Protein AF-0000000083389019 (afdb_homodimer)

Organism: Coprinellus micaceus (NCBI:txid71717)

Secondary structure (DSSP, 8-state):
-PPPPP--SSGGGGT-SSGGG--SHHHHHHHHHHHHHHSPPTTS--SHHHHHHHHHHHTTSSBTTBEEEEEEEEEEEETTEEEEEEEEEEEE-SS-EEEEEEE--TTTSS--HHHHHHHHHHHHHHHHHHHHHHTS-PPPPSEEEEEEEEEETTEEEEEEEEEEHHHHHHHHHT---SSPPPPEEE----SSGGGHHHHTT-SHHHHHHHHHHHHHHGGG--/-PPPPP--SSGGGGT-SSGGG--SHHHHHHHHHHHHHHSPPTTS--SHHHHHHHHHHHTTSSBTTBEEEES-EEEEEETTEEEEEE-SEEEE-SS-EEEEEEE--TTTSS--HHHHHHHHHHHHHHHHHHHHHHTS-PPPPSEEEEEEEEEETTEEEEEEEEEEHHHHHHHHHT---SSPPPPEEE----SSGGGHHHHTT-SHHHHHHHHHHHHHHGGG--

Solvent-accessible surface area (backbone atoms only — not comparable to full-atom values): 23357 Å² total; per-residue (Å²): 130,82,73,52,78,55,63,47,56,51,61,60,54,68,75,42,76,46,33,87,69,40,89,43,37,66,30,14,35,37,40,43,28,45,51,42,18,68,53,68,52,87,88,39,53,62,32,34,62,51,24,50,56,44,46,34,48,28,54,59,69,37,23,72,70,22,35,71,41,57,47,40,46,32,63,30,58,47,54,78,37,84,44,70,32,74,34,49,32,31,34,28,44,94,65,36,69,37,35,42,30,39,69,42,52,43,91,79,39,94,52,66,54,58,66,56,48,52,50,36,45,47,19,42,53,52,49,30,31,48,36,28,40,75,70,68,69,35,80,61,67,63,59,49,68,40,33,33,34,38,26,38,47,64,28,61,39,40,34,41,37,58,39,37,51,63,49,50,50,16,42,25,66,62,44,83,51,91,66,85,75,70,70,45,76,46,67,75,89,50,97,54,64,94,42,39,73,85,44,27,45,57,48,55,71,41,28,49,54,48,42,8,50,52,50,58,50,48,76,57,55,115,130,81,73,49,79,54,64,48,56,51,61,60,55,68,73,44,75,47,33,87,68,40,90,44,37,66,31,14,35,36,40,43,30,46,51,41,19,67,54,67,52,86,90,38,55,60,32,34,61,51,24,49,55,43,46,34,48,27,54,59,70,38,23,74,71,24,38,70,41,59,46,40,43,35,62,28,58,45,53,78,36,84,45,71,31,72,34,48,32,33,34,29,43,96,66,35,71,35,35,43,31,39,70,44,52,42,90,78,38,93,54,67,52,58,66,56,48,52,51,36,45,46,18,43,52,54,50,31,30,49,37,29,40,75,71,66,69,35,79,60,68,63,59,50,68,39,32,34,34,37,26,37,46,65,29,61,36,41,35,41,38,61,41,38,50,63,49,51,51,18,42,24,67,62,45,81,51,92,67,85,75,71,71,45,76,46,68,75,88,50,96,55,64,92,41,40,73,84,45,27,44,57,48,57,70,38,30,48,52,50,42,8,50,53,48,57,50,47,78,56,56,115

Structure (mmCIF, N/CA/C/O backbone):
data_AF-0000000083389019-model_v1
#
loop_
_entity.id
_entity.type
_entity.pdbx_description
1 polymer 'Uncharacterized protein'
#
loop_
_atom_site.group_PDB
_atom_site.id
_atom_site.type_symbol
_atom_site.label_atom_id
_atom_site.label_alt_id
_atom_site.label_comp_id
_atom_site.label_asym_id
_atom_site.label_entity_id
_atom_site.label_seq_id
_atom_site.pdbx_PDB_ins_code
_atom_site.Cartn_x
_atom_site.Cartn_y
_atom_site.Cartn_z
_atom_site.occupancy
_atom_site.B_iso_or_equiv
_atom_site.auth_seq_id
_atom_site.auth_comp_id
_atom_site.auth_asym_id
_atom_site.auth_atom_id
_atom_site.pdbx_PDB_model_num
ATOM 1 N N . MET A 1 1 ? -19.984 -26.891 6.105 1 72.31 1 MET A N 1
ATOM 2 C CA . MET A 1 1 ? -19.203 -26.906 7.348 1 72.31 1 MET A CA 1
ATOM 3 C C . MET A 1 1 ? -19.188 -25.531 7.992 1 72.31 1 MET A C 1
ATOM 5 O O . MET A 1 1 ? -19.25 -24.516 7.297 1 72.31 1 MET A O 1
ATOM 9 N N . PRO A 1 2 ? -19.125 -25.484 9.25 1 88.88 2 PRO A N 1
ATOM 10 C CA . PRO A 1 2 ? -19.078 -24.188 9.93 1 88.88 2 PRO A CA 1
ATOM 11 C C . PRO A 1 2 ? -17.766 -23.438 9.664 1 88.88 2 PRO A C 1
ATOM 13 O O . PRO A 1 2 ? -16.734 -24.062 9.406 1 88.88 2 PRO A O 1
ATOM 16 N N . LEU A 1 3 ? -17.859 -22.156 9.531 1 91.5 3 LEU A N 1
ATOM 17 C CA . LEU A 1 3 ? -16.656 -21.328 9.359 1 91.5 3 LEU A CA 1
ATOM 18 C C . LEU A 1 3 ? -15.719 -21.484 10.555 1 91.5 3 LEU A C 1
ATOM 20 O O . LE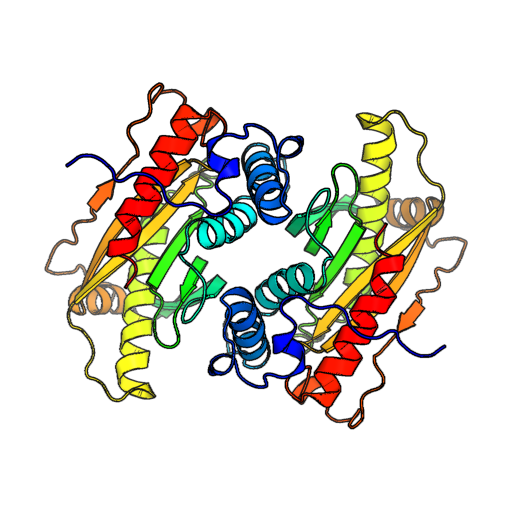U A 1 3 ? -16.172 -21.625 11.695 1 91.5 3 LEU A O 1
ATOM 24 N N . PRO A 1 4 ? -14.516 -21.594 10.281 1 95.56 4 PRO A N 1
ATOM 25 C CA . PRO A 1 4 ? -13.562 -21.594 11.398 1 95.56 4 PRO A CA 1
ATOM 26 C C . PRO A 1 4 ? -13.57 -20.297 12.195 1 95.56 4 PRO A C 1
ATOM 28 O O . PRO A 1 4 ? -14.016 -19.266 11.695 1 95.56 4 PRO A O 1
ATOM 31 N N . ASP A 1 5 ? -13.07 -20.344 13.438 1 95.62 5 ASP A N 1
ATOM 32 C CA . ASP A 1 5 ? -12.859 -19.125 14.211 1 95.62 5 ASP A CA 1
ATOM 33 C C . ASP A 1 5 ? -11.781 -18.25 13.57 1 95.62 5 ASP A C 1
ATOM 35 O O . ASP A 1 5 ? -10.75 -18.766 13.125 1 95.62 5 ASP A O 1
ATOM 39 N N . PRO A 1 6 ? -12.047 -17.047 13.5 1 95.38 6 PRO A N 1
ATOM 40 C CA . PRO A 1 6 ? -11.047 -16.172 12.891 1 95.38 6 PRO A CA 1
ATOM 41 C C . PRO A 1 6 ? -9.766 -16.078 13.719 1 95.38 6 PRO A C 1
ATOM 43 O O . PRO A 1 6 ? -9.828 -16.016 14.945 1 95.38 6 PRO A O 1
ATOM 46 N N . VAL A 1 7 ? -8.664 -16.125 13.086 1 95.31 7 VAL A N 1
ATOM 47 C CA . VAL A 1 7 ? -7.367 -15.852 13.695 1 95.31 7 VAL A CA 1
ATOM 48 C C . VAL A 1 7 ? -6.781 -14.562 13.125 1 95.31 7 VAL A C 1
ATOM 50 O O . VAL A 1 7 ? -6.355 -14.523 11.969 1 95.31 7 VAL A O 1
ATOM 53 N N . VAL A 1 8 ? -6.852 -13.5 13.906 1 95.94 8 VAL A N 1
ATOM 54 C CA . VAL A 1 8 ? -6.375 -12.195 13.477 1 95.94 8 VAL A CA 1
ATOM 55 C C . VAL A 1 8 ? -5.449 -11.602 14.531 1 95.94 8 VAL A C 1
ATOM 57 O O . VAL A 1 8 ? -5.699 -11.75 15.734 1 95.94 8 VAL A O 1
ATOM 60 N N . ARG A 1 9 ? -4.406 -11.086 14.125 1 94.75 9 ARG A N 1
ATOM 61 C CA . ARG A 1 9 ? -3.477 -10.406 15.023 1 94.75 9 ARG A CA 1
ATOM 62 C C . ARG A 1 9 ? -3.355 -8.93 14.68 1 94.75 9 ARG A C 1
ATOM 64 O O . ARG A 1 9 ? -2.996 -8.578 13.555 1 94.75 9 ARG A O 1
ATOM 71 N N . PRO A 1 10 ? -3.641 -8.062 15.641 1 96.19 10 PRO A N 1
ATOM 72 C CA . PRO A 1 10 ? -3.947 -8.383 17.031 1 96.19 10 PRO A CA 1
ATOM 73 C C . PRO A 1 10 ? -5.402 -8.797 17.234 1 96.19 10 PRO A C 1
ATOM 75 O O . PRO A 1 10 ? -6.289 -8.32 16.531 1 96.19 10 PRO A O 1
ATOM 78 N N . GLU A 1 11 ? -5.684 -9.484 18.25 1 96.06 11 GLU A N 1
ATOM 79 C CA . GLU A 1 11 ? -7 -10.055 18.516 1 96.06 11 GLU A CA 1
ATOM 80 C C . GLU A 1 11 ? -8.016 -8.969 18.875 1 96.06 11 GLU A C 1
ATOM 82 O O . GLU A 1 11 ? -9.227 -9.18 18.75 1 96.06 11 GLU A O 1
ATOM 87 N N . GLU A 1 12 ? -7.512 -7.863 19.312 1 96.44 12 GLU A N 1
ATOM 88 C CA . GLU A 1 12 ? -8.383 -6.773 19.734 1 96.44 12 GLU A CA 1
ATOM 89 C C . GLU A 1 12 ? -9.273 -6.297 18.594 1 96.44 12 GLU A C 1
ATOM 91 O O . GLU A 1 12 ? -10.32 -5.691 18.828 1 96.44 12 GLU A O 1
ATOM 96 N N . VAL A 1 13 ? -8.859 -6.523 17.391 1 96.19 13 VAL A N 1
ATOM 97 C CA . VAL A 1 13 ? -9.594 -6.086 16.219 1 96.19 13 VAL A CA 1
ATOM 98 C C . VAL A 1 13 ? -10.961 -6.754 16.188 1 96.19 13 VAL A C 1
ATOM 100 O O . VAL A 1 13 ? -11.922 -6.195 15.641 1 96.19 13 VAL A O 1
ATOM 103 N N . LEU A 1 14 ? -11.094 -7.926 16.75 1 96.38 14 LEU A N 1
ATOM 104 C CA . LEU A 1 14 ? -12.352 -8.672 16.766 1 96.38 14 LEU A CA 1
ATOM 105 C C . LEU A 1 14 ? -13.359 -8.016 17.703 1 96.38 14 LEU A C 1
ATOM 107 O O . LEU A 1 14 ? -14.562 -8.211 17.562 1 96.38 14 LEU A O 1
ATOM 111 N N . LEU A 1 15 ? -12.773 -7.168 18.578 1 95.19 15 LEU A N 1
ATOM 112 C CA . LEU A 1 15 ? -13.625 -6.656 19.641 1 95.19 15 LEU A CA 1
ATOM 113 C C . LEU A 1 15 ? -13.773 -5.141 19.547 1 95.19 15 LEU A C 1
ATOM 115 O O . LEU A 1 15 ? -14.672 -4.559 20.156 1 95.19 15 LEU A O 1
ATOM 119 N N . ALA A 1 16 ? -12.906 -4.504 18.812 1 95.12 16 ALA A N 1
ATOM 120 C CA . ALA A 1 16 ? -12.898 -3.043 18.734 1 95.12 16 ALA A CA 1
ATOM 121 C C . ALA A 1 16 ? -13.734 -2.549 17.562 1 95.12 16 ALA A C 1
ATOM 123 O O . ALA A 1 16 ? -13.555 -3 16.438 1 95.12 16 ALA A O 1
ATOM 124 N N . ALA A 1 17 ? -14.562 -1.604 17.812 1 91.38 17 ALA A N 1
ATOM 125 C CA . ALA A 1 17 ? -15.398 -1.025 16.766 1 91.38 17 ALA A CA 1
ATOM 126 C C . ALA A 1 17 ? -14.719 0.178 16.125 1 91.38 17 ALA A C 1
ATOM 128 O O . ALA A 1 17 ? -14.945 0.476 14.945 1 91.38 17 ALA A O 1
ATOM 129 N N . GLU A 1 18 ? -13.906 0.814 16.953 1 94.31 18 GLU A N 1
ATOM 130 C CA . GLU A 1 18 ? -13.273 2.049 16.5 1 94.31 18 GLU A CA 1
ATOM 131 C C . GLU A 1 18 ? -11.758 1.99 16.688 1 94.31 18 GLU A C 1
ATOM 133 O O . GLU A 1 18 ? -11.266 1.318 17.594 1 94.31 18 GLU A O 1
ATOM 138 N N . ALA A 1 19 ? -11.109 2.74 15.898 1 95.06 19 ALA A N 1
ATOM 139 C CA . ALA A 1 19 ? -9.648 2.762 15.93 1 95.06 19 ALA A CA 1
ATOM 140 C C . ALA A 1 19 ? -9.133 3.252 17.281 1 95.06 19 ALA A C 1
ATOM 142 O O . ALA A 1 19 ? -8.102 2.787 17.766 1 95.06 19 ALA A O 1
ATOM 143 N N . ILE A 1 20 ? -9.852 4.176 17.875 1 93.69 20 ILE A N 1
ATOM 144 C CA . ILE A 1 20 ? -9.406 4.793 19.125 1 93.69 20 ILE A CA 1
ATOM 145 C C . ILE A 1 20 ? -9.375 3.748 20.234 1 93.69 20 ILE A C 1
ATOM 147 O O . ILE A 1 20 ? -8.703 3.932 21.25 1 93.69 20 ILE A O 1
ATOM 151 N N . GLN A 1 21 ? -10.07 2.625 20.125 1 94.44 21 GLN A N 1
ATOM 152 C CA . GLN A 1 21 ? -10.156 1.575 21.125 1 94.44 21 GLN A CA 1
ATOM 153 C C . GLN A 1 21 ? -8.977 0.615 21.031 1 94.44 21 GLN A C 1
ATOM 155 O O . GLN A 1 21 ? -8.773 -0.218 21.906 1 94.44 21 GLN A O 1
ATOM 160 N N . ALA A 1 22 ? -8.227 0.728 19.953 1 95.06 22 ALA A N 1
ATOM 161 C CA . ALA A 1 22 ? -7.094 -0.17 19.75 1 95.06 22 ALA A CA 1
ATOM 162 C C . ALA A 1 22 ? -5.961 0.161 20.719 1 95.06 22 ALA A C 1
ATOM 164 O O . ALA A 1 22 ? -5.676 1.334 20.984 1 95.06 22 ALA A O 1
ATOM 165 N N . THR A 1 23 ? -5.305 -0.869 21.188 1 95.12 23 THR A N 1
ATOM 166 C CA . THR A 1 23 ? -4.203 -0.688 22.125 1 95.12 23 THR A CA 1
ATOM 167 C C . THR A 1 23 ? -2.861 -0.916 21.438 1 95.12 23 THR A C 1
ATOM 169 O O . THR A 1 23 ? -1.812 -0.551 21.969 1 95.12 23 THR A O 1
ATOM 172 N N . THR A 1 24 ? -2.896 -1.535 20.297 1 96.25 24 THR A N 1
ATOM 173 C CA . THR A 1 24 ? -1.681 -1.8 19.531 1 96.25 24 THR A CA 1
ATOM 174 C C . THR A 1 24 ? -1.638 -0.948 18.266 1 96.25 24 THR A C 1
ATOM 176 O O . THR A 1 24 ? -2.682 -0.555 17.734 1 96.25 24 THR A O 1
ATOM 179 N N . ASP A 1 25 ? -0.508 -0.71 17.75 1 95.44 25 ASP A N 1
ATOM 180 C CA . ASP A 1 25 ? -0.328 0.049 16.516 1 95.44 25 ASP A CA 1
ATOM 181 C C . ASP A 1 25 ? -1.012 -0.644 15.344 1 95.44 25 ASP A C 1
ATOM 183 O O . ASP A 1 25 ? -1.727 -0.004 14.57 1 95.44 25 ASP A O 1
ATOM 187 N N . ASP A 1 26 ? -0.852 -1.948 15.281 1 95.44 26 ASP A N 1
ATOM 188 C CA . ASP A 1 26 ? -1.407 -2.705 14.164 1 95.44 26 ASP A CA 1
ATOM 189 C C . ASP A 1 26 ? -2.934 -2.711 14.203 1 95.44 26 ASP A C 1
ATOM 191 O O . ASP A 1 26 ? -3.592 -2.621 13.164 1 95.44 26 ASP A O 1
ATOM 195 N N . GLY A 1 27 ? -3.418 -2.832 15.445 1 97.38 27 GLY A N 1
ATOM 196 C CA . GLY A 1 27 ? -4.863 -2.758 15.594 1 97.38 27 GLY A CA 1
ATOM 197 C C . GLY A 1 27 ? -5.434 -1.413 15.18 1 97.38 27 GLY A C 1
ATOM 198 O O . GLY A 1 27 ? -6.449 -1.352 14.484 1 97.38 27 GLY A O 1
ATOM 199 N N . TYR A 1 28 ? -4.766 -0.396 15.562 1 97.62 28 TYR A N 1
ATOM 200 C CA . TYR A 1 28 ? -5.191 0.949 15.195 1 97.62 28 TYR A CA 1
ATOM 201 C C . TYR A 1 28 ? -5.176 1.135 13.688 1 97.62 28 TYR A C 1
ATOM 203 O O . TYR A 1 28 ? -6.156 1.6 13.102 1 97.62 28 TYR A O 1
ATOM 211 N N . VAL A 1 29 ? -4.102 0.786 13.039 1 97.31 29 VAL A N 1
ATOM 212 C CA . VAL A 1 29 ? -3.926 0.984 11.609 1 97.31 29 VAL A CA 1
ATOM 213 C C . VAL A 1 29 ? -5.012 0.23 10.844 1 97.31 29 VAL A C 1
ATOM 215 O O . VAL A 1 29 ? -5.633 0.778 9.93 1 97.31 29 VAL A O 1
ATOM 218 N N . LEU A 1 30 ? -5.262 -0.96 11.227 1 97.75 30 LEU A N 1
ATOM 219 C CA . LEU A 1 30 ? -6.273 -1.757 10.539 1 97.75 30 LEU A CA 1
ATOM 220 C C . LEU A 1 30 ? -7.656 -1.126 10.688 1 97.75 30 LEU A C 1
ATOM 222 O O . LEU A 1 30 ? -8.367 -0.941 9.695 1 97.75 30 LEU A O 1
ATOM 226 N N . LEU A 1 31 ? -7.988 -0.751 11.914 1 97.88 31 LEU A N 1
ATOM 227 C CA . LEU A 1 31 ? -9.312 -0.194 12.164 1 97.88 31 LEU A CA 1
ATOM 228 C C . LEU A 1 31 ? -9.453 1.179 11.516 1 97.88 31 LEU A C 1
ATOM 230 O O . LEU A 1 31 ? -10.523 1.516 11 1 97.88 31 LEU A O 1
ATOM 234 N N . ARG A 1 32 ? -8.445 1.918 11.539 1 97.31 32 ARG A N 1
ATOM 235 C CA . ARG A 1 32 ? -8.484 3.24 10.93 1 97.31 32 ARG A CA 1
ATOM 236 C C . ARG A 1 32 ? -8.617 3.137 9.414 1 97.31 32 ARG A C 1
ATOM 238 O O . ARG A 1 32 ? -9.398 3.863 8.797 1 97.31 32 ARG A O 1
ATOM 245 N N . THR A 1 33 ? -7.832 2.254 8.836 1 96.81 33 THR A N 1
ATOM 246 C CA . THR A 1 33 ? -7.93 2.086 7.391 1 96.81 33 THR A CA 1
ATOM 247 C C . THR A 1 33 ? -9.281 1.493 7.004 1 96.81 33 THR A C 1
ATOM 249 O O . THR A 1 33 ? -9.82 1.802 5.938 1 96.81 33 THR A O 1
ATOM 252 N N . LEU A 1 34 ? -9.852 0.654 7.844 1 97.5 34 LEU A N 1
ATOM 253 C CA . LEU A 1 34 ? -11.219 0.169 7.641 1 97.5 34 LEU A CA 1
ATOM 254 C C . LEU A 1 34 ? -12.203 1.331 7.562 1 97.5 34 LEU A C 1
ATOM 256 O O . LEU A 1 34 ? -13.008 1.408 6.633 1 97.5 34 LEU A O 1
ATOM 260 N N . ASN A 1 35 ? -12.062 2.227 8.484 1 95.81 35 ASN A N 1
ATOM 261 C CA . ASN A 1 35 ? -12.938 3.393 8.516 1 95.81 35 ASN A CA 1
ATOM 262 C C . ASN A 1 35 ? -12.766 4.258 7.273 1 95.81 35 ASN A C 1
ATOM 264 O O . ASN A 1 35 ? -13.75 4.723 6.695 1 95.81 35 ASN A O 1
ATOM 268 N N . LEU A 1 36 ? -11.57 4.426 6.91 1 94.62 36 LEU A N 1
ATOM 269 C CA . LEU A 1 36 ? -11.281 5.246 5.738 1 94.62 36 LEU A CA 1
ATOM 270 C C . LEU A 1 36 ? -11.828 4.594 4.473 1 94.62 36 LEU A C 1
ATOM 272 O O . LEU A 1 36 ? -12.305 5.285 3.568 1 94.62 36 LEU A O 1
ATOM 276 N N . ALA A 1 37 ? -11.734 3.293 4.387 1 95.62 37 ALA A N 1
ATOM 277 C CA . ALA A 1 37 ? -12.242 2.561 3.23 1 95.62 37 ALA A CA 1
ATOM 278 C C . ALA A 1 37 ? -13.758 2.67 3.133 1 95.62 37 ALA A C 1
ATOM 280 O O . ALA A 1 37 ? -14.32 2.607 2.039 1 95.62 37 ALA A O 1
ATOM 281 N N . MET A 1 38 ? -14.422 2.885 4.293 1 94.56 38 MET A N 1
ATOM 282 C CA . MET A 1 38 ? -15.875 2.973 4.34 1 94.56 38 MET A CA 1
ATOM 283 C C . MET A 1 38 ? -16.344 4.402 4.074 1 94.56 38 MET A C 1
ATOM 285 O O . MET A 1 38 ? -17.531 4.637 3.836 1 94.56 38 MET A O 1
ATOM 289 N N . SER A 1 39 ? -15.406 5.309 4.172 1 87.31 39 SER A N 1
ATOM 290 C CA . SER A 1 39 ? -15.742 6.723 4.039 1 87.31 39 SER A CA 1
ATOM 291 C C . SER A 1 39 ? -15.078 7.34 2.812 1 87.31 39 SER A C 1
ATOM 293 O O . SER A 1 39 ? -14.234 8.227 2.941 1 87.31 39 SER A O 1
ATOM 295 N N . ILE A 1 40 ? -15.547 6.941 1.746 1 76.81 40 ILE A N 1
ATOM 296 C CA . ILE A 1 40 ? -14.914 7.434 0.527 1 76.81 40 ILE A CA 1
ATOM 297 C C . ILE A 1 40 ? -15.344 8.883 0.273 1 76.81 40 ILE A C 1
ATOM 299 O O . ILE A 1 40 ? -16.531 9.18 0.221 1 76.81 40 ILE A O 1
ATOM 303 N N . LEU A 1 41 ? -14.32 9.703 0.323 1 73.12 41 LEU A N 1
ATOM 304 C CA . LEU A 1 41 ? -14.594 11.094 -0.006 1 73.12 41 LEU A CA 1
ATOM 305 C C . LEU A 1 41 ? -14.578 11.312 -1.516 1 73.12 41 LEU A C 1
ATOM 307 O O . LEU A 1 41 ? -13.812 10.664 -2.232 1 73.12 41 LEU A O 1
ATOM 311 N N . PRO A 1 42 ? -15.484 12.109 -1.969 1 68.25 42 PRO A N 1
ATOM 312 C CA . PRO A 1 42 ? -15.523 12.375 -3.408 1 68.25 42 PRO A CA 1
ATOM 313 C C . PRO A 1 42 ? -14.164 12.82 -3.955 1 68.25 42 PRO A C 1
ATOM 315 O O . PRO A 1 42 ? -13.438 13.555 -3.285 1 68.25 42 PRO A O 1
ATOM 318 N N . ASN A 1 43 ? -13.797 12.281 -5.129 1 66.38 43 ASN A N 1
ATOM 319 C CA . ASN A 1 43 ? -12.625 12.672 -5.895 1 66.38 43 ASN A CA 1
ATOM 320 C C . ASN A 1 43 ? -11.336 12.258 -5.188 1 66.38 43 ASN A C 1
ATOM 322 O O . ASN A 1 43 ? -10.289 12.891 -5.375 1 66.38 43 ASN A O 1
ATOM 326 N N . GLU A 1 44 ? -11.492 11.422 -4.188 1 76.06 44 GLU A N 1
ATOM 327 C CA . GLU A 1 44 ? -10.297 10.883 -3.547 1 76.06 44 GLU A CA 1
ATOM 328 C C . GLU A 1 44 ? -10.109 9.406 -3.881 1 76.06 44 GLU A C 1
ATOM 330 O O . GLU A 1 44 ? -11.07 8.711 -4.203 1 76.06 44 GLU A O 1
ATOM 335 N N . GLU A 1 45 ? -8.844 9.102 -3.906 1 82.44 45 GLU A N 1
ATOM 336 C CA . GLU A 1 45 ? -8.57 7.676 -4.043 1 82.44 45 GLU A CA 1
ATOM 337 C C . GLU A 1 45 ? -9.07 6.898 -2.83 1 82.44 45 GLU A C 1
ATOM 339 O O . GLU A 1 45 ? -8.922 7.344 -1.691 1 82.44 45 GLU A O 1
ATOM 344 N N . SER A 1 46 ? -9.656 5.844 -3.129 1 89.06 46 SER A N 1
ATOM 345 C CA . SER A 1 46 ? -10.203 4.965 -2.098 1 89.06 46 SER A CA 1
ATOM 346 C C . SER A 1 46 ? -9.094 4.402 -1.212 1 89.06 46 SER A C 1
ATOM 348 O O . SER A 1 46 ? -7.969 4.211 -1.668 1 89.06 46 SER A O 1
ATOM 350 N N . ALA A 1 47 ? -9.414 4.18 0.026 1 94.69 47 ALA A N 1
ATOM 351 C CA . ALA A 1 47 ? -8.461 3.584 0.956 1 94.69 47 ALA A CA 1
ATOM 352 C C . ALA A 1 47 ? -8.594 2.062 0.971 1 94.69 47 ALA A C 1
ATOM 354 O O . ALA A 1 47 ? -8.031 1.396 1.847 1 94.69 47 ALA A O 1
ATOM 355 N N . VAL A 1 48 ? -9.258 1.521 0.013 1 96.5 48 VAL A N 1
ATOM 356 C CA . VAL A 1 48 ? -9.562 0.094 -0.009 1 96.5 48 VAL A CA 1
ATOM 357 C C . VAL A 1 48 ? -8.266 -0.705 -0.136 1 96.5 48 VAL A C 1
ATOM 359 O O . VAL A 1 48 ? -8.078 -1.714 0.548 1 96.5 48 VAL A O 1
ATOM 362 N N . ASN A 1 49 ? -7.336 -0.272 -0.979 1 96.88 49 ASN A N 1
ATOM 363 C CA . ASN A 1 49 ? -6.066 -0.979 -1.136 1 96.88 49 ASN A CA 1
ATOM 364 C C . ASN A 1 49 ? -5.246 -0.946 0.149 1 96.88 49 ASN A C 1
ATOM 366 O O . ASN A 1 49 ? -4.66 -1.957 0.543 1 96.88 49 ASN A O 1
ATOM 370 N N . ASP A 1 50 ? -5.227 0.225 0.801 1 97.38 50 ASP A N 1
ATOM 371 C CA . ASP A 1 50 ? -4.52 0.342 2.072 1 97.38 50 ASP A CA 1
ATOM 372 C C . ASP A 1 50 ? -5.125 -0.583 3.125 1 97.38 50 ASP A C 1
ATOM 374 O O . ASP A 1 50 ? -4.398 -1.232 3.881 1 97.38 50 ASP A O 1
ATOM 378 N N . PHE A 1 51 ? -6.461 -0.583 3.131 1 97.94 51 PHE A N 1
ATOM 379 C CA . PHE A 1 51 ? -7.188 -1.469 4.035 1 97.94 51 PHE A CA 1
ATOM 380 C C . PHE A 1 51 ? -6.852 -2.928 3.748 1 97.94 51 PHE A C 1
ATOM 382 O O . PHE A 1 51 ? -6.555 -3.695 4.668 1 97.94 51 PHE A O 1
ATOM 389 N N . ALA A 1 52 ? -6.84 -3.328 2.508 1 98.56 52 ALA A N 1
ATOM 390 C CA . ALA A 1 52 ? -6.547 -4.707 2.123 1 98.56 52 ALA A CA 1
ATOM 391 C C . ALA A 1 52 ? -5.152 -5.121 2.59 1 98.56 52 ALA A C 1
ATOM 393 O O . ALA A 1 52 ? -4.969 -6.227 3.102 1 98.56 52 ALA A O 1
ATOM 394 N N . VAL A 1 53 ? -4.203 -4.281 2.434 1 98.25 53 VAL A N 1
ATOM 395 C CA . VAL A 1 53 ? -2.826 -4.562 2.828 1 98.25 53 VAL A CA 1
ATOM 396 C C . VAL A 1 53 ? -2.76 -4.805 4.336 1 98.25 53 VAL A C 1
ATOM 398 O O . VAL A 1 53 ? -2.172 -5.789 4.785 1 98.25 53 VAL A O 1
ATOM 401 N N . ALA A 1 54 ? -3.381 -3.926 5.148 1 97.88 54 ALA A N 1
ATOM 402 C CA . ALA A 1 54 ? -3.404 -4.074 6.598 1 97.88 54 ALA A CA 1
ATOM 403 C C . ALA A 1 54 ? -4.141 -5.348 7.008 1 97.88 54 ALA A C 1
ATOM 405 O O . ALA A 1 54 ? -3.709 -6.059 7.918 1 97.88 54 ALA A O 1
ATOM 406 N N . LEU A 1 55 ? -5.238 -5.617 6.32 1 98.44 55 LEU A N 1
ATOM 407 C CA . LEU A 1 55 ? -6.07 -6.777 6.621 1 98.44 55 LEU A CA 1
ATOM 408 C C . LEU A 1 55 ? -5.305 -8.078 6.379 1 98.44 55 LEU A C 1
ATOM 410 O O . LEU A 1 55 ? -5.324 -8.977 7.219 1 98.44 55 LEU A O 1
ATOM 414 N N . PHE A 1 56 ? -4.602 -8.203 5.254 1 98.31 56 PHE A N 1
ATOM 415 C CA . PHE A 1 56 ? -3.885 -9.422 4.895 1 98.31 56 PHE A CA 1
ATOM 416 C C . PHE A 1 56 ? -2.756 -9.695 5.883 1 98.31 56 PHE A C 1
ATOM 418 O O . PHE A 1 56 ? -2.469 -10.852 6.199 1 98.31 56 PHE A O 1
ATOM 425 N N . ARG A 1 57 ? -2.174 -8.641 6.309 1 97.19 57 ARG A N 1
ATOM 426 C CA . ARG A 1 57 ? -1.157 -8.812 7.344 1 97.19 57 ARG A CA 1
ATOM 427 C C . ARG A 1 57 ? -1.773 -9.344 8.633 1 97.19 57 ARG A C 1
ATOM 429 O O . ARG A 1 57 ? -1.276 -10.312 9.211 1 97.19 57 ARG A O 1
ATOM 436 N N . ALA A 1 58 ? -2.836 -8.75 9.055 1 97.25 58 ALA A N 1
ATOM 437 C CA . ALA A 1 58 ? -3.494 -9.117 10.305 1 97.25 58 ALA A CA 1
ATOM 438 C C . ALA A 1 58 ? -3.996 -10.555 10.258 1 97.25 58 ALA A C 1
ATOM 440 O O . ALA A 1 58 ? -3.992 -11.258 11.273 1 97.25 58 ALA A O 1
ATOM 441 N N . CYS A 1 59 ? -4.406 -10.969 9.07 1 97.62 59 CYS A N 1
ATOM 442 C CA . CYS A 1 59 ? -5 -12.297 8.898 1 97.62 59 CYS A CA 1
ATOM 443 C C . CYS A 1 59 ? -3.932 -13.344 8.617 1 97.62 59 CYS A C 1
ATOM 445 O O . CYS A 1 59 ? -4.242 -14.523 8.438 1 97.62 59 CYS A O 1
ATOM 447 N N . GLY A 1 60 ? -2.676 -12.938 8.414 1 96.38 60 GLY A N 1
ATOM 448 C CA . GLY A 1 60 ? -1.592 -13.883 8.211 1 96.38 60 GLY A CA 1
ATOM 449 C C . GLY A 1 60 ? -1.449 -14.32 6.762 1 96.38 60 GLY A C 1
ATOM 450 O O . GLY A 1 60 ? -0.973 -15.422 6.488 1 96.38 60 GLY A O 1
ATOM 451 N N . TYR A 1 61 ? -1.938 -13.531 5.816 1 97.5 61 TYR A N 1
ATOM 452 C CA . TYR A 1 61 ? -1.771 -13.828 4.398 1 97.5 61 TYR A CA 1
ATOM 453 C C . TYR A 1 61 ? -0.373 -13.445 3.924 1 97.5 61 TYR A C 1
ATOM 455 O O . TYR A 1 61 ? 0.081 -13.914 2.873 1 97.5 61 TYR A O 1
ATOM 463 N N . THR A 1 62 ? 0.303 -12.508 4.648 1 95.88 62 THR A N 1
ATOM 464 C CA . THR A 1 62 ? 1.677 -12.109 4.359 1 95.88 62 THR A CA 1
ATOM 465 C C . THR A 1 62 ? 2.592 -12.438 5.535 1 95.88 62 THR A C 1
ATOM 467 O O . THR A 1 62 ? 2.121 -12.68 6.648 1 95.88 62 THR A O 1
ATOM 470 N N . GLY A 1 63 ? 3.861 -12.414 5.285 1 93.19 63 GLY A N 1
ATOM 471 C CA . GLY A 1 63 ? 4.895 -12.859 6.207 1 93.19 63 GLY A CA 1
ATOM 472 C C . GLY A 1 63 ? 6.004 -13.633 5.527 1 93.19 63 GLY A C 1
ATOM 473 O O . GLY A 1 63 ? 6.254 -13.453 4.332 1 93.19 63 GLY A O 1
ATOM 474 N N . ARG A 1 64 ? 6.641 -14.414 6.262 1 93.31 64 ARG A N 1
ATOM 475 C CA . ARG A 1 64 ? 7.746 -15.172 5.691 1 93.31 64 ARG A CA 1
ATOM 476 C C . ARG A 1 64 ? 7.301 -15.93 4.445 1 93.31 64 ARG A C 1
ATOM 478 O O . ARG A 1 64 ? 6.332 -16.688 4.488 1 93.31 64 ARG A O 1
ATOM 485 N N . GLY A 1 65 ? 7.918 -15.609 3.41 1 94.81 65 GLY A N 1
ATOM 486 C CA . GLY A 1 65 ? 7.672 -16.312 2.158 1 94.81 65 GLY A CA 1
ATOM 487 C C . GLY A 1 65 ? 6.637 -15.617 1.287 1 94.81 65 GLY A C 1
ATOM 488 O O . GLY A 1 65 ? 6.457 -15.984 0.123 1 94.81 65 GLY A O 1
ATOM 489 N N . ARG A 1 66 ? 5.906 -14.648 1.846 1 97.12 66 ARG A N 1
ATOM 490 C CA . ARG A 1 66 ? 4.84 -14.008 1.082 1 97.12 66 ARG A CA 1
ATOM 491 C C . ARG A 1 66 ? 4.84 -12.5 1.298 1 97.12 66 ARG A C 1
ATOM 493 O O . ARG A 1 66 ? 5.039 -12.031 2.42 1 97.12 66 ARG A O 1
ATOM 500 N N . VAL A 1 67 ? 4.582 -11.773 0.27 1 97.25 67 VAL A N 1
ATOM 501 C CA . VAL A 1 67 ? 4.48 -10.328 0.385 1 97.25 67 VAL A CA 1
ATOM 502 C C . VAL A 1 67 ? 3.285 -9.828 -0.423 1 97.25 67 VAL A C 1
ATOM 504 O O . VAL A 1 67 ? 2.789 -10.531 -1.307 1 97.25 67 VAL A O 1
ATOM 507 N N . VAL A 1 68 ? 2.877 -8.68 -0.096 1 96.94 68 VAL A N 1
ATOM 508 C CA . VAL A 1 68 ? 1.817 -8 -0.835 1 96.94 68 VAL A CA 1
ATOM 509 C C . VAL A 1 68 ? 2.43 -7.07 -1.878 1 96.94 68 VAL A C 1
ATOM 511 O O . VAL A 1 68 ? 3.445 -6.418 -1.619 1 96.94 68 VAL A O 1
ATOM 514 N N . ARG A 1 69 ? 1.854 -7.027 -3.021 1 96.56 69 ARG A N 1
ATOM 515 C CA . ARG A 1 69 ? 2.139 -6.023 -4.039 1 96.56 69 ARG A CA 1
ATOM 516 C C . ARG A 1 69 ? 0.881 -5.246 -4.41 1 96.56 69 ARG A C 1
ATOM 518 O O . ARG A 1 69 ? -0.199 -5.824 -4.539 1 96.56 69 ARG A O 1
ATOM 525 N N . THR A 1 70 ? 1.077 -3.973 -4.48 1 96.06 70 THR A N 1
ATOM 526 C CA . THR A 1 70 ? -0.031 -3.145 -4.941 1 96.06 70 THR A CA 1
ATOM 527 C C . THR A 1 70 ? 0.199 -2.684 -6.379 1 96.06 70 THR A C 1
ATOM 529 O O . THR A 1 70 ? 1.332 -2.395 -6.77 1 96.06 70 THR A O 1
ATOM 532 N N . ARG A 1 71 ? -0.884 -2.756 -7.184 1 92.94 71 ARG A N 1
ATOM 533 C CA . ARG A 1 71 ? -0.938 -2.254 -8.555 1 92.94 71 ARG A CA 1
ATOM 534 C C . ARG A 1 71 ? 0.075 -2.973 -9.438 1 92.94 71 ARG A C 1
ATOM 536 O O . ARG A 1 71 ? 0.806 -2.332 -10.195 1 92.94 71 ARG A O 1
ATOM 543 N N . LYS A 1 72 ? 0.132 -4.203 -9.203 1 92.69 72 LYS A N 1
ATOM 544 C CA . LYS A 1 72 ? 1.028 -4.992 -10.047 1 92.69 72 LYS A CA 1
ATOM 545 C C . LYS A 1 72 ? 0.464 -5.152 -11.453 1 92.69 72 LYS A C 1
ATOM 547 O O . LYS A 1 72 ? -0.72 -5.449 -11.625 1 92.69 72 LYS A O 1
ATOM 552 N N . ASP A 1 73 ? 1.296 -4.91 -12.406 1 91.56 73 ASP A N 1
ATOM 553 C CA . ASP A 1 73 ? 0.958 -5.129 -13.805 1 91.56 73 ASP A CA 1
ATOM 554 C C . ASP A 1 73 ? 1.393 -6.516 -14.266 1 91.56 73 ASP A C 1
ATOM 556 O O . ASP A 1 73 ? 2.576 -6.855 -14.211 1 91.56 73 ASP A O 1
ATOM 560 N N . ILE A 1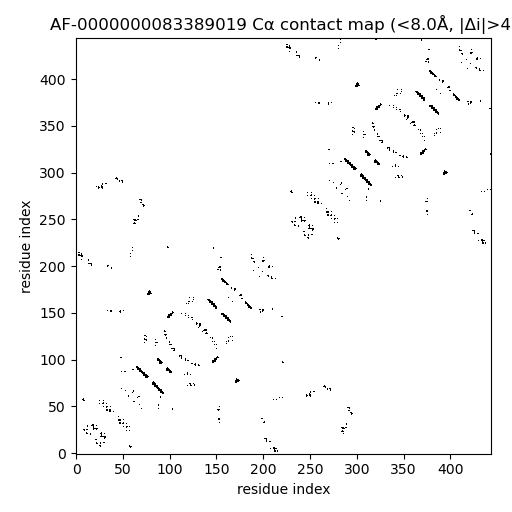 74 ? 0.474 -7.273 -14.68 1 92.56 74 ILE A N 1
ATOM 561 C CA . ILE A 1 74 ? 0.762 -8.633 -15.133 1 92.56 74 ILE A CA 1
ATOM 562 C C . ILE A 1 74 ? 0.559 -8.727 -16.641 1 92.56 74 ILE A C 1
ATOM 564 O O . ILE A 1 74 ? -0.549 -8.508 -17.141 1 92.56 74 ILE A O 1
ATOM 568 N N . PRO A 1 75 ? 1.538 -8.992 -17.328 1 90.62 75 PRO A N 1
ATOM 569 C CA . PRO A 1 75 ? 1.383 -9.125 -18.781 1 90.62 75 PRO A CA 1
ATOM 570 C C . PRO A 1 75 ? 0.383 -10.219 -19.172 1 90.62 75 PRO A C 1
ATOM 572 O O . PRO A 1 75 ? 0.313 -11.258 -18.516 1 90.62 75 PRO A O 1
ATOM 575 N N . LEU A 1 76 ? -0.368 -9.891 -20.141 1 90.75 76 LEU A N 1
ATOM 576 C CA . LEU A 1 76 ? -1.368 -10.82 -20.672 1 90.75 76 LEU A CA 1
ATOM 577 C C . LEU A 1 76 ? -1.496 -10.68 -22.188 1 90.75 76 LEU A C 1
ATOM 579 O O . LEU A 1 76 ? -1.634 -9.57 -22.703 1 90.75 76 LEU A O 1
ATOM 583 N N . LEU A 1 77 ? -1.368 -11.742 -22.891 1 90.12 77 LEU A N 1
ATOM 584 C CA . LEU A 1 77 ? -1.584 -11.742 -24.328 1 90.12 77 LEU A CA 1
ATOM 585 C C . LEU A 1 77 ? -3.051 -12 -24.656 1 90.12 77 LEU A C 1
ATOM 587 O O . LEU A 1 77 ? -3.615 -13.016 -24.234 1 90.12 77 LEU A O 1
ATOM 591 N N . ILE A 1 78 ? -3.625 -11.047 -25.312 1 90.88 78 ILE A N 1
ATOM 592 C CA . ILE A 1 78 ? -5.016 -11.188 -25.734 1 90.88 78 ILE A CA 1
ATOM 593 C C . ILE A 1 78 ? -5.125 -11 -27.234 1 90.88 78 ILE A C 1
ATOM 595 O O . ILE A 1 78 ? -4.758 -9.945 -27.766 1 90.88 78 ILE A O 1
ATOM 599 N N . CYS A 1 79 ? -5.605 -12.008 -27.984 1 92 79 CYS A N 1
ATOM 600 C CA . CYS A 1 79 ? -5.797 -11.953 -29.422 1 92 79 CYS A CA 1
ATOM 601 C C . CYS A 1 79 ? -4.512 -11.539 -30.125 1 92 79 CYS A C 1
ATOM 603 O O . CYS A 1 79 ? -4.527 -10.664 -31 1 92 79 CYS A O 1
ATOM 605 N N . GLY A 1 80 ? -3.434 -11.969 -29.656 1 89.62 80 GLY A N 1
ATOM 606 C CA . GLY A 1 80 ? -2.146 -11.719 -30.297 1 89.62 80 GLY A CA 1
ATOM 607 C C . GLY A 1 80 ? -1.542 -10.383 -29.906 1 89.62 80 GLY A C 1
ATOM 608 O O . GLY A 1 80 ? -0.451 -10.031 -30.359 1 89.62 80 GLY A O 1
ATOM 609 N N . GLU A 1 81 ? -2.252 -9.625 -29.062 1 92.75 81 GLU A N 1
ATOM 610 C CA . GLU A 1 81 ? -1.774 -8.312 -28.641 1 92.75 81 GLU A CA 1
ATOM 611 C C . GLU A 1 81 ? -1.333 -8.32 -27.188 1 92.75 81 GLU A C 1
ATOM 613 O O . GLU A 1 81 ? -2.006 -8.906 -26.328 1 92.75 81 GLU A O 1
ATOM 618 N N . ASN A 1 82 ? -0.274 -7.707 -26.984 1 89.5 82 ASN A N 1
ATOM 619 C CA . ASN A 1 82 ? 0.208 -7.578 -25.609 1 89.5 82 ASN A CA 1
ATOM 620 C C . ASN A 1 82 ? -0.617 -6.566 -24.828 1 89.5 82 ASN A C 1
ATOM 622 O O . ASN A 1 82 ? -0.733 -5.406 -25.219 1 89.5 82 ASN A O 1
ATOM 626 N N . ARG A 1 83 ? -1.184 -7.047 -23.828 1 89.81 83 ARG A N 1
ATOM 627 C CA . ARG A 1 83 ? -1.946 -6.238 -22.891 1 89.81 83 ARG A CA 1
ATOM 628 C C . ARG A 1 83 ? -1.456 -6.453 -21.469 1 89.81 83 ARG A C 1
ATOM 630 O O . ARG A 1 83 ? -0.469 -7.156 -21.234 1 89.81 83 ARG A O 1
ATOM 637 N N . HIS A 1 84 ? -2.047 -5.68 -20.562 1 89.44 84 HIS A N 1
ATOM 638 C CA . HIS A 1 84 ? -1.69 -5.801 -19.156 1 89.44 84 HIS A CA 1
ATOM 639 C C . HIS A 1 84 ? -2.934 -5.902 -18.281 1 89.44 84 HIS A C 1
ATOM 641 O O . HIS A 1 84 ? -3.922 -5.203 -18.516 1 89.44 84 HIS A O 1
ATOM 647 N N . ALA A 1 85 ? -2.906 -6.883 -17.453 1 90.19 85 ALA A N 1
ATOM 648 C CA . ALA A 1 85 ? -3.889 -6.926 -16.375 1 90.19 85 ALA A CA 1
ATOM 649 C C . ALA A 1 85 ? -3.34 -6.273 -15.102 1 90.19 85 ALA A C 1
ATOM 651 O O . ALA A 1 85 ? -2.27 -6.645 -14.617 1 90.19 85 ALA A O 1
ATOM 652 N N . LYS A 1 86 ? -4.039 -5.305 -14.594 1 90.12 86 LYS A N 1
ATOM 653 C CA . LYS A 1 86 ? -3.582 -4.578 -13.414 1 90.12 86 LYS A CA 1
ATOM 654 C C . LYS A 1 86 ? -4.379 -4.977 -12.172 1 90.12 86 LYS A C 1
ATOM 656 O O . LYS A 1 86 ? -5.602 -4.809 -12.133 1 90.12 86 LYS A O 1
ATOM 661 N N . THR A 1 87 ? -3.668 -5.559 -11.266 1 93.81 87 THR A N 1
ATOM 662 C CA . THR A 1 87 ? -4.316 -5.926 -10.008 1 93.81 87 THR A CA 1
ATOM 663 C C . THR A 1 87 ? -4.184 -4.805 -8.984 1 93.81 87 THR A C 1
ATOM 665 O O . THR A 1 87 ? -3.15 -4.133 -8.922 1 93.81 87 THR A O 1
ATOM 668 N N . ASP A 1 88 ? -5.18 -4.57 -8.219 1 95.5 88 ASP A N 1
ATOM 669 C CA . ASP A 1 88 ? -5.086 -3.574 -7.152 1 95.5 88 ASP A CA 1
ATOM 670 C C . ASP A 1 88 ? -4.125 -4.035 -6.055 1 95.5 88 ASP A C 1
ATOM 672 O O . ASP A 1 88 ? -3.236 -3.283 -5.648 1 95.5 88 ASP A O 1
ATOM 676 N N . VAL A 1 89 ? -4.332 -5.266 -5.57 1 97.69 89 VAL A N 1
ATOM 677 C CA . VAL A 1 89 ? -3.494 -5.902 -4.559 1 97.69 89 VAL A CA 1
ATOM 678 C C . VAL A 1 89 ? -3.287 -7.375 -4.91 1 97.69 89 VAL A C 1
ATOM 680 O O . VAL A 1 89 ? -4.203 -8.039 -5.406 1 97.69 89 VAL A O 1
ATOM 683 N N . CYS A 1 90 ? -2.119 -7.852 -4.711 1 97.88 90 CYS A N 1
ATOM 684 C CA . CYS A 1 90 ? -1.905 -9.289 -4.848 1 97.88 90 CYS A CA 1
ATOM 685 C C . CYS A 1 90 ? -0.895 -9.789 -3.822 1 97.88 90 CYS A C 1
ATOM 687 O O . CYS A 1 90 ? -0.173 -8.992 -3.217 1 97.88 90 CYS A O 1
ATOM 689 N N . ILE A 1 91 ? -0.981 -11.016 -3.551 1 98.12 91 ILE A N 1
ATOM 690 C CA . ILE A 1 91 ? -0.011 -11.695 -2.699 1 98.12 91 ILE A CA 1
ATOM 691 C C . ILE A 1 91 ? 0.897 -12.578 -3.551 1 98.12 91 ILE A C 1
ATOM 693 O O . ILE A 1 91 ? 0.42 -13.32 -4.41 1 98.12 91 ILE A O 1
ATOM 697 N N . LEU A 1 92 ? 2.176 -12.43 -3.33 1 96.38 92 LEU A N 1
ATOM 698 C CA . LEU A 1 92 ? 3.178 -13.195 -4.059 1 96.38 92 LEU A CA 1
ATOM 699 C C . LEU A 1 92 ? 4.062 -13.984 -3.1 1 96.38 92 LEU A C 1
ATOM 701 O O . LEU A 1 92 ? 4.34 -13.531 -1.988 1 96.38 92 LEU A O 1
ATOM 705 N N . ASP A 1 93 ? 4.461 -15.086 -3.525 1 94.75 93 ASP A N 1
ATOM 706 C CA . ASP A 1 93 ? 5.676 -15.664 -2.957 1 94.75 93 ASP A CA 1
ATOM 707 C C . ASP A 1 93 ? 6.855 -15.508 -3.916 1 94.75 93 ASP A C 1
ATOM 709 O O . ASP A 1 93 ? 6.863 -14.609 -4.758 1 94.75 93 ASP A O 1
ATOM 713 N N . ASP A 1 94 ? 7.891 -16.203 -3.791 1 87.94 94 ASP A N 1
ATOM 714 C CA . ASP A 1 94 ? 9.102 -15.992 -4.578 1 87.94 94 ASP A CA 1
ATOM 715 C C . ASP A 1 94 ? 8.875 -16.375 -6.043 1 87.94 94 ASP A C 1
ATOM 717 O O . ASP A 1 94 ? 9.609 -15.922 -6.926 1 87.94 94 ASP A O 1
ATOM 721 N N . SER A 1 95 ? 7.832 -17.047 -6.297 1 87.88 95 SER A N 1
ATOM 722 C CA . SER A 1 95 ? 7.742 -17.625 -7.641 1 87.88 95 SER A CA 1
ATOM 723 C C . SER A 1 95 ? 6.367 -17.375 -8.258 1 87.88 95 SER A C 1
ATOM 725 O O . SER A 1 95 ? 6.219 -17.391 -9.477 1 87.88 95 SER A O 1
ATOM 727 N N . GLU A 1 96 ? 5.375 -17.141 -7.348 1 94.88 96 GLU A N 1
ATOM 728 C CA . GLU A 1 96 ? 4.02 -17.203 -7.891 1 94.88 96 GLU A CA 1
ATOM 729 C C . GLU A 1 96 ? 3.154 -16.078 -7.32 1 94.88 96 GLU A C 1
ATOM 731 O O . GLU A 1 96 ? 3.357 -15.648 -6.184 1 94.88 96 GLU A O 1
ATOM 736 N N . ILE A 1 97 ? 2.266 -15.641 -8.164 1 97.12 97 ILE A N 1
ATOM 737 C CA . ILE A 1 97 ? 1.112 -14.891 -7.68 1 97.12 97 ILE A CA 1
ATOM 738 C C . ILE A 1 97 ? 0.113 -15.844 -7.031 1 97.12 97 ILE A C 1
ATOM 740 O O . ILE A 1 97 ? -0.381 -16.766 -7.68 1 97.12 97 ILE A O 1
ATOM 744 N N . LEU A 1 98 ? -0.25 -15.609 -5.797 1 98.12 98 LEU A N 1
ATOM 745 C CA . LEU A 1 98 ? -1.014 -16.578 -5.02 1 98.12 98 LEU A CA 1
ATOM 746 C C . LEU A 1 98 ? -2.471 -16.141 -4.887 1 98.12 98 LEU A C 1
ATOM 748 O O . LEU A 1 98 ? -3.361 -16.984 -4.742 1 98.12 98 LEU A O 1
ATOM 752 N N . LEU A 1 99 ? -2.699 -14.859 -4.859 1 98.56 99 LEU A N 1
ATOM 753 C CA . LEU A 1 99 ? -4.008 -14.273 -4.605 1 98.56 99 LEU A CA 1
ATOM 754 C C . LEU A 1 99 ? -4.141 -12.922 -5.301 1 98.56 99 LEU A C 1
ATOM 756 O O . LEU A 1 99 ? -3.199 -12.125 -5.305 1 98.56 99 LEU A O 1
ATOM 760 N N . LEU A 1 100 ? -5.27 -12.672 -5.895 1 98.31 100 LEU A N 1
ATOM 761 C CA . LEU A 1 100 ? -5.57 -11.398 -6.543 1 98.31 100 LEU A CA 1
ATOM 762 C C . LEU A 1 100 ? -6.73 -10.695 -5.852 1 98.31 100 LEU A C 1
ATOM 764 O O . LEU A 1 100 ? -7.715 -11.336 -5.473 1 98.31 100 LEU A O 1
ATOM 768 N N . VAL A 1 101 ? -6.605 -9.391 -5.66 1 97.94 101 VAL A N 1
ATOM 769 C CA . VAL A 1 101 ? -7.668 -8.57 -5.098 1 97.94 101 VAL A CA 1
ATOM 770 C C . VAL A 1 101 ? -7.996 -7.422 -6.051 1 97.94 101 VAL A C 1
ATOM 772 O O . VAL A 1 101 ? -7.094 -6.727 -6.523 1 97.94 101 VAL A O 1
ATOM 775 N N . GLN A 1 102 ? -9.242 -7.293 -6.32 1 96.5 102 GLN A N 1
ATOM 776 C CA . GLN A 1 102 ? -9.727 -6.191 -7.145 1 96.5 102 GLN A CA 1
ATOM 777 C C . GLN A 1 102 ? -10.75 -5.348 -6.391 1 96.5 102 GLN A C 1
ATOM 779 O O . GLN A 1 102 ? -11.695 -5.883 -5.812 1 96.5 102 GLN A O 1
ATOM 784 N N . GLU A 1 103 ? -10.508 -4.07 -6.34 1 95 103 GLU A N 1
ATOM 785 C CA . GLU A 1 103 ? -11.508 -3.172 -5.781 1 95 103 GLU A CA 1
ATOM 786 C C . GLU A 1 103 ? -12.719 -3.057 -6.699 1 95 103 GLU A C 1
ATOM 788 O O . GLU A 1 103 ? -12.578 -2.879 -7.91 1 95 103 GLU A O 1
ATOM 793 N N . ASP A 1 104 ? -13.875 -3.256 -6.141 1 91.56 104 ASP A N 1
ATOM 794 C CA . ASP A 1 104 ? -15.141 -3.055 -6.844 1 91.56 104 ASP A CA 1
ATOM 795 C C . ASP A 1 104 ? -15.57 -1.59 -6.789 1 91.56 104 ASP A C 1
ATOM 797 O O . ASP A 1 104 ? -16.109 -1.133 -5.773 1 91.56 104 ASP A O 1
ATOM 801 N N . LYS A 1 105 ? -15.391 -0.892 -7.855 1 80.94 105 LYS A N 1
ATOM 802 C CA . LYS A 1 105 ? -15.695 0.536 -7.91 1 80.94 105 LYS A CA 1
ATOM 803 C C . LYS A 1 105 ? -17.016 0.79 -8.617 1 80.94 105 LYS A C 1
ATOM 805 O O . LYS A 1 105 ? -17.219 1.848 -9.219 1 80.94 105 LYS A O 1
ATOM 810 N N . CYS A 1 106 ? -17.734 -0.224 -8.719 1 68.88 106 CYS A N 1
ATOM 811 C CA . CYS A 1 106 ? -18.984 -0.154 -9.484 1 68.88 106 CYS A CA 1
ATOM 812 C C . CYS A 1 106 ? -19.781 1.089 -9.109 1 68.88 106 CYS A C 1
ATOM 814 O O . CYS A 1 106 ? -20.547 1.616 -9.922 1 68.88 106 CYS A O 1
ATOM 816 N N . HIS A 1 107 ? -19.672 1.528 -7.945 1 62.12 107 HIS A N 1
ATOM 817 C CA . HIS A 1 107 ? -20.422 2.729 -7.578 1 62.12 107 HIS A CA 1
ATOM 818 C C . HIS A 1 107 ? -19.875 3.955 -8.312 1 62.12 107 HIS A C 1
ATOM 820 O O . HIS A 1 107 ? -20.562 4.977 -8.398 1 62.12 107 HIS A O 1
ATOM 826 N N . LEU A 1 108 ? -18.734 3.756 -8.75 1 60 108 LEU A N 1
ATOM 827 C CA . LEU A 1 108 ? -18.109 4.871 -9.445 1 60 108 LEU A CA 1
ATOM 828 C C . LEU A 1 108 ? -18.359 4.777 -10.953 1 60 108 LEU A C 1
ATOM 830 O O . LEU A 1 108 ? -18.531 5.797 -11.617 1 60 108 LEU A O 1
ATOM 834 N N . ASP A 1 109 ? -18.281 3.533 -11.422 1 61.66 109 ASP A N 1
ATOM 835 C CA . ASP A 1 109 ? -18.5 3.35 -12.859 1 61.66 109 ASP A CA 1
ATOM 836 C C . ASP A 1 109 ? -19.219 2.033 -13.141 1 61.66 109 ASP A C 1
ATOM 838 O O . ASP A 1 109 ? -19.484 1.253 -12.227 1 61.66 109 ASP A O 1
ATOM 842 N N . ASP A 1 110 ? -19.859 1.898 -14.141 1 62.22 110 ASP A N 1
ATOM 843 C CA . ASP A 1 110 ? -20.609 0.718 -14.578 1 62.22 110 ASP A CA 1
ATOM 844 C C . ASP A 1 110 ? -19.656 -0.449 -14.852 1 62.22 110 ASP A C 1
ATOM 846 O O . ASP A 1 110 ? -19.984 -1.351 -15.625 1 62.22 110 ASP A O 1
ATOM 850 N N . SER A 1 111 ? -18.609 -0.399 -14.07 1 67.31 111 SER A N 1
ATOM 851 C CA . SER A 1 111 ? -17.625 -1.428 -14.391 1 67.31 111 SER A CA 1
ATOM 852 C C . SER A 1 111 ? -17.844 -2.68 -13.547 1 67.31 111 SER A C 1
ATOM 854 O O . SER A 1 111 ? -18.031 -2.59 -12.328 1 67.31 111 SER A O 1
ATOM 856 N N . ASP A 1 112 ? -18.156 -3.805 -14.234 1 77.5 112 ASP A N 1
ATOM 857 C CA . ASP A 1 112 ? -18.219 -5.117 -13.602 1 77.5 112 ASP A CA 1
ATOM 858 C C . ASP A 1 112 ? -16.812 -5.621 -13.273 1 77.5 112 ASP A C 1
ATOM 860 O O . ASP A 1 112 ? -15.992 -5.812 -14.172 1 77.5 112 ASP A O 1
ATOM 864 N N . PRO A 1 113 ? -16.562 -5.77 -11.914 1 84.62 113 PRO A N 1
ATOM 865 C CA . PRO A 1 113 ? -15.203 -6.172 -11.547 1 84.62 113 PRO A CA 1
ATOM 866 C C . PRO A 1 113 ? -14.867 -7.598 -11.977 1 84.62 113 PRO A C 1
ATOM 868 O O . PRO A 1 113 ? -13.695 -7.969 -12.039 1 84.62 113 PRO A O 1
ATOM 871 N N . GLU A 1 114 ? -15.828 -8.414 -12.32 1 87 114 GLU A N 1
ATOM 872 C CA . GLU A 1 114 ? -15.609 -9.844 -12.492 1 87 114 GLU A CA 1
ATOM 873 C C . GLU A 1 114 ? -14.836 -10.133 -13.781 1 87 114 GLU A C 1
ATOM 875 O O . GLU A 1 114 ? -13.867 -10.898 -13.766 1 87 114 GLU A O 1
ATOM 880 N N . PRO A 1 115 ? -15.234 -9.492 -14.875 1 85.5 115 PRO A N 1
ATOM 881 C CA . PRO A 1 115 ? -14.422 -9.734 -16.078 1 85.5 115 PRO A CA 1
ATOM 882 C C . PRO A 1 115 ? -12.953 -9.352 -15.875 1 85.5 115 PRO A C 1
ATOM 884 O O . PRO A 1 115 ? -12.062 -10.062 -16.344 1 85.5 115 PRO A O 1
ATOM 887 N N . GLN A 1 116 ? -12.766 -8.266 -15.234 1 90.25 116 GLN A N 1
ATOM 888 C CA . GLN A 1 116 ? -11.398 -7.84 -14.945 1 90.25 116 GLN A CA 1
ATOM 889 C C . GLN A 1 116 ? -10.68 -8.852 -14.055 1 90.25 116 GLN A C 1
ATOM 891 O 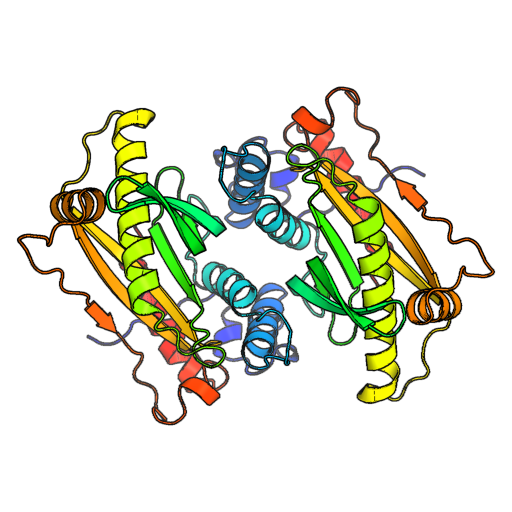O . GLN A 1 116 ? -9.516 -9.164 -14.281 1 90.25 116 GLN A O 1
ATOM 896 N N . LEU A 1 117 ? -11.391 -9.328 -13.125 1 94.12 117 LEU A N 1
ATOM 897 C CA . LEU A 1 117 ? -10.828 -10.297 -12.188 1 94.12 117 LEU A CA 1
ATOM 898 C C . LEU A 1 117 ? -10.453 -11.586 -12.906 1 94.12 117 LEU A C 1
ATOM 900 O O . LEU A 1 117 ? -9.398 -12.164 -12.648 1 94.12 117 LEU A O 1
ATOM 904 N N . ILE A 1 118 ? -11.289 -12.023 -13.805 1 92.75 118 ILE A N 1
ATOM 905 C CA . ILE A 1 118 ? -11.031 -13.242 -14.57 1 92.75 118 ILE A CA 1
ATOM 906 C C . ILE A 1 118 ? -9.805 -13.039 -15.461 1 92.75 118 ILE A C 1
ATOM 908 O O . ILE A 1 118 ? -8.938 -13.906 -15.539 1 92.75 118 ILE A O 1
ATOM 912 N N . ALA A 1 119 ? -9.734 -11.883 -16.062 1 92.88 119 ALA A N 1
ATOM 913 C CA . ALA A 1 119 ? -8.57 -11.562 -16.875 1 92.88 119 ALA A CA 1
ATOM 914 C C . ALA A 1 119 ? -7.293 -11.586 -16.031 1 92.88 119 ALA A C 1
ATOM 916 O O . ALA A 1 119 ? -6.266 -12.102 -16.484 1 92.88 119 ALA A O 1
ATOM 917 N N . GLU A 1 120 ? -7.391 -11.062 -14.859 1 96.69 120 GLU A N 1
ATOM 918 C CA . GLU A 1 120 ? -6.246 -11.062 -13.953 1 96.69 120 GLU A CA 1
ATOM 919 C C . GLU A 1 120 ? -5.84 -12.477 -13.57 1 96.69 120 GLU A C 1
ATOM 921 O O . GLU A 1 120 ? -4.648 -12.789 -13.484 1 96.69 120 GLU A O 1
ATOM 926 N N . ALA A 1 121 ? -6.824 -13.289 -13.32 1 97.31 121 ALA A N 1
ATOM 927 C CA . ALA A 1 121 ? -6.551 -14.68 -12.969 1 97.31 121 ALA A CA 1
ATOM 928 C C . ALA A 1 121 ? -5.828 -15.406 -14.102 1 97.31 121 ALA A C 1
ATOM 930 O O . ALA A 1 121 ? -4.863 -16.141 -13.859 1 97.31 121 ALA A O 1
ATOM 931 N N . ILE A 1 122 ? -6.266 -15.195 -15.289 1 96.19 122 ILE A N 1
ATOM 932 C CA . ILE A 1 122 ? -5.645 -15.805 -16.453 1 96.19 122 ILE A CA 1
ATOM 933 C C . ILE A 1 122 ? -4.207 -15.297 -16.594 1 96.19 122 ILE A C 1
ATOM 935 O O . ILE A 1 122 ? -3.285 -16.094 -16.812 1 96.19 122 ILE A O 1
ATOM 939 N N . ALA A 1 123 ? -4.039 -14.016 -16.469 1 96.56 123 ALA A N 1
ATOM 940 C CA . ALA A 1 123 ? -2.711 -13.414 -16.562 1 96.56 123 ALA A CA 1
ATOM 941 C C . ALA A 1 123 ? -1.778 -13.984 -15.492 1 96.56 123 ALA A C 1
ATOM 943 O O . ALA A 1 123 ? -0.619 -14.297 -15.781 1 96.56 123 ALA A O 1
ATOM 944 N N . ALA A 1 124 ? -2.275 -14.117 -14.289 1 97.38 124 ALA A N 1
ATOM 945 C CA . ALA A 1 124 ? -1.48 -14.641 -13.18 1 97.38 124 ALA A CA 1
ATOM 946 C C . ALA A 1 124 ? -1.044 -16.078 -13.453 1 97.38 124 ALA A C 1
ATOM 948 O O . ALA A 1 124 ? 0.12 -16.438 -13.25 1 97.38 124 ALA A O 1
ATOM 949 N N . PHE A 1 125 ? -1.985 -16.891 -13.906 1 97.38 125 PHE A N 1
ATOM 950 C CA . PHE A 1 125 ? -1.685 -18.266 -14.242 1 97.38 125 PHE A CA 1
ATOM 951 C C . PHE A 1 125 ? -0.603 -18.344 -15.312 1 97.38 125 PHE A C 1
ATOM 953 O O . PHE A 1 125 ? 0.355 -19.109 -15.172 1 97.38 125 PHE A O 1
ATOM 960 N N . ALA A 1 126 ? -0.77 -17.562 -16.344 1 96.19 126 ALA A N 1
ATOM 961 C CA . ALA A 1 126 ? 0.202 -17.531 -17.422 1 96.19 126 ALA A CA 1
ATOM 962 C C . ALA A 1 126 ? 1.573 -17.078 -16.922 1 96.19 126 ALA A C 1
ATOM 964 O O . ALA A 1 126 ? 2.594 -17.688 -17.281 1 96.19 126 ALA A O 1
ATOM 965 N N . SER A 1 127 ? 1.576 -16.078 -16.172 1 94.75 127 SER A N 1
ATOM 966 C CA . SER A 1 127 ? 2.818 -15.555 -15.602 1 94.75 127 SER A CA 1
ATOM 967 C C . SER A 1 127 ? 3.496 -16.594 -14.711 1 94.75 127 SER A C 1
ATOM 969 O O . SER A 1 127 ? 4.711 -16.781 -14.781 1 94.75 127 SER A O 1
ATOM 971 N N . ASN A 1 128 ? 2.719 -17.266 -13.852 1 96.5 128 ASN A N 1
ATOM 972 C CA . ASN A 1 128 ? 3.252 -18.312 -12.984 1 96.5 128 ASN A CA 1
ATOM 973 C C . ASN A 1 128 ? 3.889 -19.438 -13.797 1 96.5 128 ASN A C 1
ATOM 975 O O . ASN A 1 128 ? 4.969 -19.922 -13.453 1 96.5 128 ASN A O 1
ATOM 979 N N . ASN A 1 129 ? 3.268 -19.828 -14.828 1 96.06 129 ASN A N 1
ATOM 980 C CA . ASN A 1 129 ? 3.793 -20.891 -15.672 1 96.06 129 ASN A CA 1
ATOM 981 C C . ASN A 1 129 ? 5.078 -20.469 -16.375 1 96.06 129 ASN A C 1
ATOM 983 O O . ASN A 1 129 ? 5.996 -21.281 -16.547 1 96.06 129 ASN A O 1
ATOM 987 N N . ARG A 1 130 ? 5.086 -19.297 -16.812 1 94.06 130 ARG A N 1
ATOM 988 C CA . ARG A 1 130 ? 6.312 -18.781 -17.406 1 94.06 130 ARG A CA 1
ATOM 989 C C . ARG A 1 130 ? 7.473 -18.844 -16.422 1 94.06 130 ARG A C 1
ATOM 991 O O . ARG A 1 130 ? 8.586 -19.234 -16.781 1 94.06 130 ARG A O 1
ATOM 998 N N . MET A 1 131 ? 7.18 -18.453 -15.234 1 93.38 131 MET A N 1
ATOM 999 C CA . MET A 1 131 ? 8.188 -18.516 -14.18 1 93.38 131 MET A CA 1
ATOM 1000 C C . MET A 1 131 ? 8.641 -19.938 -13.938 1 93.38 131 MET A C 1
ATOM 1002 O O . MET A 1 131 ? 9.844 -20.203 -13.844 1 93.38 131 MET A O 1
ATOM 1006 N N . ARG A 1 132 ? 7.73 -20.844 -13.859 1 94.81 132 ARG A N 1
ATOM 1007 C CA . ARG A 1 132 ? 8.047 -22.25 -13.664 1 94.81 132 ARG A CA 1
ATOM 1008 C C . ARG A 1 132 ? 8.984 -22.75 -14.758 1 94.81 132 ARG A C 1
ATOM 1010 O O . ARG A 1 132 ? 10.008 -23.375 -14.469 1 94.81 132 ARG A O 1
ATOM 1017 N N . GLU A 1 133 ? 8.664 -22.375 -15.914 1 95.06 133 GLU A N 1
ATOM 1018 C CA . GLU A 1 133 ? 9.391 -22.906 -17.062 1 95.06 133 GLU A CA 1
ATOM 1019 C C . GLU A 1 133 ? 10.75 -22.234 -17.219 1 95.06 133 GLU A C 1
ATOM 1021 O O . GLU A 1 133 ? 11.781 -22.906 -17.312 1 95.06 133 GLU A O 1
ATOM 1026 N N . ARG A 1 134 ? 10.758 -21 -17.141 1 92.69 134 ARG A N 1
ATOM 1027 C CA . ARG A 1 134 ? 11.938 -20.234 -17.547 1 92.69 134 ARG A CA 1
ATOM 1028 C C . ARG A 1 134 ? 12.898 -20.062 -16.375 1 92.69 134 ARG A C 1
ATOM 1030 O O . ARG A 1 134 ? 14.117 -20 -16.578 1 92.69 134 ARG A O 1
ATOM 1037 N N . THR A 1 135 ? 12.359 -20.016 -15.242 1 89.75 135 THR A N 1
ATOM 1038 C CA . THR A 1 135 ? 13.211 -19.703 -14.102 1 89.75 135 THR A CA 1
ATOM 1039 C C . THR A 1 135 ? 13.461 -20.938 -13.25 1 89.75 135 THR A C 1
ATOM 1041 O O . THR A 1 135 ? 14.594 -21.188 -12.828 1 89.75 135 THR A O 1
ATOM 1044 N N . LEU A 1 136 ? 12.461 -21.688 -13.062 1 93.5 136 LEU A N 1
ATOM 1045 C CA . LEU A 1 136 ? 12.594 -22.797 -12.133 1 93.5 136 LEU A CA 1
ATOM 1046 C C . LEU A 1 136 ? 12.914 -24.094 -12.875 1 93.5 136 LEU A C 1
ATOM 1048 O O . LEU A 1 136 ? 13.242 -25.109 -12.25 1 93.5 136 LEU A O 1
ATOM 1052 N N . GLY A 1 137 ? 12.719 -24.109 -14.195 1 95.19 137 GLY A N 1
ATOM 1053 C CA . GLY A 1 137 ? 12.961 -25.312 -14.984 1 95.19 137 GLY A CA 1
ATOM 1054 C C . GLY A 1 137 ? 11.945 -26.406 -14.734 1 95.19 137 GLY A C 1
ATOM 1055 O O . GLY A 1 137 ? 12.281 -27.594 -14.789 1 95.19 137 GLY A O 1
ATOM 1056 N N . GLN A 1 138 ? 10.836 -26.016 -14.336 1 96.12 138 GLN A N 1
ATOM 1057 C CA . GLN A 1 138 ? 9.758 -26.953 -14.055 1 96.12 138 GLN A CA 1
ATOM 1058 C C . GLN A 1 138 ? 8.719 -26.953 -15.164 1 96.12 138 GLN A C 1
ATOM 1060 O O . GLN A 1 138 ? 8.531 -25.938 -15.844 1 96.12 138 GLN A O 1
ATOM 1065 N N . PRO A 1 139 ? 8.109 -28.047 -15.383 1 96 139 PRO A N 1
ATOM 1066 C CA . PRO A 1 139 ? 7.043 -28.062 -16.391 1 96 139 PRO A CA 1
ATOM 1067 C C . PRO A 1 139 ? 5.859 -27.172 -16.016 1 96 139 PRO A C 1
ATOM 1069 O O . PRO A 1 139 ? 5.52 -27.062 -14.828 1 96 139 PRO A O 1
ATOM 1072 N N . PRO A 1 140 ? 5.273 -26.578 -16.969 1 95.38 140 PRO A N 1
ATOM 1073 C CA . PRO A 1 140 ? 4.086 -25.766 -16.672 1 95.38 140 PRO A CA 1
ATOM 1074 C C . PRO A 1 140 ? 2.928 -26.609 -16.125 1 95.38 140 PRO A C 1
ATOM 1076 O O . PRO A 1 140 ? 2.824 -27.797 -16.422 1 95.38 140 PRO A O 1
ATOM 1079 N N . LEU A 1 141 ? 2.115 -25.969 -15.352 1 96.5 141 LEU A N 1
ATOM 1080 C CA . LEU A 1 141 ? 0.889 -26.594 -14.883 1 96.5 141 LEU A CA 1
ATOM 1081 C C . LEU A 1 141 ? -0.187 -26.562 -15.961 1 96.5 141 LEU A C 1
ATOM 1083 O O . LEU A 1 141 ? -0.312 -25.578 -16.688 1 96.5 141 LEU A O 1
ATOM 1087 N N . GLN A 1 142 ? -0.939 -27.609 -15.984 1 96.25 142 GLN A N 1
ATOM 1088 C CA . GLN A 1 142 ? -2.027 -27.672 -16.953 1 96.25 142 GLN A CA 1
ATOM 1089 C C . GLN A 1 142 ? -3.244 -26.891 -16.469 1 96.25 142 GLN A C 1
ATOM 1091 O O . GLN A 1 142 ? -4.035 -26.391 -17.266 1 96.25 142 GLN A O 1
ATOM 1096 N N . SER A 1 143 ? -3.406 -26.906 -15.164 1 96.19 143 SER A N 1
ATOM 1097 C CA . SER A 1 143 ? -4.52 -26.172 -14.555 1 96.19 143 SER A CA 1
ATOM 1098 C C . SER A 1 143 ? -4.195 -25.781 -13.117 1 96.19 143 SER A C 1
ATOM 1100 O O . SER A 1 143 ? -3.348 -26.391 -12.469 1 96.19 143 SER A O 1
ATOM 1102 N N . LYS A 1 144 ? -4.766 -24.734 -12.688 1 96.62 144 LYS A N 1
ATOM 1103 C CA . LYS A 1 144 ? -4.668 -24.281 -11.305 1 96.62 144 LYS A CA 1
ATOM 1104 C C . LYS A 1 144 ? -5.863 -23.406 -10.922 1 96.62 144 LYS A C 1
ATOM 1106 O O . LYS A 1 144 ? -6.359 -22.625 -11.742 1 96.62 144 LYS A O 1
ATOM 1111 N N . VAL A 1 145 ? -6.305 -23.594 -9.719 1 97.44 145 VAL A N 1
ATOM 1112 C CA . VAL A 1 145 ? -7.32 -22.688 -9.18 1 97.44 145 VAL A CA 1
ATOM 1113 C C . VAL A 1 145 ? -6.656 -21.422 -8.648 1 97.44 145 VAL A C 1
ATOM 1115 O O . VAL A 1 145 ? -5.77 -21.484 -7.789 1 97.44 145 VAL A O 1
ATOM 1118 N N . ILE A 1 146 ? -7.035 -20.266 -9.156 1 97.88 146 ILE A N 1
ATOM 1119 C CA . ILE A 1 146 ? -6.516 -18.969 -8.719 1 97.88 146 ILE A CA 1
ATOM 1120 C C . ILE A 1 146 ? -7.504 -18.312 -7.758 1 97.88 146 ILE A C 1
ATOM 1122 O O . ILE A 1 146 ? -8.609 -17.938 -8.164 1 97.88 146 ILE A O 1
ATOM 1126 N N . PRO A 1 147 ? -7.141 -18.219 -6.484 1 98.56 147 PRO A N 1
ATOM 1127 C CA . PRO A 1 147 ? -8.008 -17.5 -5.551 1 98.56 147 PRO A CA 1
ATOM 1128 C C . PRO A 1 147 ? -8.039 -16 -5.812 1 98.56 147 PRO A C 1
ATOM 1130 O O . PRO A 1 147 ? -6.996 -15.391 -6.09 1 98.56 147 PRO A O 1
ATOM 1133 N N . CYS A 1 148 ? -9.234 -15.406 -5.773 1 98.44 148 CYS A N 1
ATOM 1134 C CA . CYS A 1 148 ? -9.438 -13.984 -5.996 1 98.44 148 CYS A CA 1
ATOM 1135 C C . CYS A 1 148 ? -10.445 -13.406 -5.004 1 98.44 148 CYS A C 1
ATOM 1137 O O . CYS A 1 148 ? -11.273 -14.141 -4.461 1 98.44 148 CYS A O 1
ATOM 1139 N N . ILE A 1 149 ? -10.312 -12.133 -4.75 1 98.25 149 ILE A N 1
ATOM 1140 C CA . ILE A 1 149 ? -11.242 -11.406 -3.895 1 98.25 149 ILE A CA 1
ATOM 1141 C C . ILE A 1 149 ? -11.617 -10.078 -4.547 1 98.25 149 ILE A C 1
ATOM 1143 O O . ILE A 1 149 ? -10.75 -9.383 -5.09 1 98.25 149 ILE A O 1
ATOM 1147 N N . THR A 1 150 ? -12.859 -9.789 -4.66 1 97.25 150 THR A N 1
ATOM 1148 C CA . THR A 1 150 ? -13.266 -8.406 -4.918 1 97.25 150 THR A CA 1
ATOM 1149 C C . THR A 1 150 ? -13.664 -7.711 -3.619 1 97.25 150 THR A C 1
ATOM 1151 O O . THR A 1 150 ? -14.258 -8.328 -2.732 1 97.25 150 THR A O 1
ATOM 1154 N N . LEU A 1 151 ? -13.336 -6.465 -3.506 1 96.81 151 LEU A N 1
ATOM 1155 C CA . LEU A 1 151 ? -13.664 -5.684 -2.318 1 96.81 151 LEU A CA 1
ATOM 1156 C C . LEU A 1 151 ? -14.477 -4.449 -2.689 1 96.81 151 LEU A C 1
ATOM 1158 O O . LEU A 1 151 ? -14 -3.592 -3.439 1 96.81 151 LEU A O 1
ATOM 1162 N N . LYS A 1 152 ? -15.68 -4.383 -2.305 1 94.94 152 LYS A N 1
ATOM 1163 C CA . LYS A 1 152 ? -16.406 -3.115 -2.25 1 94.94 152 LYS A CA 1
ATOM 1164 C C . LYS A 1 152 ? -16.281 -2.475 -0.87 1 94.94 152 LYS A C 1
ATOM 1166 O O . LYS A 1 152 ? -16.906 -2.932 0.09 1 94.94 152 LYS A O 1
ATOM 1171 N N . ASP A 1 153 ? -15.469 -1.427 -0.804 1 94.88 153 ASP A N 1
ATOM 1172 C CA . ASP A 1 153 ? -15.07 -0.87 0.485 1 94.88 153 ASP A CA 1
ATOM 1173 C C . ASP A 1 153 ? -14.422 -1.936 1.365 1 94.88 153 ASP A C 1
ATOM 1175 O O . ASP A 1 153 ? -13.32 -2.402 1.072 1 94.88 153 ASP A O 1
ATOM 1179 N N . THR A 1 154 ? -15.203 -2.475 2.383 1 97.5 154 THR A N 1
ATOM 1180 C CA . THR A 1 154 ? -14.609 -3.502 3.234 1 97.5 154 THR A CA 1
ATOM 1181 C C . THR A 1 154 ? -15.359 -4.824 3.084 1 97.5 154 THR A C 1
ATOM 1183 O O . THR A 1 154 ? -15.047 -5.801 3.77 1 97.5 154 THR A O 1
ATOM 1186 N N . SER A 1 155 ? -16.328 -4.879 2.131 1 97.19 155 SER A N 1
ATOM 1187 C CA . SER A 1 155 ? -17.125 -6.078 1.898 1 97.19 155 SER A CA 1
ATOM 1188 C C . SER A 1 155 ? -16.5 -6.953 0.812 1 97.19 155 SER A C 1
ATOM 1190 O O . SER A 1 155 ? -16.406 -6.539 -0.344 1 97.19 155 SER A O 1
ATOM 1192 N N . PRO A 1 156 ? -16.188 -8.188 1.191 1 97.94 156 PRO A N 1
ATOM 1193 C CA . PRO A 1 156 ? -15.516 -9.047 0.214 1 97.94 156 PRO A CA 1
ATOM 1194 C C . PRO A 1 156 ? -16.484 -9.977 -0.51 1 97.94 156 PRO A C 1
ATOM 1196 O O . PRO A 1 156 ? -17.547 -10.305 0.027 1 97.94 156 PRO A O 1
ATOM 1199 N N . THR A 1 157 ? -16.172 -10.289 -1.699 1 97.44 157 THR A N 1
ATOM 1200 C CA . THR A 1 157 ? -16.609 -11.484 -2.41 1 97.44 157 THR A CA 1
ATOM 1201 C C . THR A 1 157 ? -15.43 -12.367 -2.779 1 97.44 157 THR A C 1
ATOM 1203 O O . THR A 1 157 ? -14.43 -11.891 -3.326 1 97.44 157 THR A O 1
ATOM 1206 N N . PHE A 1 158 ? -15.539 -13.633 -2.434 1 98.19 158 PHE A N 1
ATOM 1207 C CA . PHE A 1 158 ? -14.438 -14.57 -2.662 1 98.19 158 PHE A CA 1
ATOM 1208 C C . PHE A 1 158 ? -14.68 -15.391 -3.922 1 98.19 158 PHE A C 1
ATOM 1210 O O . PHE A 1 158 ? -15.805 -15.812 -4.188 1 98.19 158 PHE A O 1
ATOM 1217 N N . TYR A 1 159 ? -13.625 -15.586 -4.66 1 97.75 159 TYR A N 1
ATOM 1218 C CA . TYR A 1 159 ? -13.719 -16.344 -5.906 1 97.75 159 TYR A CA 1
ATOM 1219 C C . TYR A 1 159 ? -12.648 -17.422 -5.961 1 97.75 159 TYR A C 1
ATOM 1221 O O . TYR A 1 159 ? -11.523 -17.219 -5.508 1 97.75 159 TYR A O 1
ATOM 1229 N N . LYS A 1 160 ? -12.945 -18.578 -6.508 1 97.62 160 LYS A N 1
ATOM 1230 C CA . LYS A 1 160 ? -12.031 -19.578 -7.023 1 97.62 160 LYS A CA 1
ATOM 1231 C C . LYS A 1 160 ? -12.164 -19.734 -8.539 1 97.62 160 LYS A C 1
ATOM 1233 O O . LYS A 1 160 ? -13.219 -20.125 -9.039 1 97.62 160 LYS A O 1
ATOM 1238 N N . ILE A 1 161 ? -11.18 -19.375 -9.219 1 96.94 161 ILE A N 1
ATOM 1239 C CA . ILE A 1 161 ? -11.242 -19.344 -10.672 1 96.94 161 ILE A CA 1
ATOM 1240 C C . ILE A 1 161 ? -10.32 -20.422 -11.25 1 96.94 161 ILE A C 1
ATOM 1242 O O . ILE A 1 161 ? -9.094 -20.266 -11.242 1 96.94 161 ILE A O 1
ATOM 1246 N N . PRO A 1 162 ? -10.828 -21.5 -11.68 1 96.75 162 PRO A N 1
ATOM 1247 C CA . PRO A 1 162 ? -10 -22.484 -12.367 1 96.75 162 PRO A CA 1
ATOM 1248 C C . PRO A 1 162 ? -9.477 -21.969 -13.711 1 96.75 162 PRO A C 1
ATOM 1250 O O . PRO A 1 162 ? -10.258 -21.5 -14.547 1 96.75 162 PRO A O 1
ATOM 1253 N N . VAL A 1 163 ? -8.258 -21.984 -13.875 1 96.5 163 VAL A N 1
ATOM 1254 C CA . VAL A 1 163 ? -7.641 -21.578 -15.133 1 96.5 163 VAL A CA 1
ATOM 1255 C C . VAL A 1 163 ? -6.852 -22.75 -15.727 1 96.5 163 VAL A C 1
ATOM 1257 O O . VAL A 1 163 ? -6.141 -23.453 -15.008 1 96.5 163 VAL A O 1
ATOM 1260 N N . THR A 1 164 ? -7.004 -22.984 -17.031 1 95.62 164 THR A N 1
ATOM 1261 C CA . THR A 1 164 ? -6.301 -24.031 -17.75 1 95.62 164 THR A CA 1
ATOM 1262 C C . THR A 1 164 ? -5.402 -23.453 -18.828 1 95.62 164 THR A C 1
ATOM 1264 O O . THR A 1 164 ? -5.605 -22.312 -19.266 1 95.62 164 THR A O 1
ATOM 1267 N N . THR A 1 165 ? -4.48 -24.234 -19.234 1 94.44 165 THR A N 1
ATOM 1268 C CA . THR A 1 165 ? -3.635 -23.844 -20.344 1 94.44 165 THR A CA 1
ATOM 1269 C C . THR A 1 165 ? -4.469 -23.625 -21.609 1 94.44 165 THR A C 1
ATOM 1271 O O . THR A 1 165 ? -4.172 -22.734 -22.406 1 94.44 165 THR A O 1
ATOM 1274 N N . ASP A 1 166 ? -5.461 -24.438 -21.719 1 92.88 166 ASP A N 1
ATOM 1275 C CA . ASP A 1 166 ? -6.348 -24.312 -22.859 1 92.88 166 ASP A CA 1
ATOM 1276 C C . ASP A 1 166 ? -7.035 -22.953 -22.875 1 92.88 166 ASP A C 1
ATOM 1278 O O . ASP A 1 166 ? -7.148 -22.312 -23.922 1 92.88 166 ASP A O 1
ATOM 1282 N N . LEU A 1 167 ? -7.523 -22.531 -21.75 1 94.06 167 LEU A N 1
ATOM 1283 C CA . LEU A 1 167 ? -8.164 -21.234 -21.625 1 94.06 167 LEU A CA 1
ATOM 1284 C C . LEU A 1 167 ? -7.195 -20.109 -21.984 1 94.06 167 LEU A C 1
ATOM 1286 O O . LEU A 1 167 ? -7.551 -19.172 -22.703 1 94.06 167 LEU A O 1
ATOM 1290 N N . VAL A 1 168 ? -6.008 -20.156 -21.516 1 94.94 168 VAL A N 1
ATOM 1291 C CA . VAL A 1 168 ? -4.977 -19.172 -21.797 1 94.94 168 VAL A CA 1
ATOM 1292 C C . VAL A 1 168 ? -4.73 -19.078 -23.297 1 94.94 168 VAL A C 1
ATOM 1294 O O . VAL A 1 168 ? -4.711 -18 -23.875 1 94.94 168 VAL A O 1
ATOM 1297 N N . THR A 1 169 ? -4.605 -20.234 -23.906 1 93.31 169 THR A N 1
ATOM 1298 C CA . THR A 1 169 ? -4.352 -20.297 -25.328 1 93.31 169 THR A CA 1
ATOM 1299 C C . THR A 1 169 ? -5.516 -19.703 -26.125 1 93.31 169 THR A C 1
ATOM 1301 O O . THR A 1 169 ? -5.309 -18.984 -27.094 1 93.31 169 THR A O 1
ATOM 1304 N N . ALA A 1 170 ? -6.684 -20.031 -25.688 1 92.81 170 ALA A N 1
ATOM 1305 C CA . ALA A 1 170 ? -7.875 -19.5 -26.344 1 92.81 170 ALA A CA 1
ATOM 1306 C C . ALA A 1 170 ? -7.898 -17.969 -26.281 1 92.81 170 ALA A C 1
ATOM 1308 O O . ALA A 1 170 ? -8.188 -17.312 -27.281 1 92.81 170 ALA A O 1
ATOM 1309 N N . VAL A 1 171 ? -7.625 -17.422 -25.109 1 91.25 171 VAL A N 1
ATOM 1310 C CA . VAL A 1 171 ? -7.609 -15.977 -24.922 1 91.25 171 VAL A CA 1
ATOM 1311 C C . VAL A 1 171 ? -6.512 -15.359 -25.781 1 91.25 171 VAL A C 1
ATOM 1313 O O . VAL A 1 171 ? -6.727 -14.32 -26.422 1 91.25 171 VAL A O 1
ATOM 1316 N N . GLN A 1 172 ? -5.402 -15.984 -25.875 1 92.06 172 GLN A N 1
ATOM 1317 C CA . GLN A 1 172 ? -4.273 -15.5 -26.656 1 92.06 172 GLN A CA 1
ATOM 1318 C C . GLN A 1 172 ? -4.621 -15.43 -28.141 1 92.06 172 GLN A C 1
ATOM 1320 O O . GLN A 1 172 ? -4.215 -14.5 -28.828 1 92.06 172 GLN A O 1
ATOM 1325 N N . ARG A 1 173 ? -5.367 -16.391 -28.547 1 90.75 173 ARG A N 1
ATOM 1326 C CA . ARG A 1 173 ? -5.656 -16.516 -29.969 1 90.75 173 ARG A CA 1
ATOM 1327 C C . ARG A 1 173 ? -6.984 -15.852 -30.328 1 90.75 173 ARG A C 1
ATOM 1329 O O . ARG A 1 173 ? -7.328 -15.727 -31.5 1 90.75 173 ARG A O 1
ATOM 1336 N N . GLY A 1 174 ? -7.758 -15.492 -29.25 1 88.19 174 GLY A N 1
ATOM 1337 C CA . GLY A 1 174 ? -9.047 -14.852 -29.469 1 88.19 174 GLY A CA 1
ATOM 1338 C C . GLY A 1 174 ? -10.125 -15.812 -29.906 1 88.19 174 GLY A C 1
ATOM 1339 O O . GLY A 1 174 ? -10.969 -15.469 -30.75 1 88.19 174 GLY A O 1
ATOM 1340 N N . VAL A 1 175 ? -9.969 -17.031 -29.516 1 87.88 175 VAL A N 1
ATOM 1341 C CA . VAL A 1 175 ? -10.969 -18.031 -29.875 1 87.88 175 VAL A CA 1
ATOM 1342 C C . VAL A 1 175 ? -11.711 -18.484 -28.625 1 87.88 175 VAL A C 1
ATOM 1344 O O . VAL A 1 175 ? -11.219 -18.312 -27.5 1 87.88 175 VAL A O 1
ATOM 1347 N N . HIS A 1 176 ? -12.883 -18.938 -28.828 1 83.5 176 HIS A N 1
ATOM 1348 C CA . HIS A 1 176 ? -13.648 -19.453 -27.688 1 83.5 176 HIS A CA 1
ATOM 1349 C C . HIS A 1 176 ? -13.047 -20.75 -27.172 1 83.5 176 HIS A C 1
ATOM 1351 O O . HIS A 1 176 ? -12.75 -21.656 -27.953 1 83.5 176 HIS A O 1
ATOM 1357 N N . PRO A 1 177 ? -12.883 -20.812 -25.938 1 81.88 177 PRO A N 1
ATOM 1358 C CA . PRO A 1 177 ? -12.359 -22.062 -25.391 1 81.88 177 PRO A CA 1
ATOM 1359 C C . PRO A 1 177 ? -13.344 -23.219 -25.531 1 81.88 177 PRO A C 1
ATOM 1361 O O . PRO A 1 177 ? -14.555 -23 -25.609 1 81.88 177 PRO A O 1
ATOM 1364 N N . GLN A 1 178 ? -12.797 -24.406 -25.594 1 82 178 GLN A N 1
ATOM 1365 C CA . GLN A 1 178 ? -13.609 -25.594 -25.75 1 82 178 GLN A CA 1
ATOM 1366 C C . GLN A 1 178 ? -14.398 -25.906 -24.484 1 82 178 GLN A C 1
ATOM 1368 O O . GLN A 1 178 ? -15.57 -26.297 -24.547 1 82 178 GLN A O 1
ATOM 1373 N N . GLN A 1 179 ? -13.711 -25.719 -23.375 1 84.94 179 GLN A N 1
ATOM 1374 C CA . GLN A 1 179 ? -14.344 -26.031 -22.094 1 84.94 179 GLN A CA 1
ATOM 1375 C C . GLN A 1 179 ? -14.758 -24.766 -21.359 1 84.94 179 GLN A C 1
ATOM 1377 O O . GLN A 1 179 ? -14.016 -23.766 -21.359 1 84.94 179 GLN A O 1
ATOM 1382 N N . GLU A 1 180 ? -15.898 -24.859 -20.859 1 86.19 180 GLU A N 1
ATOM 1383 C CA . GLU A 1 180 ? -16.406 -23.734 -20.078 1 86.19 180 GLU A CA 1
ATOM 1384 C C . GLU A 1 180 ? -15.656 -23.594 -18.75 1 86.19 180 GLU A C 1
ATOM 1386 O O . GLU A 1 180 ? -15.336 -24.594 -18.109 1 86.19 180 GLU A O 1
ATOM 1391 N N . THR A 1 181 ? -15.328 -22.406 -18.438 1 86.88 181 THR A N 1
ATOM 1392 C CA . THR A 1 181 ? -14.75 -22.125 -17.125 1 86.88 181 THR A CA 1
ATOM 1393 C C . THR A 1 181 ? -15.836 -21.797 -16.109 1 86.88 181 THR A C 1
ATOM 1395 O O . THR A 1 181 ? -16.656 -20.906 -16.328 1 86.88 181 THR A O 1
ATOM 1398 N N . VAL A 1 182 ? -15.898 -22.578 -15.062 1 90.81 182 VAL A N 1
ATOM 1399 C CA . VAL A 1 182 ? -16.859 -22.344 -13.984 1 90.81 182 VAL A CA 1
ATOM 1400 C C . VAL A 1 182 ? -16.156 -21.625 -12.828 1 90.81 182 VAL A C 1
ATOM 1402 O O . VAL A 1 182 ? -15.211 -22.156 -12.242 1 90.81 182 VAL A O 1
ATOM 1405 N N . VAL A 1 183 ? -16.609 -20.422 -12.547 1 94.12 183 VAL A N 1
ATOM 1406 C CA . VAL A 1 183 ? -16.078 -19.625 -11.445 1 94.12 183 VAL A CA 1
ATOM 1407 C C . VAL A 1 183 ? -16.922 -19.859 -10.195 1 94.12 183 VAL A C 1
ATOM 1409 O O . VAL A 1 183 ? -18.156 -19.781 -10.234 1 94.12 183 VAL A O 1
ATOM 1412 N N . TYR A 1 184 ? -16.25 -20.219 -9.078 1 96.06 184 TYR A N 1
ATOM 1413 C CA . TYR A 1 184 ? -16.922 -20.391 -7.801 1 96.06 184 TYR A CA 1
ATOM 1414 C C . TYR A 1 184 ? -16.906 -19.109 -6.988 1 96.06 184 TYR A C 1
ATOM 1416 O O . TYR A 1 184 ? -15.859 -18.453 -6.867 1 96.06 184 TYR A O 1
ATOM 1424 N N . VAL A 1 185 ? -18.078 -18.75 -6.504 1 96.62 185 VAL A N 1
ATOM 1425 C CA . VAL A 1 185 ? -18.219 -17.484 -5.805 1 96.62 185 VAL A CA 1
ATOM 1426 C C . VAL A 1 185 ? -18.781 -17.719 -4.41 1 96.62 185 VAL A C 1
ATOM 1428 O O . VAL A 1 185 ? -19.688 -18.531 -4.23 1 96.62 185 VAL A O 1
ATOM 1431 N N . HIS A 1 186 ? -18.234 -17.047 -3.406 1 96.81 186 HIS A N 1
ATOM 1432 C CA . HIS A 1 186 ? -18.766 -17.047 -2.051 1 96.81 186 HIS A CA 1
ATOM 1433 C C . HIS A 1 186 ? -18.984 -15.633 -1.538 1 96.81 186 HIS A C 1
ATOM 1435 O O . HIS A 1 186 ? -18.047 -14.828 -1.512 1 96.81 186 HIS A O 1
ATOM 1441 N N . VAL A 1 187 ? -20.188 -15.367 -1.177 1 96.56 187 VAL A N 1
ATOM 1442 C CA . VAL A 1 187 ? -20.562 -14.117 -0.516 1 96.56 187 VAL A CA 1
ATOM 1443 C C . VAL A 1 187 ? -20.844 -14.383 0.958 1 96.56 187 VAL A C 1
ATOM 1445 O O . VAL A 1 187 ? -21.719 -15.195 1.289 1 96.56 187 VAL A O 1
ATOM 1448 N N . PRO A 1 188 ? -20.078 -13.719 1.812 1 97.5 188 PRO A N 1
ATOM 1449 C CA . PRO A 1 188 ? -20.312 -13.961 3.236 1 97.5 188 PRO A CA 1
ATOM 1450 C C . PRO A 1 188 ? -21.797 -13.797 3.615 1 97.5 188 PRO A C 1
ATOM 1452 O O . PRO A 1 188 ? -22.438 -12.844 3.178 1 97.5 188 PRO A O 1
ATOM 1455 N N . ALA A 1 189 ? -22.328 -14.75 4.422 1 96.81 189 ALA A N 1
ATOM 1456 C CA . ALA A 1 189 ? -23.703 -14.672 4.934 1 96.81 189 ALA A CA 1
ATOM 1457 C C . ALA A 1 189 ? -23.781 -13.773 6.164 1 96.81 189 ALA A C 1
ATOM 1459 O O . ALA A 1 189 ? -23.5 -14.211 7.281 1 96.81 189 ALA A O 1
ATOM 1460 N N . LEU A 1 190 ? -24.188 -12.586 5.957 1 97.38 190 LEU A N 1
ATOM 1461 C CA . LEU A 1 190 ? -24.219 -11.609 7.043 1 97.38 190 LEU A CA 1
ATOM 1462 C C . LEU A 1 190 ? -25.609 -11.5 7.641 1 97.38 190 LEU A C 1
ATOM 1464 O O . LEU A 1 190 ? -26.609 -11.82 6.977 1 97.38 190 LEU A O 1
ATOM 1468 N N . PRO A 1 191 ? -25.734 -10.992 8.867 1 96.5 191 PRO A N 1
ATOM 1469 C CA . PRO A 1 191 ? -27.031 -10.883 9.539 1 96.5 191 PRO A CA 1
ATOM 1470 C C . PRO A 1 191 ? -27.969 -9.914 8.844 1 96.5 191 PRO A C 1
ATOM 1472 O O . PRO A 1 191 ? -29.188 -10.094 8.883 1 96.5 191 PRO A O 1
ATOM 1475 N N . ARG A 1 192 ? -27.516 -8.867 8.211 1 97.19 192 ARG A N 1
ATOM 1476 C CA . ARG A 1 192 ? -28.266 -7.867 7.473 1 97.19 192 ARG A CA 1
ATOM 1477 C C . ARG A 1 192 ? -27.797 -7.773 6.027 1 97.19 192 ARG A C 1
ATOM 1479 O O . ARG A 1 192 ? -27.156 -6.789 5.645 1 97.19 192 ARG A O 1
ATOM 1486 N N . PRO A 1 193 ? -28.156 -8.758 5.227 1 94.81 193 PRO A N 1
ATOM 1487 C CA . PRO A 1 193 ? -27.594 -8.859 3.877 1 94.81 193 PRO A CA 1
ATOM 1488 C C . PRO A 1 193 ? -27.891 -7.633 3.02 1 94.81 193 PRO A C 1
ATOM 1490 O O . PRO A 1 193 ? -27.094 -7.273 2.148 1 94.81 193 PRO A O 1
ATOM 1493 N N . ALA A 1 194 ? -29.031 -6.965 3.295 1 95.31 194 ALA A N 1
ATOM 1494 C CA . ALA A 1 194 ? -29.422 -5.797 2.51 1 95.31 194 ALA A CA 1
ATOM 1495 C C . ALA A 1 194 ? -28.5 -4.617 2.775 1 95.31 194 ALA A C 1
ATOM 1497 O O . ALA A 1 194 ? -28.438 -3.672 1.985 1 95.31 194 ALA A O 1
ATOM 1498 N N . ARG A 1 195 ? -27.766 -4.707 3.834 1 96.19 195 ARG A N 1
ATOM 1499 C CA . ARG A 1 195 ? -26.906 -3.605 4.23 1 96.19 195 ARG A CA 1
ATOM 1500 C C . ARG A 1 195 ? -25.438 -4.004 4.125 1 96.19 195 ARG A C 1
ATOM 1502 O O . ARG A 1 195 ? -24.562 -3.342 4.695 1 96.19 195 ARG A O 1
ATOM 1509 N N . ARG A 1 196 ? -25.172 -5.008 3.416 1 94.81 196 ARG A N 1
ATOM 1510 C CA . ARG A 1 196 ? -23.828 -5.559 3.33 1 94.81 196 ARG A CA 1
ATOM 1511 C C . ARG A 1 196 ? -22.828 -4.512 2.82 1 94.81 196 ARG A C 1
ATOM 1513 O O . ARG A 1 196 ? -21.719 -4.41 3.328 1 94.81 196 ARG A O 1
ATOM 1520 N N . TRP A 1 197 ? -23.234 -3.736 1.819 1 91.81 197 TRP A N 1
ATOM 1521 C CA . TRP A 1 197 ? -22.328 -2.789 1.189 1 91.81 197 TRP A CA 1
ATOM 1522 C C . TRP A 1 197 ? -22.188 -1.527 2.033 1 91.81 197 TRP A C 1
ATOM 1524 O O . TRP A 1 197 ? -21.078 -0.972 2.15 1 91.81 197 TRP A O 1
ATOM 1534 N N . SER A 1 198 ? -23.234 -1.112 2.668 1 93.56 198 SER A N 1
ATOM 1535 C CA . SER A 1 198 ? -23.188 0.119 3.451 1 93.56 198 SER A CA 1
ATOM 1536 C C . SER A 1 198 ? -22.516 -0.106 4.797 1 93.56 198 SER A C 1
ATOM 1538 O O . SER A 1 198 ? -21.859 0.798 5.332 1 93.56 198 SER A O 1
ATOM 1540 N N . GLU A 1 199 ? -22.594 -1.331 5.309 1 96.06 199 GLU A N 1
ATOM 1541 C CA . GLU A 1 199 ? -22.047 -1.597 6.633 1 96.06 199 GLU A CA 1
ATOM 1542 C C . GLU A 1 199 ? -20.641 -2.184 6.539 1 96.06 199 GLU A C 1
ATOM 1544 O O . GLU A 1 199 ? -19.797 -1.918 7.395 1 96.06 199 GLU A O 1
ATOM 1549 N N . GLY A 1 200 ? -20.422 -3.061 5.543 1 96.81 200 GLY A N 1
ATOM 1550 C CA . GLY A 1 200 ? -19.141 -3.738 5.406 1 96.81 200 GLY A CA 1
ATOM 1551 C C . GLY A 1 200 ? -18.703 -4.449 6.672 1 96.81 200 GLY A C 1
ATOM 1552 O O . GLY A 1 200 ? -19.484 -5.203 7.266 1 96.81 200 GLY A O 1
ATOM 1553 N N . MET A 1 201 ? -17.516 -4.156 7.125 1 97.62 201 MET A N 1
ATOM 1554 C CA . MET A 1 201 ? -16.938 -4.816 8.297 1 97.62 201 MET A CA 1
ATOM 1555 C C . MET A 1 201 ? -17.094 -3.947 9.539 1 97.62 201 MET A C 1
ATOM 1557 O O . MET A 1 201 ? -16.547 -4.262 10.594 1 97.62 201 MET A O 1
ATOM 1561 N N . THR A 1 202 ? -17.781 -2.844 9.516 1 96.56 202 THR A N 1
ATOM 1562 C CA . THR A 1 202 ? -17.875 -1.895 10.617 1 96.56 202 T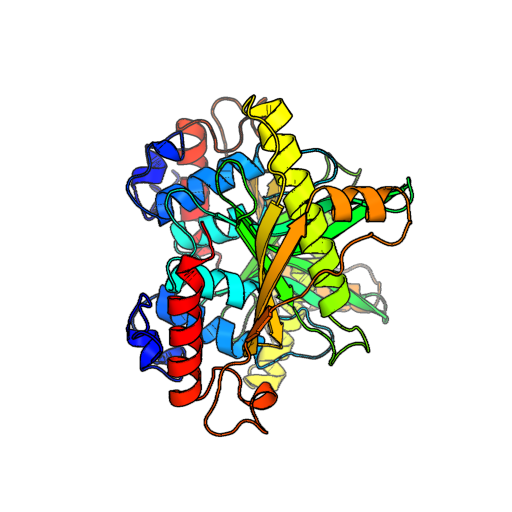HR A CA 1
ATOM 1563 C C . THR A 1 202 ? -18.562 -2.533 11.82 1 96.56 202 THR A C 1
ATOM 1565 O O . THR A 1 202 ? -18.031 -2.479 12.938 1 96.56 202 THR A O 1
ATOM 1568 N N . PRO A 1 203 ? -19.781 -3.205 11.562 1 97.19 203 PRO A N 1
ATOM 1569 C CA . PRO A 1 203 ? -20.391 -3.881 12.711 1 97.19 203 PRO A CA 1
ATOM 1570 C C . PRO A 1 203 ? -19.562 -5.074 13.203 1 97.19 203 PRO A C 1
ATOM 1572 O O . PRO A 1 203 ? -19.016 -5.828 12.391 1 97.19 203 PRO A O 1
ATOM 1575 N N . LEU A 1 204 ? -19.547 -5.316 14.477 1 97.12 204 LEU A N 1
ATOM 1576 C CA . LEU A 1 204 ? -18.719 -6.367 15.07 1 97.12 204 LEU A CA 1
ATOM 1577 C C . LEU A 1 204 ? -19.172 -7.742 14.586 1 97.12 204 LEU A C 1
ATOM 1579 O O . LEU A 1 204 ? -18.344 -8.625 14.359 1 97.12 204 LEU A O 1
ATOM 1583 N N . ASP A 1 205 ? -20.406 -7.988 14.461 1 96.81 205 ASP A N 1
ATOM 1584 C CA . ASP A 1 205 ? -20.906 -9.289 14.016 1 96.81 205 ASP A CA 1
ATOM 1585 C C . ASP A 1 205 ? -20.531 -9.539 12.555 1 96.81 205 ASP A C 1
ATOM 1587 O O . ASP A 1 205 ? -20.094 -10.641 12.203 1 96.81 205 ASP A O 1
ATOM 1591 N N . ASN A 1 206 ? -20.656 -8.492 11.664 1 97.88 206 ASN A N 1
ATOM 1592 C CA . ASN A 1 206 ? -20.156 -8.602 10.305 1 97.88 206 ASN A CA 1
ATOM 1593 C C . ASN A 1 206 ? -18.672 -8.93 10.281 1 97.88 206 ASN A C 1
ATOM 1595 O O . ASN A 1 206 ? -18.234 -9.844 9.57 1 97.88 206 ASN A O 1
ATOM 1599 N N . LYS A 1 207 ? -17.984 -8.125 11.047 1 98.06 207 LYS A N 1
ATOM 1600 C CA . LYS A 1 207 ? -16.531 -8.242 11.086 1 98.06 207 LYS A CA 1
ATOM 1601 C C . LYS A 1 207 ? -16.094 -9.656 11.445 1 98.06 207 LYS A C 1
ATOM 1603 O O . LYS A 1 207 ? -15.227 -10.234 10.789 1 98.06 207 LYS A O 1
ATOM 1608 N N . ARG A 1 208 ? -16.641 -10.203 12.43 1 97.5 208 ARG A N 1
ATOM 1609 C CA . ARG A 1 208 ? -16.297 -11.555 12.875 1 97.5 208 ARG A CA 1
ATOM 1610 C C . ARG A 1 208 ? -16.562 -12.57 11.773 1 97.5 208 ARG A C 1
ATOM 1612 O O . ARG A 1 208 ? -15.711 -13.422 11.492 1 97.5 208 ARG A O 1
ATOM 1619 N N . ILE A 1 209 ? -17.672 -12.508 11.125 1 97.94 209 ILE A N 1
ATOM 1620 C CA . 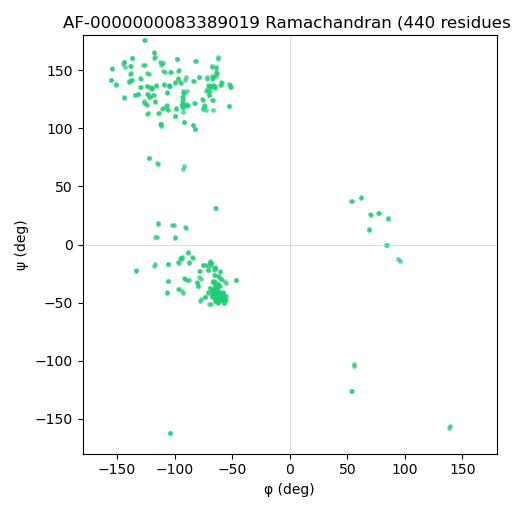ILE A 1 209 ? -18.047 -13.453 10.078 1 97.94 209 ILE A CA 1
ATOM 1621 C C . ILE A 1 209 ? -17.094 -13.312 8.891 1 97.94 209 ILE A C 1
ATOM 1623 O O . ILE A 1 209 ? -16.594 -14.305 8.367 1 97.94 209 ILE A O 1
ATOM 1627 N N . ILE A 1 210 ? -16.859 -12.094 8.492 1 98.38 210 ILE A N 1
ATOM 1628 C CA . ILE A 1 210 ? -16.016 -11.836 7.328 1 98.38 210 ILE A CA 1
ATOM 1629 C C . ILE A 1 210 ? -14.594 -12.305 7.613 1 98.38 210 ILE A C 1
ATOM 1631 O O . ILE A 1 210 ? -13.953 -12.93 6.762 1 98.38 210 ILE A O 1
ATOM 1635 N N . LEU A 1 211 ? -14.117 -12.047 8.805 1 98.44 211 LEU A N 1
ATOM 1636 C CA . LEU A 1 211 ? -12.781 -12.5 9.172 1 98.44 211 LEU A CA 1
ATOM 1637 C C . LEU A 1 211 ? -12.719 -14.023 9.234 1 98.44 211 LEU A C 1
ATOM 1639 O O . LEU A 1 211 ? -11.688 -14.617 8.906 1 98.44 211 LEU A O 1
ATOM 1643 N N . SER A 1 212 ? -13.805 -14.648 9.602 1 98.38 212 SER A N 1
ATOM 1644 C CA . SER A 1 212 ? -13.883 -16.109 9.547 1 98.38 212 SER A CA 1
ATOM 1645 C C . SER A 1 212 ? -13.797 -16.609 8.109 1 98.38 212 SER A C 1
ATOM 1647 O O . SER A 1 212 ? -13.195 -17.656 7.848 1 98.38 212 SER A O 1
ATOM 1649 N N . CYS A 1 213 ? -14.406 -15.891 7.23 1 98.56 213 CYS A N 1
ATOM 1650 C CA . CYS A 1 213 ? -14.32 -16.25 5.816 1 98.56 213 CYS A CA 1
ATOM 1651 C C . CYS A 1 213 ? -12.891 -16.125 5.309 1 98.56 213 CYS A C 1
ATOM 1653 O O . CYS A 1 213 ? -12.414 -16.984 4.559 1 98.56 213 CYS A O 1
ATOM 1655 N N . TYR A 1 214 ? -12.18 -15.07 5.723 1 98.5 214 TYR A N 1
ATOM 1656 C CA . TYR A 1 214 ? -10.773 -14.93 5.363 1 98.5 214 TYR A CA 1
ATOM 1657 C C . TYR A 1 214 ? -9.953 -16.094 5.902 1 98.5 214 TYR A C 1
ATOM 1659 O O . TYR A 1 214 ? -9.07 -16.609 5.215 1 98.5 214 TYR A O 1
ATOM 1667 N N . GLU A 1 215 ? -10.211 -16.438 7.137 1 98.12 215 GLU A N 1
ATOM 1668 C CA . GLU A 1 215 ? -9.516 -17.562 7.738 1 98.12 215 GLU A CA 1
ATOM 1669 C C . GLU A 1 215 ? -9.719 -18.844 6.93 1 98.12 215 GLU A C 1
ATOM 1671 O O . GLU A 1 215 ? -8.758 -19.547 6.621 1 98.12 215 GLU A O 1
ATOM 1676 N N . ALA A 1 216 ? -10.914 -19.141 6.559 1 97.88 216 ALA A N 1
ATOM 1677 C CA . ALA A 1 216 ? -11.25 -20.328 5.777 1 97.88 216 ALA A CA 1
ATOM 1678 C C . ALA A 1 216 ? -10.602 -20.266 4.395 1 97.88 216 ALA A C 1
ATOM 1680 O O . ALA A 1 216 ? -10.188 -21.297 3.857 1 97.88 216 ALA A O 1
ATOM 1681 N N . PHE A 1 217 ? -10.492 -19.125 3.855 1 98 217 PHE A N 1
ATOM 1682 C CA . PHE A 1 217 ? -10.039 -18.938 2.482 1 98 217 PHE A CA 1
ATOM 1683 C C . PHE A 1 217 ? -8.531 -19.141 2.375 1 98 217 PHE A C 1
ATOM 1685 O O . PHE A 1 217 ? -8.008 -19.359 1.283 1 98 217 PHE A O 1
ATOM 1692 N N . LYS A 1 218 ? -7.781 -19.094 3.488 1 95.94 218 LYS A N 1
ATOM 1693 C CA . LYS A 1 218 ? -6.328 -19.234 3.521 1 95.94 218 LYS A CA 1
ATOM 1694 C C . LYS A 1 218 ? -5.898 -20.562 2.881 1 95.94 218 LYS A C 1
ATOM 1696 O O . LYS A 1 218 ? -4.832 -20.641 2.27 1 95.94 218 LYS A O 1
ATOM 1701 N N . GLN A 1 219 ? -6.68 -21.484 2.992 1 94.94 219 GLN A N 1
ATOM 1702 C CA . GLN A 1 219 ? -6.312 -22.828 2.514 1 94.94 219 GLN A CA 1
ATOM 1703 C C . GLN A 1 219 ? -6.145 -22.828 0.997 1 94.94 219 GLN A C 1
ATOM 1705 O O . GLN A 1 219 ? -5.484 -23.719 0.447 1 94.94 219 GLN A O 1
ATOM 1710 N N . PHE A 1 220 ? -6.727 -21.891 0.364 1 95.31 220 PHE A N 1
ATOM 1711 C CA . PHE A 1 220 ? -6.652 -21.875 -1.093 1 95.31 220 PHE A CA 1
ATOM 1712 C C . PHE A 1 220 ? -5.484 -21 -1.56 1 95.31 220 PHE A C 1
ATOM 1714 O O . PHE A 1 220 ? -5.18 -20.969 -2.752 1 95.31 220 PHE A O 1
ATOM 1721 N N . VAL A 1 221 ? -4.875 -20.234 -0.651 1 94.31 221 VAL A N 1
ATOM 1722 C CA . VAL A 1 221 ? -3.783 -19.328 -0.981 1 94.31 221 VAL A CA 1
ATOM 1723 C C . VAL A 1 221 ? -2.445 -20.031 -0.793 1 94.31 221 VAL A C 1
ATOM 1725 O O . VAL A 1 221 ? -1.801 -19.891 0.249 1 94.31 221 VAL A O 1
ATOM 1728 N N . ASN A 1 222 ? -2.043 -21.094 -1.55 1 83.81 222 ASN A N 1
ATOM 1729 C CA . ASN A 1 222 ? -0.85 -21.938 -1.439 1 83.81 222 ASN A CA 1
ATOM 1730 C C . ASN A 1 222 ? -0.213 -22.188 -2.803 1 83.81 222 ASN A C 1
ATOM 1732 O O . ASN A 1 222 ? -0.902 -22.172 -3.826 1 83.81 222 ASN A O 1
ATOM 1736 N N . MET B 1 1 ? 25.469 17.734 13.656 1 72.31 1 MET B N 1
ATOM 1737 C CA . MET B 1 1 ? 25.297 16.766 14.734 1 72.31 1 MET B CA 1
ATOM 1738 C C . MET B 1 1 ? 25.281 15.344 14.18 1 72.31 1 MET B C 1
ATOM 1740 O O . MET B 1 1 ? 24.875 15.117 13.039 1 72.31 1 MET B O 1
ATOM 1744 N N . PRO B 1 2 ? 25.75 14.438 14.93 1 89.06 2 PRO B N 1
ATOM 1745 C CA . PRO B 1 2 ? 25.734 13.055 14.461 1 89.06 2 PRO B CA 1
ATOM 1746 C C . PRO B 1 2 ? 24.328 12.477 14.328 1 89.06 2 PRO B C 1
ATOM 1748 O O . PRO B 1 2 ? 23.422 12.906 15.039 1 89.06 2 PRO B O 1
ATOM 1751 N N . LEU B 1 3 ? 24.125 11.68 13.352 1 91.69 3 LEU B N 1
ATOM 1752 C CA . LEU B 1 3 ? 22.844 11.008 13.172 1 91.69 3 LEU B CA 1
ATOM 1753 C C . LEU B 1 3 ? 22.531 10.117 14.367 1 91.69 3 LEU B C 1
ATOM 1755 O O . LEU B 1 3 ? 23.438 9.5 14.945 1 91.69 3 LEU B O 1
ATOM 1759 N N . PRO B 1 4 ? 21.375 10.156 14.781 1 95.62 4 PRO B N 1
ATOM 1760 C CA . PRO B 1 4 ? 21 9.219 15.836 1 95.62 4 PRO B CA 1
ATOM 1761 C C . PRO B 1 4 ? 21.109 7.762 15.406 1 95.62 4 PRO B C 1
ATOM 1763 O O . PRO B 1 4 ? 21.109 7.469 14.203 1 95.62 4 PRO B O 1
ATOM 1766 N N . ASP B 1 5 ? 21.172 6.844 16.391 1 95.62 5 ASP B N 1
ATOM 1767 C CA . ASP B 1 5 ? 21.094 5.418 16.078 1 95.62 5 ASP B CA 1
ATOM 1768 C C . ASP B 1 5 ? 19.703 5.059 15.539 1 95.62 5 ASP B C 1
ATOM 1770 O O . ASP B 1 5 ? 18.688 5.535 16.062 1 95.62 5 ASP B O 1
ATOM 1774 N N . PRO B 1 6 ? 19.688 4.305 14.555 1 95.44 6 PRO B N 1
ATOM 1775 C CA . PRO B 1 6 ? 18.391 3.936 14 1 95.44 6 PRO B CA 1
ATOM 1776 C C . PRO B 1 6 ? 17.562 3.061 14.945 1 95.44 6 PRO B C 1
ATOM 1778 O O . PRO B 1 6 ? 18.125 2.176 15.609 1 95.44 6 PRO B O 1
ATOM 1781 N N . VAL B 1 7 ? 16.344 3.342 15.07 1 95.38 7 VAL B N 1
ATOM 1782 C CA . VAL B 1 7 ? 15.391 2.498 15.781 1 95.38 7 VAL B CA 1
ATOM 1783 C C . VAL B 1 7 ? 14.391 1.896 14.789 1 95.38 7 VAL B C 1
ATOM 1785 O O . VAL B 1 7 ? 13.531 2.602 14.266 1 95.38 7 VAL B O 1
ATOM 1788 N N . VAL B 1 8 ? 14.578 0.633 14.484 1 96 8 VAL B N 1
ATOM 1789 C CA . VAL B 1 8 ? 13.734 -0.065 13.523 1 96 8 VAL B CA 1
ATOM 1790 C C . VAL B 1 8 ? 13.242 -1.382 14.117 1 96 8 VAL B C 1
ATOM 1792 O O . VAL B 1 8 ? 13.992 -2.066 14.82 1 96 8 VAL B O 1
ATOM 1795 N N . ARG B 1 9 ? 12.047 -1.651 13.945 1 94.75 9 ARG B N 1
ATOM 1796 C CA . ARG B 1 9 ? 11.477 -2.914 14.398 1 94.75 9 ARG B CA 1
ATOM 1797 C C . ARG B 1 9 ? 10.961 -3.732 13.211 1 94.75 9 ARG B C 1
ATOM 1799 O O . ARG B 1 9 ? 10.117 -3.264 12.453 1 94.75 9 ARG B O 1
ATOM 1806 N N . PRO B 1 10 ? 11.445 -4.941 13.062 1 96.25 10 PRO B N 1
ATOM 1807 C CA . PRO B 1 10 ? 12.359 -5.629 13.977 1 96.25 10 PRO B CA 1
ATOM 1808 C C . PRO B 1 10 ? 13.82 -5.223 13.773 1 96.25 10 PRO B C 1
ATOM 1810 O O . PRO B 1 10 ? 14.219 -4.898 12.656 1 96.25 10 PRO B O 1
ATOM 1813 N N . GLU B 1 11 ? 14.617 -5.402 14.727 1 96.12 11 GLU B N 1
ATOM 1814 C CA . GLU B 1 11 ? 16 -4.941 14.727 1 96.12 11 GLU B CA 1
ATOM 1815 C C . GLU B 1 11 ? 16.859 -5.762 13.758 1 96.12 11 GLU B C 1
ATOM 1817 O O . GLU B 1 11 ? 17.922 -5.309 13.328 1 96.12 11 GLU B O 1
ATOM 1822 N N . GLU B 1 12 ? 16.406 -6.918 13.461 1 96.38 12 GLU B N 1
ATOM 1823 C CA . GLU B 1 12 ? 17.156 -7.82 12.594 1 96.38 12 GLU B CA 1
ATOM 1824 C C . GLU B 1 12 ? 17.375 -7.195 11.219 1 96.38 12 GLU B C 1
ATOM 1826 O O . GLU B 1 12 ? 18.297 -7.586 10.5 1 96.38 12 GLU B O 1
ATOM 1831 N N . VAL B 1 13 ? 16.562 -6.281 10.852 1 96.25 13 VAL B N 1
ATOM 1832 C CA . VAL B 1 13 ? 16.641 -5.633 9.547 1 96.25 13 VAL B CA 1
ATOM 1833 C C . VAL B 1 13 ? 17.969 -4.895 9.422 1 96.25 13 VAL B C 1
ATOM 1835 O O . VAL B 1 13 ? 18.5 -4.73 8.32 1 96.25 13 VAL B O 1
ATOM 1838 N N . LEU B 1 14 ? 18.547 -4.461 10.523 1 96.56 14 LEU B N 1
ATOM 1839 C CA . LEU B 1 14 ? 19.812 -3.73 10.531 1 96.56 14 LEU B CA 1
ATOM 1840 C C . LEU B 1 14 ? 20.984 -4.656 10.211 1 96.56 14 LEU B C 1
ATOM 1842 O O . LEU B 1 14 ? 22.031 -4.203 9.758 1 96.56 14 LEU B O 1
ATOM 1846 N N . LEU B 1 15 ? 20.656 -5.949 10.375 1 95.44 15 LEU B N 1
ATOM 1847 C CA . LEU B 1 15 ? 21.781 -6.887 10.289 1 95.44 15 LEU B CA 1
ATOM 1848 C C . LEU B 1 15 ? 21.594 -7.848 9.117 1 95.44 15 LEU B C 1
ATOM 1850 O O . LEU B 1 15 ? 22.547 -8.5 8.695 1 95.44 15 LEU B O 1
ATOM 1854 N N . ALA B 1 16 ? 20.391 -7.98 8.625 1 95.38 16 ALA B N 1
ATOM 1855 C CA . ALA B 1 16 ? 20.078 -8.945 7.574 1 95.38 16 ALA B CA 1
ATOM 1856 C C . ALA B 1 16 ? 20.266 -8.328 6.191 1 95.38 16 ALA B C 1
ATOM 1858 O O . ALA B 1 16 ? 19.719 -7.258 5.91 1 95.38 16 ALA B O 1
ATOM 1859 N N . ALA B 1 17 ? 20.938 -9.008 5.344 1 92.06 17 ALA B N 1
ATOM 1860 C CA . ALA B 1 17 ? 21.141 -8.531 3.98 1 92.06 17 ALA B CA 1
ATOM 1861 C C . ALA B 1 17 ? 20.047 -9.039 3.047 1 92.06 17 ALA B C 1
ATOM 1863 O O . ALA B 1 17 ? 19.703 -8.383 2.062 1 92.06 17 ALA B O 1
ATOM 1864 N N . GLU B 1 18 ? 19.562 -10.211 3.424 1 94.69 18 GLU B N 1
ATOM 1865 C CA . GLU B 1 18 ? 18.578 -10.867 2.568 1 94.69 18 GLU B CA 1
ATOM 1866 C C . GLU B 1 18 ? 17.312 -11.219 3.346 1 94.69 18 GLU B C 1
ATOM 1868 O O . GLU B 1 18 ? 17.375 -11.469 4.551 1 94.69 18 GLU B O 1
ATOM 1873 N N . ALA B 1 19 ? 16.266 -11.312 2.627 1 95.31 19 ALA B N 1
ATOM 1874 C CA . ALA B 1 19 ? 14.977 -11.602 3.234 1 95.31 19 ALA B CA 1
ATOM 1875 C C . ALA B 1 19 ? 14.977 -12.977 3.904 1 95.31 19 ALA B C 1
ATOM 1877 O O . ALA B 1 19 ? 14.336 -13.164 4.941 1 95.31 19 ALA B O 1
ATOM 1878 N N . ILE B 1 20 ? 15.688 -13.898 3.318 1 94.12 20 ILE B N 1
ATOM 1879 C CA . ILE B 1 20 ? 15.688 -15.273 3.812 1 94.12 20 ILE B CA 1
ATOM 1880 C C . ILE B 1 20 ? 16.312 -15.32 5.203 1 94.12 20 ILE B C 1
ATOM 1882 O O . ILE B 1 20 ? 16.094 -16.266 5.961 1 94.12 20 ILE B O 1
ATOM 1886 N N . GLN B 1 21 ? 17.094 -14.336 5.629 1 94.69 21 GLN B N 1
ATOM 1887 C CA . GLN B 1 21 ? 17.781 -14.289 6.914 1 94.69 21 GLN B CA 1
ATOM 1888 C C . GLN B 1 21 ? 16.875 -13.75 8.008 1 94.69 21 GLN B C 1
ATOM 1890 O O . GLN B 1 21 ? 17.203 -13.812 9.195 1 94.69 21 GLN B O 1
ATOM 1895 N N . ALA B 1 22 ? 15.742 -13.219 7.605 1 94.94 22 ALA B N 1
ATOM 1896 C CA . ALA B 1 22 ? 14.82 -12.656 8.586 1 94.94 22 ALA B CA 1
ATOM 1897 C C . ALA B 1 22 ? 14.148 -13.758 9.398 1 94.94 22 ALA B C 1
ATOM 1899 O O . ALA B 1 22 ? 13.797 -14.812 8.859 1 94.94 22 ALA B O 1
ATOM 1900 N N . THR B 1 23 ? 13.93 -13.477 10.656 1 95 23 THR B N 1
ATOM 1901 C CA . THR B 1 23 ? 13.312 -14.445 11.547 1 95 23 THR B CA 1
ATOM 1902 C C . THR B 1 23 ? 11.867 -14.062 11.844 1 95 23 THR B C 1
ATOM 1904 O O . THR B 1 23 ? 11.094 -14.883 12.352 1 95 23 THR B O 1
ATOM 1907 N N . THR B 1 24 ? 11.523 -12.836 11.578 1 96.25 24 THR B N 1
ATOM 1908 C CA . THR B 1 24 ? 10.164 -12.352 11.812 1 96.25 24 THR B CA 1
ATOM 1909 C C . THR B 1 24 ? 9.453 -12.078 10.492 1 96.25 24 THR B C 1
ATOM 1911 O O . THR B 1 24 ? 10.094 -11.789 9.477 1 96.25 24 THR B O 1
ATOM 1914 N N . ASP B 1 25 ? 8.188 -12.109 10.492 1 95.5 25 ASP B N 1
ATOM 1915 C CA . ASP B 1 25 ? 7.379 -11.812 9.312 1 95.5 25 ASP B CA 1
ATOM 1916 C C . ASP B 1 25 ? 7.625 -10.391 8.812 1 95.5 25 ASP B C 1
ATOM 1918 O O . ASP B 1 25 ? 7.824 -10.172 7.621 1 95.5 25 ASP B O 1
ATOM 1922 N N . ASP B 1 26 ? 7.691 -9.461 9.742 1 95.5 26 ASP B N 1
ATOM 1923 C CA . ASP B 1 26 ? 7.863 -8.055 9.383 1 95.5 26 ASP B CA 1
ATOM 1924 C C . ASP B 1 26 ? 9.25 -7.805 8.781 1 95.5 26 ASP B C 1
ATOM 1926 O O . ASP B 1 26 ? 9.391 -7.027 7.84 1 95.5 26 ASP B O 1
ATOM 1930 N N . GLY B 1 27 ? 10.203 -8.5 9.406 1 97.44 27 GLY B N 1
ATOM 1931 C CA . GLY B 1 27 ? 11.539 -8.391 8.844 1 97.44 27 GLY B CA 1
ATOM 1932 C C . GLY B 1 27 ? 11.633 -8.938 7.434 1 97.44 27 GLY B C 1
ATOM 1933 O O . GLY B 1 27 ? 12.242 -8.312 6.562 1 97.44 27 GLY B O 1
ATOM 1934 N N . TYR B 1 28 ? 11.023 -10.047 7.227 1 97.69 28 TYR B N 1
ATOM 1935 C CA . TYR B 1 28 ? 11.016 -10.648 5.902 1 97.69 28 TYR B CA 1
ATOM 1936 C C . TYR B 1 28 ? 10.336 -9.734 4.891 1 97.69 28 TYR B C 1
ATOM 1938 O O . TYR B 1 28 ? 10.891 -9.469 3.816 1 97.69 28 TYR B O 1
ATOM 1946 N N . VAL B 1 29 ? 9.18 -9.234 5.199 1 97.38 29 VAL B N 1
ATOM 1947 C CA . VAL B 1 29 ? 8.391 -8.406 4.293 1 97.38 29 VAL B CA 1
ATOM 1948 C C . VAL B 1 29 ? 9.18 -7.152 3.918 1 97.38 29 VAL B C 1
ATOM 1950 O O . VAL B 1 29 ? 9.25 -6.785 2.744 1 97.38 29 VAL B O 1
ATOM 1953 N N . LEU B 1 30 ? 9.773 -6.535 4.855 1 97.81 30 LEU B N 1
ATOM 1954 C CA . LEU B 1 30 ? 10.531 -5.316 4.586 1 97.81 30 LEU B CA 1
ATOM 1955 C C . LEU B 1 30 ? 11.703 -5.602 3.66 1 97.81 30 LEU B C 1
ATOM 1957 O O . LEU B 1 30 ? 11.891 -4.914 2.652 1 97.81 30 LEU B O 1
ATOM 1961 N N . LEU B 1 31 ? 12.445 -6.664 3.988 1 97.94 31 LEU B N 1
ATOM 1962 C CA . LEU B 1 31 ? 13.625 -6.98 3.197 1 97.94 31 LEU B CA 1
ATOM 1963 C C . LEU B 1 31 ? 13.242 -7.461 1.805 1 97.94 31 LEU B C 1
ATOM 1965 O O . LEU B 1 31 ? 13.914 -7.141 0.822 1 97.94 31 LEU B O 1
ATOM 1969 N N . ARG B 1 32 ? 12.219 -8.188 1.732 1 97.38 32 ARG B N 1
ATOM 1970 C CA . ARG B 1 32 ? 11.766 -8.672 0.434 1 97.38 32 ARG B CA 1
ATOM 1971 C C . ARG B 1 32 ? 11.266 -7.527 -0.44 1 97.38 32 ARG B C 1
ATOM 1973 O O . ARG B 1 32 ? 11.586 -7.465 -1.631 1 97.38 32 ARG B O 1
ATOM 1980 N N . THR B 1 33 ? 10.484 -6.648 0.154 1 96.88 33 THR B N 1
ATOM 1981 C CA . THR B 1 33 ? 10 -5.512 -0.622 1 96.88 33 THR B CA 1
ATOM 1982 C C . THR B 1 33 ? 11.156 -4.586 -0.997 1 96.88 33 THR B C 1
ATOM 1984 O O . THR B 1 33 ? 11.141 -3.967 -2.062 1 96.88 33 THR B O 1
ATOM 1987 N N . LEU B 1 34 ? 12.164 -4.484 -0.161 1 97.62 34 LEU B N 1
ATOM 1988 C CA . LEU B 1 34 ? 13.383 -3.758 -0.509 1 97.62 34 LEU B CA 1
ATOM 1989 C C . LEU B 1 34 ? 14.016 -4.336 -1.771 1 97.62 34 LEU B C 1
ATOM 1991 O O . LEU B 1 34 ? 14.336 -3.594 -2.705 1 97.62 34 LEU B O 1
ATOM 1995 N N . ASN B 1 35 ? 14.109 -5.621 -1.796 1 96 35 ASN B N 1
ATOM 1996 C CA . ASN B 1 35 ? 14.688 -6.297 -2.953 1 96 35 ASN B CA 1
ATOM 1997 C C . ASN B 1 35 ? 13.859 -6.062 -4.211 1 96 35 ASN B C 1
ATOM 1999 O O . ASN B 1 35 ? 14.414 -5.809 -5.285 1 96 35 ASN B O 1
ATOM 2003 N N . LEU B 1 36 ? 12.617 -6.137 -4.039 1 94.62 36 LEU B N 1
ATOM 2004 C CA . LEU B 1 36 ? 11.727 -5.938 -5.176 1 94.62 36 LEU B CA 1
ATOM 2005 C C . LEU B 1 36 ? 11.812 -4.504 -5.691 1 94.62 36 LEU B C 1
ATOM 2007 O O . LEU B 1 36 ? 11.742 -4.27 -6.898 1 94.62 36 LEU B O 1
ATOM 2011 N N . ALA B 1 37 ? 11.922 -3.561 -4.797 1 95.62 37 ALA B N 1
ATOM 2012 C CA . ALA B 1 37 ? 12.031 -2.154 -5.18 1 95.62 37 ALA B CA 1
ATOM 2013 C C . ALA B 1 37 ? 13.328 -1.889 -5.938 1 95.62 37 ALA B C 1
ATOM 2015 O O . ALA B 1 37 ? 13.391 -0.981 -6.77 1 95.62 37 ALA B O 1
ATOM 2016 N N . MET B 1 38 ? 14.352 -2.723 -5.68 1 94.69 38 MET B N 1
ATOM 2017 C CA . MET B 1 38 ? 15.656 -2.553 -6.312 1 94.69 38 MET B CA 1
ATOM 2018 C C . MET B 1 38 ? 15.711 -3.283 -7.652 1 94.69 38 MET B C 1
ATOM 2020 O O . MET B 1 38 ? 16.625 -3.061 -8.445 1 94.69 38 MET B O 1
ATOM 2024 N N . SER B 1 39 ? 14.758 -4.164 -7.824 1 87.56 39 SER B N 1
ATOM 2025 C CA . SER B 1 39 ? 14.75 -4.996 -9.023 1 87.56 39 SER B CA 1
ATOM 2026 C C . SER B 1 39 ? 13.539 -4.684 -9.898 1 87.56 39 SER B C 1
ATOM 2028 O O . SER B 1 39 ? 12.695 -5.547 -10.133 1 87.56 39 SER B O 1
ATOM 2030 N N . ILE B 1 40 ? 13.594 -3.574 -10.43 1 77.12 40 ILE B N 1
ATOM 2031 C CA . ILE B 1 40 ? 12.438 -3.16 -11.227 1 77.12 40 ILE B CA 1
ATOM 2032 C C . ILE B 1 40 ? 12.445 -3.889 -12.562 1 77.12 40 ILE B C 1
ATOM 2034 O O . ILE B 1 40 ? 13.43 -3.836 -13.305 1 77.12 40 ILE B O 1
ATOM 2038 N N . LEU B 1 41 ? 11.414 -4.648 -12.703 1 73.31 41 LEU B N 1
ATOM 2039 C CA . LEU B 1 41 ? 11.266 -5.328 -13.984 1 73.31 41 LEU B CA 1
ATOM 2040 C C . LEU B 1 41 ? 10.594 -4.414 -15.008 1 73.31 41 LEU B C 1
ATOM 2042 O O . LEU B 1 41 ? 9.727 -3.607 -14.648 1 73.31 41 LEU B O 1
ATOM 2046 N N . PRO B 1 42 ? 11.062 -4.484 -16.203 1 68.38 42 PRO B N 1
ATOM 2047 C CA . PRO B 1 42 ? 10.453 -3.65 -17.234 1 68.38 42 PRO B CA 1
ATOM 2048 C C . PRO B 1 42 ? 8.938 -3.82 -17.312 1 68.38 42 PRO B C 1
ATOM 2050 O O . PRO B 1 42 ? 8.43 -4.934 -17.141 1 68.38 42 PRO B O 1
ATOM 2053 N N . ASN B 1 43 ? 8.219 -2.699 -17.484 1 66.56 43 ASN B N 1
ATOM 2054 C CA . ASN B 1 43 ? 6.785 -2.654 -17.734 1 66.56 43 ASN B CA 1
ATOM 2055 C C . ASN B 1 43 ? 5.992 -3.1 -16.516 1 66.56 43 ASN B C 1
ATOM 2057 O O . ASN B 1 43 ? 4.879 -3.615 -16.641 1 66.56 43 ASN B O 1
ATOM 2061 N N . GLU B 1 44 ? 6.684 -3.184 -15.398 1 75.94 44 GLU B N 1
ATOM 2062 C CA . GLU B 1 44 ? 5.973 -3.484 -14.164 1 75.94 44 GLU B CA 1
ATOM 2063 C C . GLU B 1 44 ? 5.934 -2.27 -13.234 1 75.94 44 GLU B C 1
ATOM 2065 O O . GLU B 1 44 ? 6.785 -1.383 -13.336 1 75.94 44 GLU B O 1
ATOM 2070 N N . GLU B 1 45 ? 4.848 -2.277 -12.508 1 82.06 45 GLU B N 1
ATOM 2071 C CA . GLU B 1 45 ? 4.812 -1.258 -11.469 1 82.06 45 GLU B CA 1
ATOM 2072 C C . GLU B 1 45 ? 5.902 -1.492 -10.43 1 82.06 45 GLU B C 1
ATOM 2074 O O . GLU B 1 45 ? 6.145 -2.631 -10.023 1 82.06 45 GLU B O 1
ATOM 2079 N N . SER B 1 46 ? 6.516 -0.463 -10.117 1 88.81 46 SER B N 1
ATOM 2080 C CA . SER B 1 46 ? 7.594 -0.502 -9.133 1 88.81 46 SER B CA 1
ATOM 2081 C C . SER B 1 46 ? 7.074 -0.919 -7.762 1 88.81 46 SER B C 1
ATOM 2083 O O . SER B 1 46 ? 5.918 -0.654 -7.426 1 88.81 46 SER B O 1
ATOM 2085 N N . ALA B 1 47 ? 7.891 -1.583 -7.012 1 94.62 47 ALA B N 1
ATOM 2086 C CA . ALA B 1 47 ? 7.535 -1.984 -5.652 1 94.62 47 ALA B CA 1
ATOM 2087 C C . ALA B 1 47 ? 7.934 -0.915 -4.641 1 94.62 47 ALA B C 1
ATOM 2089 O O . ALA B 1 47 ? 7.926 -1.16 -3.434 1 94.62 47 ALA B O 1
ATOM 2090 N N . VAL B 1 48 ? 8.242 0.247 -5.113 1 96.44 48 VAL B N 1
ATOM 2091 C CA . VAL B 1 48 ? 8.758 1.312 -4.258 1 96.44 48 VAL B CA 1
ATOM 2092 C C . VAL B 1 48 ? 7.691 1.72 -3.242 1 96.44 48 VAL B C 1
ATOM 2094 O O . VAL B 1 48 ? 7.996 1.914 -2.062 1 96.44 48 VAL B O 1
ATOM 2097 N N . ASN B 1 49 ? 6.434 1.823 -3.654 1 96.81 49 ASN B N 1
ATOM 2098 C CA . ASN B 1 49 ? 5.367 2.191 -2.73 1 96.81 49 ASN B CA 1
ATOM 2099 C C . ASN B 1 49 ? 5.16 1.128 -1.656 1 96.81 49 ASN B C 1
ATOM 2101 O O . ASN B 1 49 ? 4.988 1.451 -0.48 1 96.81 49 ASN B O 1
ATOM 2105 N N . ASP B 1 50 ? 5.195 -0.14 -2.07 1 97.38 50 ASP B N 1
ATOM 2106 C CA . ASP B 1 50 ? 5.07 -1.232 -1.11 1 97.38 50 ASP B CA 1
ATOM 2107 C C . ASP B 1 50 ? 6.219 -1.213 -0.103 1 97.38 50 ASP B C 1
ATOM 2109 O O . ASP B 1 50 ? 6.004 -1.42 1.094 1 97.38 50 ASP B O 1
ATOM 2113 N N . PHE B 1 51 ? 7.418 -0.972 -0.656 1 98 51 PHE B N 1
ATOM 2114 C CA . PHE B 1 51 ? 8.602 -0.849 0.189 1 98 51 PHE B CA 1
ATOM 2115 C C . PHE B 1 51 ? 8.445 0.305 1.173 1 98 51 PHE B C 1
ATOM 2117 O O . PHE B 1 51 ? 8.703 0.148 2.367 1 98 51 PHE B O 1
ATOM 2124 N N . ALA B 1 52 ? 7.988 1.44 0.725 1 98.56 52 ALA B N 1
ATOM 2125 C CA . ALA B 1 52 ? 7.816 2.615 1.575 1 98.56 52 ALA B CA 1
ATOM 2126 C C . ALA B 1 52 ? 6.844 2.328 2.715 1 98.56 52 ALA B C 1
ATOM 2128 O O . ALA B 1 52 ? 7.09 2.713 3.861 1 98.56 52 ALA B O 1
ATOM 2129 N N . VAL B 1 53 ? 5.781 1.678 2.432 1 98.25 53 VAL B N 1
ATOM 2130 C CA . VAL B 1 53 ? 4.766 1.349 3.43 1 98.25 53 VAL B CA 1
ATOM 2131 C C . VAL B 1 53 ? 5.375 0.459 4.512 1 98.25 53 VAL B C 1
ATOM 2133 O O . VAL B 1 53 ? 5.219 0.726 5.703 1 98.25 53 VAL B O 1
ATOM 2136 N N . ALA B 1 54 ? 6.098 -0.594 4.125 1 97.88 54 ALA B N 1
ATOM 2137 C CA . ALA B 1 54 ? 6.746 -1.496 5.07 1 97.88 54 ALA B CA 1
ATOM 2138 C C . ALA B 1 54 ? 7.809 -0.762 5.891 1 97.88 54 ALA B C 1
ATOM 2140 O O . ALA B 1 54 ? 7.93 -0.982 7.098 1 97.88 54 ALA B O 1
ATOM 2141 N N . LEU B 1 55 ? 8.555 0.108 5.219 1 98.5 55 LEU B N 1
ATOM 2142 C CA . LEU B 1 55 ? 9.625 0.858 5.855 1 98.5 55 LEU B CA 1
ATOM 2143 C C . LEU B 1 55 ? 9.078 1.787 6.934 1 98.5 55 LEU B C 1
ATOM 2145 O O . LEU B 1 55 ? 9.609 1.839 8.047 1 98.5 55 LEU B O 1
ATOM 2149 N N . PHE B 1 56 ? 8.008 2.521 6.656 1 98.31 56 PHE B N 1
ATOM 2150 C CA . PHE B 1 56 ? 7.438 3.486 7.586 1 98.31 56 PHE B CA 1
ATOM 2151 C C . PHE B 1 56 ? 6.891 2.783 8.828 1 98.31 56 PHE B C 1
ATOM 2153 O O . PHE B 1 56 ? 6.969 3.316 9.938 1 98.31 56 PHE B O 1
ATOM 2160 N N . ARG B 1 57 ? 6.363 1.646 8.578 1 97.19 57 ARG B N 1
ATOM 2161 C CA . ARG B 1 57 ? 5.918 0.858 9.719 1 97.19 57 ARG B CA 1
ATOM 2162 C C . ARG B 1 57 ? 7.102 0.447 10.594 1 97.19 57 ARG B C 1
ATOM 2164 O O . ARG B 1 57 ? 7.07 0.625 11.812 1 97.19 57 ARG B O 1
ATOM 2171 N N . ALA B 1 58 ? 8.109 -0.057 9.992 1 97.25 58 ALA B N 1
ATOM 2172 C CA . ALA B 1 58 ? 9.281 -0.549 10.703 1 97.25 58 ALA B CA 1
ATOM 2173 C C . ALA B 1 58 ? 9.969 0.578 11.469 1 97.25 58 ALA B C 1
ATOM 2175 O O . ALA B 1 58 ? 10.516 0.359 12.555 1 97.25 58 ALA B O 1
ATOM 2176 N N . CYS B 1 59 ? 9.922 1.761 10.891 1 97.69 59 CYS B N 1
ATOM 2177 C CA . CYS B 1 59 ? 10.625 2.904 11.469 1 97.69 59 CYS B CA 1
ATOM 2178 C C . CYS B 1 59 ? 9.742 3.637 12.469 1 97.69 59 CYS B C 1
ATOM 2180 O O . CYS B 1 59 ? 10.164 4.625 13.07 1 97.69 59 CYS B O 1
ATOM 2182 N N . GLY B 1 60 ? 8.453 3.266 12.594 1 96.38 60 GLY B N 1
ATOM 2183 C CA . GLY B 1 60 ? 7.57 3.867 13.586 1 96.38 60 GLY B CA 1
ATOM 2184 C C . GLY B 1 60 ? 6.926 5.156 13.102 1 96.38 60 GLY B C 1
ATOM 2185 O O . GLY B 1 60 ? 6.594 6.027 13.906 1 96.38 60 GLY B O 1
ATOM 2186 N N . TYR B 1 61 ? 6.84 5.355 11.797 1 97.5 61 TYR B N 1
ATOM 2187 C CA . TYR B 1 61 ? 6.16 6.52 11.234 1 97.5 61 TYR B CA 1
ATOM 2188 C C . TYR B 1 61 ? 4.645 6.34 11.273 1 97.5 61 TYR B C 1
ATOM 2190 O O . TYR B 1 61 ? 3.895 7.312 11.172 1 97.5 61 TYR B O 1
ATOM 2198 N N . THR B 1 62 ? 4.176 5.062 11.328 1 95.81 62 THR B N 1
ATOM 2199 C CA . THR B 1 62 ? 2.758 4.738 11.453 1 95.81 62 THR B CA 1
ATOM 2200 C C . THR B 1 62 ? 2.484 3.988 12.758 1 95.81 62 THR B C 1
ATOM 2202 O O . THR B 1 62 ? 3.41 3.469 13.383 1 95.81 62 THR B O 1
ATOM 2205 N N . GLY B 1 63 ? 1.24 3.912 13.102 1 93.19 63 GLY B N 1
ATOM 2206 C CA . GLY B 1 63 ? 0.778 3.402 14.383 1 93.19 63 GLY B CA 1
ATOM 2207 C C . GLY B 1 63 ? -0.354 4.219 14.977 1 93.19 63 GLY B C 1
ATOM 2208 O O . GLY B 1 63 ? -1.095 4.883 14.25 1 93.19 63 GLY B O 1
ATOM 2209 N N . ARG B 1 64 ? -0.49 4.113 16.219 1 93.69 64 ARG B N 1
ATOM 2210 C CA . ARG B 1 64 ? -1.577 4.844 16.859 1 93.69 64 ARG B CA 1
ATOM 2211 C C . ARG B 1 64 ? -1.545 6.32 16.484 1 93.69 64 ARG B C 1
ATOM 2213 O O . ARG B 1 64 ? -0.522 6.988 16.641 1 93.69 64 ARG B O 1
ATOM 2220 N N . GLY B 1 65 ? -2.582 6.703 15.883 1 94.88 65 GLY B N 1
ATOM 2221 C CA . GLY B 1 65 ? -2.746 8.109 15.531 1 94.88 65 GLY B CA 1
ATOM 2222 C C . GLY B 1 65 ? -2.309 8.414 14.109 1 94.88 65 GLY B C 1
ATOM 2223 O O . GLY B 1 65 ? -2.568 9.508 13.602 1 94.88 65 GLY B O 1
ATOM 2224 N N . ARG B 1 66 ? -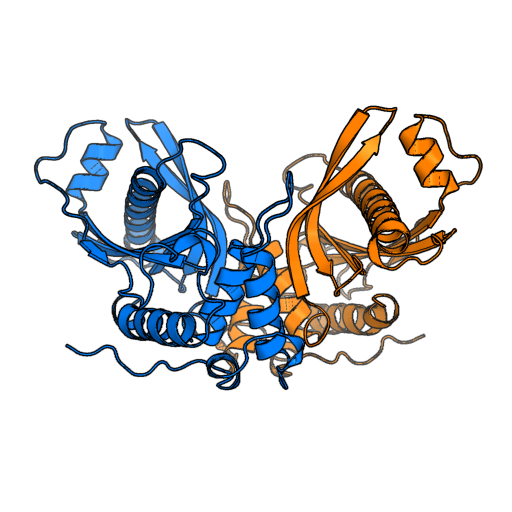1.592 7.488 13.477 1 97.12 66 ARG B N 1
ATOM 2225 C CA . ARG B 1 66 ? -1.075 7.762 12.141 1 97.12 66 ARG B CA 1
ATOM 2226 C C . ARG B 1 66 ? -1.263 6.562 11.219 1 97.12 66 ARG B C 1
ATOM 2228 O O . ARG B 1 66 ? -1.064 5.418 11.641 1 97.12 66 ARG B O 1
ATOM 2235 N N . VAL B 1 67 ? -1.585 6.82 10.008 1 97.25 67 VAL B N 1
ATOM 2236 C CA . VAL B 1 67 ? -1.709 5.746 9.023 1 97.25 67 VAL B CA 1
ATOM 2237 C C . VAL B 1 67 ? -1.066 6.176 7.707 1 97.25 67 VAL B C 1
ATOM 2239 O O . VAL B 1 67 ? -0.866 7.367 7.465 1 97.25 67 VAL B O 1
ATOM 2242 N N . VAL B 1 68 ? -0.774 5.215 6.93 1 96.94 68 VAL B N 1
ATOM 2243 C CA . VAL B 1 68 ? -0.261 5.445 5.582 1 96.94 68 VAL B CA 1
ATOM 2244 C C . VAL B 1 68 ? -1.411 5.41 4.578 1 96.94 68 VAL B C 1
ATOM 2246 O O . VAL B 1 68 ? -2.324 4.59 4.703 1 96.94 68 VAL B O 1
ATOM 2249 N N . ARG B 1 69 ? -1.377 6.293 3.65 1 96.56 69 ARG B N 1
ATOM 2250 C CA . ARG B 1 69 ? -2.238 6.25 2.473 1 96.56 69 ARG B CA 1
ATOM 2251 C C . ARG B 1 69 ? -1.413 6.195 1.191 1 96.56 69 ARG B C 1
ATOM 2253 O O . ARG B 1 69 ? -0.398 6.883 1.07 1 96.56 69 ARG B O 1
ATOM 2260 N N . THR B 1 70 ? -1.855 5.324 0.343 1 96 70 THR B N 1
ATOM 2261 C CA . THR B 1 70 ? -1.213 5.273 -0.966 1 96 70 THR B CA 1
ATOM 2262 C C . THR B 1 70 ? -2.098 5.918 -2.029 1 96 70 THR B C 1
ATOM 2264 O O . THR B 1 70 ? -3.322 5.781 -1.989 1 96 70 THR B O 1
ATOM 2267 N N . ARG B 1 71 ? -1.457 6.734 -2.898 1 93 71 ARG B N 1
ATOM 2268 C CA . ARG B 1 71 ? -2.068 7.355 -4.07 1 93 71 ARG B CA 1
ATOM 2269 C C . ARG B 1 71 ? -3.205 8.289 -3.666 1 93 71 ARG B C 1
ATOM 2271 O O . ARG B 1 71 ? -4.285 8.25 -4.258 1 93 71 ARG B O 1
ATOM 2278 N N . LYS B 1 72 ? -2.938 8.953 -2.631 1 92.62 72 LYS B N 1
ATOM 2279 C CA . LYS B 1 72 ? -3.938 9.93 -2.207 1 92.62 72 LYS B CA 1
ATOM 2280 C C . LYS B 1 72 ? -3.99 11.117 -3.168 1 92.62 72 LYS B C 1
ATOM 2282 O O . LYS B 1 72 ? -2.951 11.641 -3.57 1 92.62 72 LYS B O 1
ATOM 2287 N N . ASP B 1 73 ? -5.168 11.453 -3.543 1 91.5 73 ASP B N 1
ATOM 2288 C CA . ASP B 1 73 ? -5.418 12.633 -4.371 1 91.5 73 ASP B CA 1
ATOM 2289 C C . ASP B 1 73 ? -5.746 13.852 -3.514 1 91.5 73 ASP B C 1
ATOM 2291 O O . ASP B 1 73 ? -6.723 13.844 -2.762 1 91.5 73 ASP B O 1
ATOM 2295 N N . ILE B 1 74 ? -4.949 14.82 -3.609 1 92.5 74 ILE B N 1
ATOM 2296 C CA . ILE B 1 74 ? -5.148 16.031 -2.822 1 92.5 74 ILE B CA 1
ATOM 2297 C C . ILE B 1 74 ? -5.57 17.188 -3.736 1 92.5 74 ILE B C 1
ATOM 2299 O O . ILE B 1 74 ? -4.82 17.578 -4.633 1 92.5 74 ILE B O 1
ATOM 2303 N N . PRO B 1 75 ? -6.68 17.688 -3.559 1 90.56 75 PRO B N 1
ATOM 2304 C CA . PRO B 1 75 ? -7.113 18.812 -4.387 1 90.56 75 PRO B CA 1
ATOM 2305 C C . PRO B 1 75 ? -6.184 20.016 -4.266 1 90.56 75 PRO B C 1
ATOM 2307 O O . PRO B 1 75 ? -5.672 20.297 -3.182 1 90.56 75 PRO B O 1
ATOM 2310 N N . LEU B 1 76 ? -5.973 20.594 -5.367 1 90.62 76 LEU B N 1
ATOM 2311 C CA . LEU B 1 76 ? -5.129 21.781 -5.441 1 90.62 76 LEU B CA 1
ATOM 2312 C C . LEU B 1 76 ? -5.664 22.766 -6.477 1 90.62 76 LEU B C 1
ATOM 2314 O O . LEU B 1 76 ? -5.965 22.375 -7.609 1 90.62 76 LEU B O 1
ATOM 2318 N N . LEU B 1 77 ? -5.863 23.969 -6.109 1 90.19 77 LEU B N 1
ATOM 2319 C CA . LEU B 1 77 ? -6.262 25.016 -7.043 1 90.19 77 LEU B CA 1
ATOM 2320 C C . LEU B 1 77 ? -5.039 25.703 -7.656 1 90.19 77 LEU B C 1
ATOM 2322 O O . LEU B 1 77 ? -4.18 26.203 -6.934 1 90.19 77 LEU B O 1
ATOM 2326 N N . ILE B 1 78 ? -4.961 25.594 -8.938 1 91 78 ILE B N 1
ATOM 2327 C CA . ILE B 1 78 ? -3.859 26.234 -9.648 1 91 78 ILE B CA 1
ATOM 2328 C C . ILE B 1 78 ? -4.414 27.156 -10.727 1 91 78 ILE B C 1
ATOM 2330 O O . ILE B 1 78 ? -5.145 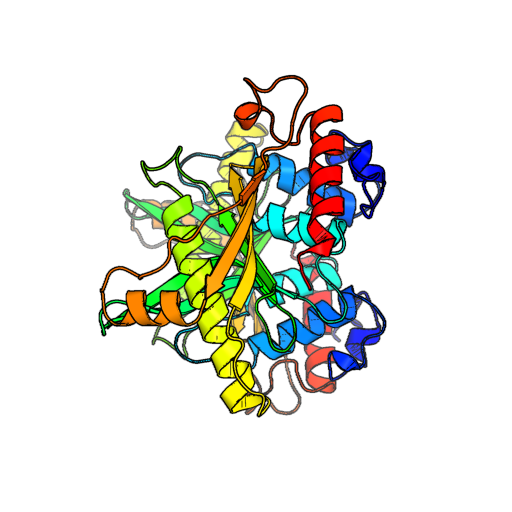26.719 -11.617 1 91 78 ILE B O 1
ATOM 2334 N N . CYS B 1 79 ? -4.105 28.453 -10.68 1 92.12 79 CYS B N 1
ATOM 2335 C CA . CYS B 1 79 ? -4.535 29.453 -11.664 1 92.12 79 CYS B CA 1
ATOM 2336 C C . CYS B 1 79 ? -6.047 29.422 -11.844 1 92.12 79 CYS B C 1
ATOM 2338 O O . CYS B 1 79 ? -6.543 29.406 -12.969 1 92.12 79 CYS B O 1
ATOM 2340 N N . GLY B 1 80 ? -6.727 29.219 -10.82 1 89.88 80 GLY B N 1
ATOM 2341 C CA . GLY B 1 80 ? -8.18 29.25 -10.844 1 89.88 80 GLY B CA 1
ATOM 2342 C C . GLY B 1 80 ? -8.805 27.938 -11.289 1 89.88 80 GLY B C 1
ATOM 2343 O O . GLY B 1 80 ? -10.031 27.828 -11.352 1 89.88 80 GLY B O 1
ATOM 2344 N N . GLU B 1 81 ? -7.965 26.969 -11.594 1 92.81 81 GLU B N 1
ATOM 2345 C CA . GLU B 1 81 ? -8.461 25.672 -12.062 1 92.81 81 GLU B CA 1
ATOM 2346 C C . GLU B 1 81 ? -8.25 24.594 -11.016 1 92.81 81 GLU B C 1
ATOM 2348 O O . GLU B 1 81 ? -7.199 24.531 -10.375 1 92.81 81 GLU B O 1
ATOM 2353 N N . ASN B 1 82 ? -9.227 23.828 -10.891 1 89.56 82 ASN B N 1
ATOM 2354 C CA . ASN B 1 82 ? -9.117 22.703 -9.977 1 89.56 82 ASN B CA 1
ATOM 2355 C C . ASN B 1 82 ? -8.227 21.594 -10.547 1 89.56 82 ASN B C 1
ATOM 2357 O O . ASN B 1 82 ? -8.484 21.094 -11.641 1 89.56 82 ASN B O 1
ATOM 2361 N N . ARG B 1 83 ? -7.238 21.359 -9.852 1 89.62 83 ARG B N 1
ATOM 2362 C CA . ARG B 1 83 ? -6.309 20.281 -10.172 1 89.62 83 ARG B CA 1
ATOM 2363 C C . ARG B 1 83 ? -6.137 19.344 -8.984 1 89.62 83 ARG B C 1
ATOM 2365 O O . ARG B 1 83 ? -6.816 19.484 -7.969 1 89.62 83 ARG B O 1
ATOM 2372 N N . HIS B 1 84 ? -5.352 18.281 -9.25 1 88.88 84 HIS B N 1
ATOM 2373 C CA . HIS B 1 84 ? -5.086 17.312 -8.195 1 88.88 84 HIS B CA 1
ATOM 2374 C C . HIS B 1 84 ? -3.598 17 -8.102 1 88.88 84 HIS B C 1
ATOM 2376 O O . HIS B 1 84 ? -2.922 16.859 -9.125 1 88.88 84 HIS B O 1
ATOM 2382 N N . ALA B 1 85 ? -3.131 17.094 -6.918 1 90.12 85 ALA B N 1
ATOM 2383 C CA . ALA B 1 85 ? -1.804 16.547 -6.641 1 90.12 85 ALA B CA 1
ATOM 2384 C C . ALA B 1 85 ? -1.896 15.109 -6.121 1 90.12 85 ALA B C 1
ATOM 2386 O O . ALA B 1 85 ? -2.584 14.844 -5.133 1 90.12 85 ALA B O 1
ATOM 2387 N N . LYS B 1 86 ? -1.238 14.203 -6.781 1 90.06 86 LYS B N 1
ATOM 2388 C CA . LYS B 1 86 ? -1.301 12.797 -6.406 1 90.06 86 LYS B CA 1
ATOM 2389 C C . LYS B 1 86 ? -0.005 12.344 -5.734 1 90.06 86 LYS B C 1
ATOM 2391 O O . LYS B 1 86 ? 1.071 12.438 -6.328 1 90.06 86 LYS B O 1
ATOM 2396 N N . THR B 1 87 ? -0.165 11.969 -4.508 1 93.56 87 THR B N 1
ATOM 2397 C CA . THR B 1 87 ? 0.997 11.461 -3.789 1 93.56 87 THR B CA 1
ATOM 2398 C C . THR B 1 87 ? 1.121 9.945 -3.963 1 93.56 87 THR B C 1
ATOM 2400 O O . THR B 1 87 ? 0.114 9.25 -4.078 1 93.56 87 THR B O 1
ATOM 2403 N N . ASP B 1 88 ? 2.307 9.445 -4.043 1 95.25 88 ASP B N 1
ATOM 2404 C CA . ASP B 1 88 ? 2.486 8 -4.066 1 95.25 88 ASP B CA 1
ATOM 2405 C C . ASP B 1 88 ? 2.164 7.379 -2.709 1 95.25 88 ASP B C 1
ATOM 2407 O O . ASP B 1 88 ? 1.401 6.414 -2.625 1 95.25 88 ASP B O 1
ATOM 2411 N N . VAL B 1 89 ? 2.773 7.941 -1.646 1 97.56 89 VAL B N 1
ATOM 2412 C CA . VAL B 1 89 ? 2.555 7.535 -0.263 1 97.56 89 VAL B CA 1
ATOM 2413 C C . VAL B 1 89 ? 2.488 8.766 0.636 1 97.56 89 VAL B C 1
ATOM 2415 O O . VAL B 1 89 ? 3.213 9.742 0.419 1 97.56 89 VAL B O 1
ATOM 2418 N N . CYS B 1 90 ? 1.621 8.75 1.576 1 97.88 90 CYS B N 1
ATOM 2419 C CA . CYS B 1 90 ? 1.633 9.812 2.58 1 97.88 90 CYS B CA 1
ATOM 2420 C C . CYS B 1 90 ? 1.249 9.266 3.951 1 97.88 90 CYS B C 1
ATOM 2422 O O . CYS B 1 90 ? 0.716 8.156 4.059 1 97.88 90 CYS B O 1
ATOM 2424 N N . ILE B 1 91 ? 1.654 9.953 4.918 1 98.12 91 ILE B N 1
ATOM 2425 C CA . ILE B 1 91 ? 1.267 9.656 6.293 1 98.12 91 ILE B CA 1
ATOM 2426 C C . ILE B 1 91 ? 0.265 10.703 6.781 1 98.12 91 ILE B C 1
ATOM 2428 O O . ILE B 1 91 ? 0.47 11.898 6.594 1 98.12 91 ILE B O 1
ATOM 2432 N N . LEU B 1 92 ? -0.808 10.211 7.344 1 96.38 92 LEU B N 1
ATOM 2433 C CA . LEU B 1 92 ? -1.856 11.086 7.867 1 96.38 92 LEU B CA 1
ATOM 2434 C C . LEU B 1 92 ? -2.113 10.797 9.344 1 96.38 92 LEU B C 1
ATOM 2436 O O . LEU B 1 92 ? -1.979 9.656 9.789 1 96.38 92 LEU B O 1
ATOM 2440 N N . ASP B 1 93 ? -2.457 11.773 10.016 1 94.75 93 ASP B N 1
ATOM 2441 C CA . ASP B 1 93 ? -3.207 11.555 11.25 1 94.75 93 ASP B CA 1
ATOM 2442 C C . ASP B 1 93 ? -4.684 11.891 11.062 1 94.75 93 ASP B C 1
ATOM 2444 O O . ASP B 1 93 ? -5.199 11.844 9.945 1 94.75 93 ASP B O 1
ATOM 2448 N N . ASP B 1 94 ? -5.434 12.102 12.055 1 87.94 94 ASP B N 1
ATOM 2449 C CA . ASP B 1 94 ? -6.875 12.281 11.945 1 87.94 94 ASP B CA 1
ATOM 2450 C C . ASP B 1 94 ? -7.219 13.594 11.242 1 87.94 94 ASP B C 1
ATOM 2452 O O . ASP B 1 94 ? -8.312 13.742 10.703 1 87.94 94 ASP B O 1
ATOM 2456 N N . SER B 1 95 ? -6.273 14.453 11.141 1 88.06 95 SER B N 1
ATOM 2457 C CA . SER B 1 95 ? -6.66 15.789 10.703 1 88.06 95 SER B CA 1
ATOM 2458 C C . SER B 1 95 ? -5.723 16.297 9.609 1 88.06 95 SER B C 1
ATOM 2460 O O . SER B 1 95 ? -6.086 17.203 8.852 1 88.06 95 SER B O 1
ATOM 2462 N N . GLU B 1 96 ? -4.5 15.688 9.57 1 94.81 96 GLU B N 1
ATOM 2463 C CA . GLU B 1 96 ? -3.504 16.344 8.734 1 94.81 96 GLU B CA 1
ATOM 2464 C C . GLU B 1 96 ? -2.699 15.336 7.926 1 94.81 96 GLU B C 1
ATOM 2466 O O . GLU B 1 96 ? -2.488 14.203 8.367 1 94.81 96 GLU B O 1
ATOM 2471 N N . ILE B 1 97 ? -2.324 15.789 6.766 1 97.06 97 ILE B N 1
ATOM 2472 C CA . ILE B 1 97 ? -1.229 15.141 6.055 1 97.06 97 ILE B CA 1
ATOM 2473 C C . ILE B 1 97 ? 0.103 15.531 6.691 1 97.06 97 ILE B C 1
ATOM 2475 O O . ILE B 1 97 ? 0.44 16.719 6.758 1 97.06 97 ILE B O 1
ATOM 2479 N N . LEU B 1 98 ? 0.888 14.578 7.086 1 98.12 98 LEU B N 1
ATOM 2480 C CA . LEU B 1 98 ? 2.066 14.852 7.906 1 98.12 98 LEU B CA 1
ATOM 2481 C C . LEU B 1 98 ? 3.342 14.719 7.078 1 98.12 98 LEU B C 1
ATOM 2483 O O . LEU B 1 98 ? 4.348 15.367 7.375 1 98.12 98 LEU B O 1
ATOM 2487 N N . LEU B 1 99 ? 3.322 13.844 6.109 1 98.56 99 LEU B N 1
ATOM 2488 C CA . LEU B 1 99 ? 4.492 13.5 5.309 1 98.56 99 LEU B CA 1
ATOM 2489 C C . LEU B 1 99 ? 4.078 13.062 3.906 1 98.56 99 LEU B C 1
ATOM 2491 O O . LEU B 1 99 ? 3.096 12.336 3.744 1 98.56 99 LEU B O 1
ATOM 2495 N N . LEU B 1 100 ? 4.797 13.516 2.92 1 98.25 100 LEU B N 1
ATOM 2496 C CA . LEU B 1 100 ? 4.562 13.133 1.531 1 98.25 100 LEU B CA 1
ATOM 2497 C C . LEU B 1 100 ? 5.758 12.375 0.968 1 98.25 100 LEU B C 1
ATOM 2499 O O . LEU B 1 100 ? 6.906 12.734 1.228 1 98.25 100 LEU B O 1
ATOM 2503 N N . VAL B 1 101 ? 5.484 11.305 0.243 1 97.81 101 VAL B N 1
ATOM 2504 C CA . VAL B 1 101 ? 6.512 10.531 -0.445 1 97.81 101 VAL B CA 1
ATOM 2505 C C . VAL B 1 101 ? 6.199 10.461 -1.938 1 97.81 101 VAL B C 1
ATOM 2507 O O . VAL B 1 101 ? 5.07 10.156 -2.328 1 97.81 101 VAL B O 1
ATOM 2510 N N . GLN B 1 102 ? 7.188 10.789 -2.697 1 96.25 102 GLN B N 1
ATOM 2511 C CA . GLN B 1 102 ? 7.074 10.68 -4.148 1 96.25 102 GLN B CA 1
ATOM 2512 C C . GLN B 1 102 ? 8.156 9.766 -4.719 1 96.25 102 GLN B C 1
ATOM 2514 O O . GLN B 1 102 ? 9.336 9.914 -4.398 1 96.25 102 GLN B O 1
ATOM 2519 N N . GLU B 1 103 ? 7.727 8.805 -5.473 1 94.75 103 GLU B N 1
ATOM 2520 C CA . GLU B 1 103 ? 8.695 7.969 -6.18 1 94.75 103 GLU B CA 1
ATOM 2521 C C . GLU B 1 103 ? 9.375 8.742 -7.301 1 94.75 103 GLU B C 1
ATOM 2523 O O . GLU B 1 103 ? 8.711 9.438 -8.07 1 94.75 103 GLU B O 1
ATOM 2528 N N . ASP B 1 104 ? 10.664 8.703 -7.312 1 91.31 104 ASP B N 1
ATOM 2529 C CA . ASP B 1 104 ? 11.461 9.273 -8.391 1 91.31 104 ASP B CA 1
ATOM 2530 C C . ASP B 1 104 ? 11.602 8.289 -9.547 1 91.31 104 ASP B C 1
ATOM 2532 O O . ASP B 1 104 ? 12.414 7.359 -9.484 1 91.31 104 ASP B O 1
ATOM 2536 N N . LYS B 1 105 ? 10.875 8.5 -10.586 1 80.44 105 LYS B N 1
ATOM 2537 C CA . LYS B 1 105 ? 10.859 7.586 -11.727 1 80.44 105 LYS B CA 1
ATOM 2538 C C . LYS B 1 105 ? 11.727 8.109 -12.867 1 80.44 105 LYS B C 1
ATOM 2540 O O . LYS B 1 105 ? 11.484 7.805 -14.039 1 80.44 105 LYS B O 1
ATOM 2545 N N . CYS B 1 106 ? 12.523 8.992 -12.531 1 68.44 106 CYS B N 1
ATOM 2546 C CA . CYS B 1 106 ? 13.336 9.672 -13.539 1 68.44 106 CYS B CA 1
ATOM 2547 C C . CYS B 1 106 ? 13.961 8.664 -14.492 1 68.44 106 CYS B C 1
ATOM 2549 O O . CYS B 1 106 ? 14.242 8.984 -15.648 1 68.44 106 CYS B O 1
ATOM 2551 N N . HIS B 1 107 ? 14.227 7.531 -14.062 1 61.25 107 HIS B N 1
ATOM 2552 C CA . HIS B 1 107 ? 14.789 6.551 -14.984 1 61.25 107 HIS B CA 1
ATOM 2553 C C . HIS B 1 107 ? 13.797 6.188 -16.078 1 61.25 107 HIS B C 1
ATOM 2555 O O . HIS B 1 107 ? 14.188 5.66 -17.125 1 61.25 107 HIS B O 1
ATOM 2561 N N . LEU B 1 108 ? 12.641 6.473 -15.734 1 59.44 108 LEU B N 1
ATOM 2562 C CA . LEU B 1 108 ? 11.594 6.141 -16.703 1 59.44 108 LEU B CA 1
ATOM 2563 C C . LEU B 1 108 ? 11.297 7.328 -17.609 1 59.44 108 LEU B C 1
ATOM 2565 O O . LEU B 1 108 ? 11.047 7.148 -18.797 1 59.44 108 LEU B O 1
ATOM 2569 N N . ASP B 1 109 ? 11.258 8.484 -16.969 1 60.38 109 ASP B N 1
ATOM 2570 C CA . ASP B 1 109 ? 10.961 9.672 -17.75 1 60.38 109 ASP B CA 1
ATOM 2571 C C . ASP B 1 109 ? 11.75 10.883 -17.266 1 60.38 109 ASP B C 1
ATOM 2573 O O . ASP B 1 109 ? 12.445 10.805 -16.25 1 60.38 109 ASP B O 1
ATOM 2577 N N . ASP B 1 110 ? 12.023 11.781 -18.016 1 61.19 110 ASP B N 1
ATOM 2578 C CA . ASP B 1 110 ? 12.75 13.008 -17.703 1 61.19 110 ASP B CA 1
ATOM 2579 C C . ASP B 1 110 ? 11.984 13.875 -16.703 1 61.19 110 ASP B C 1
ATOM 2581 O O . ASP B 1 110 ? 12.172 15.086 -16.656 1 61.19 110 ASP B O 1
ATOM 2585 N N . SER B 1 111 ? 11.297 13.141 -15.898 1 66.69 111 SER B N 1
ATOM 2586 C CA . SER B 1 111 ? 10.445 13.938 -15.016 1 66.69 111 SER B CA 1
ATOM 2587 C C . SER B 1 111 ? 11.156 14.25 -13.703 1 66.69 111 SER B C 1
ATOM 2589 O O . SER B 1 111 ? 11.672 13.344 -13.047 1 66.69 111 SER B O 1
ATOM 2591 N N . ASP B 1 112 ? 11.438 15.547 -13.492 1 76.62 112 ASP B N 1
ATOM 2592 C CA . ASP B 1 112 ? 11.953 16.031 -12.219 1 76.62 112 ASP B CA 1
ATOM 2593 C C . ASP B 1 112 ? 10.906 15.883 -11.117 1 76.62 112 ASP B C 1
ATOM 2595 O O . ASP B 1 112 ? 9.82 16.469 -11.195 1 76.62 112 ASP B O 1
ATOM 2599 N N . PRO B 1 113 ? 11.242 15.016 -10.094 1 83.75 113 PRO B N 1
ATOM 2600 C CA . PRO B 1 113 ? 10.242 14.773 -9.047 1 83.75 113 PRO B CA 1
ATOM 2601 C C . PRO B 1 113 ? 10 16 -8.172 1 83.75 113 PRO B C 1
ATOM 2603 O O . PRO B 1 113 ? 8.977 16.078 -7.477 1 83.75 113 PRO B O 1
ATOM 2606 N N . GLU B 1 114 ? 10.836 16.984 -8.188 1 86.5 114 GLU B N 1
ATOM 2607 C CA . GLU B 1 114 ? 10.805 18.062 -7.203 1 86.5 114 GLU B CA 1
ATOM 2608 C C . GLU B 1 114 ? 9.625 19 -7.445 1 86.5 114 GLU B C 1
ATOM 2610 O O . GLU B 1 114 ? 8.898 19.344 -6.508 1 86.5 114 GLU B O 1
ATOM 2615 N N . PRO B 1 115 ? 9.406 19.391 -8.695 1 85.06 115 PRO B N 1
ATOM 2616 C CA . PRO B 1 115 ? 8.219 20.234 -8.898 1 85.06 115 PRO B CA 1
ATOM 2617 C C . PRO B 1 115 ? 6.934 19.547 -8.445 1 85.06 115 PRO B C 1
ATOM 2619 O O . PRO B 1 115 ? 6.066 20.203 -7.855 1 85.06 115 PRO B O 1
ATOM 2622 N N . GLN B 1 116 ? 6.848 18.312 -8.734 1 89.94 116 GLN B N 1
ATOM 2623 C CA . GLN B 1 116 ? 5.68 17.547 -8.297 1 89.94 116 GLN B CA 1
ATOM 2624 C C . GLN B 1 116 ? 5.59 17.516 -6.777 1 89.94 116 GLN B C 1
ATOM 2626 O O . GLN B 1 116 ? 4.508 17.672 -6.207 1 89.94 116 GLN B O 1
ATOM 2631 N N . LEU B 1 117 ? 6.695 17.344 -6.18 1 93.94 117 LEU B N 1
ATOM 2632 C CA . LEU B 1 117 ? 6.75 17.266 -4.723 1 93.94 117 LEU B CA 1
ATOM 2633 C C . LEU B 1 117 ? 6.344 18.594 -4.098 1 93.94 117 LEU B C 1
ATOM 2635 O O . LEU B 1 117 ? 5.613 18.625 -3.104 1 93.94 117 LEU B O 1
ATOM 2639 N N . ILE B 1 118 ? 6.781 19.672 -4.672 1 92.56 118 ILE B N 1
ATOM 2640 C CA . ILE B 1 118 ? 6.445 21.016 -4.176 1 92.56 118 ILE B CA 1
ATOM 2641 C C . ILE B 1 118 ? 4.949 21.25 -4.328 1 92.56 118 ILE B C 1
ATOM 2643 O O . ILE B 1 118 ? 4.297 21.75 -3.408 1 92.56 118 ILE B O 1
ATOM 2647 N N . ALA B 1 119 ? 4.438 20.844 -5.465 1 92.69 119 ALA B N 1
ATOM 2648 C CA . ALA B 1 119 ? 2.998 20.969 -5.68 1 92.69 119 ALA B CA 1
ATOM 2649 C C . ALA B 1 119 ? 2.217 20.172 -4.641 1 92.69 119 ALA B C 1
ATOM 2651 O O . ALA B 1 119 ? 1.204 20.641 -4.121 1 92.69 119 ALA B O 1
ATOM 2652 N N . GLU B 1 120 ? 2.703 19.016 -4.359 1 96.62 120 GLU B N 1
ATOM 2653 C CA . GLU B 1 120 ? 2.062 18.172 -3.355 1 96.62 120 GLU B CA 1
ATOM 2654 C C . GLU B 1 120 ? 2.107 18.812 -1.975 1 96.62 120 GLU B C 1
ATOM 2656 O O . GLU B 1 120 ? 1.134 18.75 -1.221 1 96.62 120 GLU B O 1
ATOM 2661 N N . ALA B 1 121 ? 3.236 19.406 -1.661 1 97.31 121 ALA B N 1
ATOM 2662 C CA . ALA B 1 121 ? 3.387 20.062 -0.371 1 97.31 121 ALA B CA 1
ATOM 2663 C C . ALA B 1 121 ? 2.402 21.219 -0.236 1 97.31 121 ALA B C 1
ATOM 2665 O O . ALA B 1 121 ? 1.771 21.391 0.81 1 97.31 121 ALA B O 1
ATOM 2666 N N . ILE B 1 122 ? 2.266 21.984 -1.271 1 96.19 122 ILE B N 1
ATOM 2667 C CA . ILE B 1 122 ? 1.335 23.109 -1.273 1 96.19 122 ILE B CA 1
ATOM 2668 C C . ILE B 1 122 ? -0.095 22.594 -1.117 1 96.19 122 ILE B C 1
ATOM 2670 O O . ILE B 1 122 ? -0.867 23.125 -0.316 1 96.19 122 ILE B O 1
ATOM 2674 N N . ALA B 1 123 ? -0.423 21.578 -1.866 1 96.5 123 ALA B N 1
ATOM 2675 C CA . ALA B 1 123 ? -1.752 20.969 -1.787 1 96.5 123 ALA B CA 1
ATOM 2676 C C . ALA B 1 123 ? -2.039 20.469 -0.378 1 96.5 123 ALA B C 1
ATOM 2678 O O . ALA B 1 123 ? -3.135 20.656 0.15 1 96.5 123 ALA B O 1
ATOM 2679 N N . ALA B 1 124 ? -1.083 19.797 0.215 1 97.31 124 ALA B N 1
ATOM 2680 C CA . ALA B 1 124 ? -1.24 19.25 1.561 1 97.31 124 ALA B CA 1
ATOM 2681 C C . ALA B 1 124 ? -1.484 20.375 2.578 1 97.31 124 ALA B C 1
ATOM 2683 O O . ALA B 1 124 ? -2.375 20.25 3.426 1 97.31 124 ALA B O 1
ATOM 2684 N N . PHE B 1 125 ? -0.688 21.422 2.486 1 97.31 125 PHE B N 1
ATOM 2685 C CA . PHE B 1 125 ? -0.842 22.562 3.381 1 97.31 125 PHE B CA 1
ATOM 2686 C C . PHE B 1 125 ? -2.234 23.156 3.252 1 97.31 125 PHE B C 1
ATOM 2688 O O . PHE B 1 125 ? -2.895 23.438 4.258 1 97.31 125 PHE B O 1
ATOM 2695 N N . ALA B 1 126 ? -2.654 23.359 2.023 1 96.19 126 ALA B N 1
ATOM 2696 C CA . ALA B 1 126 ? -3.977 23.922 1.764 1 96.19 126 ALA B CA 1
ATOM 2697 C C . ALA B 1 126 ? -5.078 23.016 2.311 1 96.19 126 ALA B C 1
ATOM 2699 O O . ALA B 1 126 ? -6.023 23.484 2.941 1 96.19 126 ALA B O 1
ATOM 2700 N N . SER B 1 127 ? -4.941 21.766 2.07 1 94.75 127 SER B N 1
ATOM 2701 C CA . SER B 1 127 ? -5.91 20.797 2.557 1 94.75 127 SER B CA 1
ATOM 2702 C C . SER B 1 127 ? -5.961 20.781 4.082 1 94.75 127 SER B C 1
ATOM 2704 O O . SER B 1 127 ? -7.043 20.734 4.672 1 94.75 127 SER B O 1
ATOM 2706 N N . ASN B 1 128 ? -4.789 20.797 4.73 1 96.44 128 ASN B N 1
ATOM 2707 C CA . ASN B 1 128 ? -4.715 20.828 6.188 1 96.44 128 ASN B CA 1
ATOM 2708 C C . ASN B 1 128 ? -5.418 22.047 6.758 1 96.44 128 ASN B C 1
ATOM 2710 O O . ASN B 1 128 ? -6.152 21.953 7.742 1 96.44 128 ASN B O 1
ATOM 2714 N N . ASN B 1 129 ? -5.227 23.141 6.148 1 96.06 129 ASN B N 1
ATOM 2715 C CA . ASN B 1 129 ? -5.852 24.375 6.613 1 96.06 129 ASN B CA 1
ATOM 2716 C C . ASN B 1 129 ? -7.367 24.344 6.434 1 96.06 129 ASN B C 1
ATOM 2718 O O . ASN B 1 129 ? -8.109 24.859 7.27 1 96.06 129 ASN B O 1
ATOM 2722 N N . ARG B 1 130 ? -7.758 23.812 5.367 1 94 130 ARG B N 1
ATOM 2723 C CA . ARG B 1 130 ? -9.195 23.656 5.16 1 94 130 ARG B CA 1
ATOM 2724 C C . ARG B 1 130 ? -9.812 22.797 6.262 1 94 130 ARG B C 1
ATOM 2726 O O . ARG B 1 130 ? -10.883 23.125 6.777 1 94 130 ARG B O 1
ATOM 2733 N N . MET B 1 131 ? -9.133 21.766 6.574 1 93.31 131 MET B N 1
ATOM 2734 C CA . MET B 1 131 ? -9.586 20.891 7.648 1 93.31 131 MET B CA 1
ATOM 2735 C C . MET B 1 131 ? -9.633 21.641 8.977 1 93.31 131 MET B C 1
ATOM 2737 O O . MET B 1 131 ? -10.617 21.547 9.711 1 93.31 131 MET B O 1
ATOM 2741 N N . ARG B 1 132 ? -8.617 22.375 9.266 1 94.88 132 ARG B N 1
ATOM 2742 C CA . ARG B 1 132 ? -8.57 23.172 10.492 1 94.88 132 ARG B CA 1
ATOM 2743 C C . ARG B 1 132 ? -9.773 24.109 10.586 1 94.88 132 ARG B C 1
ATOM 2745 O O . ARG B 1 132 ? -10.445 24.156 11.617 1 94.88 132 ARG B O 1
ATOM 2752 N N . GLU B 1 133 ? -10.039 24.703 9.516 1 95.19 133 GLU B N 1
ATOM 2753 C CA . GLU B 1 133 ? -11.07 25.734 9.508 1 95.19 133 GLU B CA 1
ATOM 2754 C C . GLU B 1 133 ? -12.469 25.109 9.508 1 95.19 133 GLU B C 1
ATOM 2756 O O . GLU B 1 133 ? -13.305 25.453 10.352 1 95.19 133 GLU B O 1
ATOM 2761 N N . ARG B 1 134 ? -12.672 24.219 8.688 1 92.69 134 ARG B N 1
ATOM 2762 C CA . ARG B 1 134 ? -14.031 23.75 8.414 1 92.69 134 ARG B CA 1
ATOM 2763 C C . ARG B 1 134 ? -14.438 22.641 9.383 1 92.69 134 ARG B C 1
ATOM 2765 O O . ARG B 1 134 ? -15.617 22.516 9.727 1 92.69 134 ARG B O 1
ATOM 2772 N N . THR B 1 135 ? -13.484 21.922 9.797 1 89.88 135 THR B N 1
ATOM 2773 C CA . THR B 1 135 ? -13.828 20.766 10.602 1 89.88 135 THR B CA 1
ATOM 2774 C C . THR B 1 135 ? -13.477 20.984 12.07 1 89.88 135 THR B C 1
ATOM 2776 O O . THR B 1 135 ? -14.266 20.672 12.961 1 89.88 135 THR B O 1
ATOM 2779 N N . LEU B 1 136 ? -12.367 21.562 12.281 1 93.62 136 LEU B N 1
ATOM 2780 C CA . LEU B 1 136 ? -11.891 21.672 13.656 1 93.62 136 LEU B CA 1
ATOM 2781 C C . LEU B 1 136 ? -12.258 23.031 14.25 1 93.62 136 LEU B C 1
ATOM 2783 O O . LEU B 1 136 ? -12.125 23.234 15.453 1 93.62 136 LEU B O 1
ATOM 2787 N N . GLY B 1 137 ? -12.625 23.984 13.406 1 95.25 137 GLY B N 1
ATOM 2788 C CA . GLY B 1 137 ? -12.953 25.328 13.867 1 95.25 137 GLY B CA 1
ATOM 2789 C C . GLY B 1 137 ? -11.75 26.109 14.367 1 95.25 137 GLY B C 1
ATOM 2790 O O . GLY B 1 137 ? -11.859 26.906 15.289 1 95.25 137 GLY B O 1
ATOM 2791 N N . GLN B 1 138 ? -10.664 25.75 13.867 1 96.19 138 GLN B N 1
ATOM 2792 C CA . GLN B 1 138 ? -9.414 26.406 14.242 1 96.19 138 GLN B CA 1
ATOM 2793 C C . GLN B 1 138 ? -8.945 27.359 13.148 1 96.19 138 GLN B C 1
ATOM 2795 O O . GLN B 1 138 ? -9.242 27.156 11.969 1 96.19 138 GLN B O 1
ATOM 2800 N N . PRO B 1 139 ? -8.305 28.391 13.523 1 96.06 139 PRO B N 1
ATOM 2801 C CA . PRO B 1 139 ? -7.77 29.281 12.492 1 96.06 139 PRO B CA 1
ATOM 2802 C C . PRO B 1 139 ? -6.711 28.609 11.617 1 96.06 139 PRO B C 1
ATOM 2804 O O . PRO B 1 139 ? -5.938 27.781 12.102 1 96.06 139 PRO B O 1
ATOM 2807 N N . PRO B 1 140 ? -6.668 28.969 10.406 1 95.31 140 PRO B N 1
ATOM 2808 C CA . PRO B 1 140 ? -5.629 28.422 9.531 1 95.31 140 PRO B CA 1
ATOM 2809 C C . PRO B 1 140 ? -4.223 28.828 9.961 1 95.31 140 PRO B C 1
ATOM 2811 O O . PRO B 1 140 ? -4.039 29.875 10.578 1 95.31 140 PRO B O 1
ATOM 2814 N N . LEU B 1 141 ? -3.311 27.984 9.641 1 96.56 141 LEU B N 1
ATOM 2815 C CA . LEU B 1 141 ? -1.906 28.328 9.852 1 96.56 141 LEU B CA 1
ATOM 2816 C C . LEU B 1 141 ? -1.396 29.25 8.758 1 96.56 141 LEU B C 1
ATOM 2818 O O . LEU B 1 141 ? -1.762 29.094 7.586 1 96.56 141 LEU B O 1
ATOM 2822 N N . GLN B 1 142 ? -0.541 30.141 9.164 1 96.31 142 GLN B N 1
ATOM 2823 C CA . GLN B 1 142 ? 0.045 31.047 8.188 1 96.31 142 GLN B CA 1
ATOM 2824 C C . GLN B 1 142 ? 1.194 30.391 7.434 1 96.31 142 GLN B C 1
ATOM 2826 O O . GLN B 1 142 ? 1.479 30.75 6.289 1 96.31 142 GLN B O 1
ATOM 2831 N N . SER B 1 143 ? 1.872 29.516 8.133 1 96.31 143 SER B N 1
ATOM 2832 C CA . SER B 1 143 ? 2.984 28.781 7.535 1 96.31 143 SER B CA 1
ATOM 2833 C C . SER B 1 143 ? 3.213 27.453 8.234 1 96.31 143 SER B C 1
ATOM 2835 O O . SER B 1 143 ? 2.832 27.281 9.391 1 96.31 143 SER B O 1
ATOM 2837 N N . LYS B 1 144 ? 3.715 26.516 7.512 1 96.69 144 LYS B N 1
ATOM 2838 C CA . LYS B 1 144 ? 4.113 25.219 8.047 1 96.69 144 LYS B CA 1
ATOM 2839 C C . LYS B 1 144 ? 5.18 24.578 7.172 1 96.69 144 LYS B C 1
ATOM 2841 O O . LYS B 1 144 ? 5.141 24.688 5.945 1 96.69 144 LYS B O 1
ATOM 2846 N N . VAL B 1 145 ? 6.098 23.938 7.836 1 97.44 145 VAL B N 1
ATOM 2847 C CA . VAL B 1 145 ? 7.062 23.125 7.105 1 97.44 145 VAL B CA 1
ATOM 2848 C C . VAL B 1 145 ? 6.465 21.75 6.812 1 97.44 145 VAL B C 1
ATOM 2850 O O . VAL B 1 145 ? 6.043 21.031 7.73 1 97.44 145 VAL B O 1
ATOM 2853 N N . ILE B 1 146 ? 6.379 21.375 5.555 1 97.88 146 ILE B N 1
ATOM 2854 C CA . ILE B 1 146 ? 5.863 20.078 5.133 1 97.88 146 ILE B CA 1
ATOM 2855 C C . ILE B 1 146 ? 7.027 19.125 4.828 1 97.88 146 ILE B C 1
ATOM 2857 O O . ILE B 1 146 ? 7.773 19.344 3.875 1 97.88 146 ILE B O 1
ATOM 2861 N N . PRO B 1 147 ? 7.207 18.125 5.66 1 98.56 147 PRO B N 1
ATOM 2862 C CA . PRO B 1 147 ? 8.234 17.125 5.352 1 98.56 147 PRO B CA 1
ATOM 2863 C C . PRO B 1 147 ? 7.887 16.266 4.137 1 98.56 147 PRO B C 1
ATOM 2865 O O . PRO B 1 147 ? 6.734 15.852 3.982 1 98.56 147 PRO B O 1
ATOM 2868 N N . CYS B 1 148 ? 8.875 16.047 3.26 1 98.44 148 CYS B N 1
ATOM 2869 C CA . CYS B 1 148 ? 8.703 15.242 2.051 1 98.44 148 CYS B CA 1
ATOM 2870 C C . CYS B 1 148 ? 9.906 14.344 1.819 1 98.44 148 CYS B C 1
ATOM 2872 O O . CYS B 1 148 ? 11 14.625 2.305 1 98.44 148 CYS B O 1
ATOM 2874 N N . ILE B 1 149 ? 9.664 13.25 1.141 1 98.12 149 ILE B N 1
ATOM 2875 C CA . ILE B 1 149 ? 10.719 12.328 0.751 1 98.12 149 ILE B CA 1
ATOM 2876 C C . ILE B 1 149 ? 10.539 11.922 -0.71 1 98.12 149 ILE B C 1
ATOM 2878 O O . ILE B 1 149 ? 9.422 11.656 -1.155 1 98.12 149 ILE B O 1
ATOM 2882 N N . THR B 1 150 ? 11.555 12.031 -1.49 1 97.06 150 THR B N 1
ATOM 2883 C CA . THR B 1 150 ? 11.562 11.32 -2.766 1 97.06 150 THR B CA 1
ATOM 2884 C C . THR B 1 150 ? 12.328 10.008 -2.652 1 97.06 150 THR B C 1
ATOM 2886 O O . THR B 1 150 ? 13.336 9.93 -1.94 1 97.06 150 THR B O 1
ATOM 2889 N N . LEU B 1 151 ? 11.859 9 -3.322 1 96.62 151 LEU B N 1
ATOM 2890 C CA . LEU B 1 151 ? 12.508 7.691 -3.303 1 96.62 151 LEU B CA 1
ATOM 2891 C C . LEU B 1 151 ? 12.852 7.238 -4.719 1 96.62 151 LEU B C 1
ATOM 2893 O O . LEU B 1 151 ? 11.969 7.074 -5.559 1 96.62 151 LEU B O 1
ATOM 2897 N N . LYS B 1 152 ? 14.086 7.164 -5.031 1 94.81 152 LYS B N 1
ATOM 2898 C CA . LYS B 1 152 ? 14.523 6.379 -6.18 1 94.81 152 LYS B CA 1
ATOM 2899 C C . LYS B 1 152 ? 14.867 4.949 -5.77 1 94.81 152 LYS B C 1
ATOM 2901 O O . LYS B 1 152 ? 15.906 4.711 -5.141 1 94.81 152 LYS B O 1
ATOM 2906 N N . ASP B 1 153 ? 13.977 4.023 -6.125 1 94.94 153 ASP B N 1
ATOM 2907 C CA . ASP B 1 153 ? 14.055 2.668 -5.586 1 94.94 153 ASP B CA 1
ATOM 2908 C C . ASP B 1 153 ? 14.031 2.682 -4.059 1 94.94 153 ASP B C 1
ATOM 2910 O O . ASP B 1 153 ? 13.016 3.029 -3.451 1 94.94 153 ASP B O 1
ATOM 2914 N N . THR B 1 154 ? 15.242 2.461 -3.414 1 97.5 154 THR B N 1
ATOM 2915 C CA . THR B 1 154 ? 15.258 2.477 -1.956 1 97.5 154 THR B CA 1
ATOM 2916 C C . THR B 1 154 ? 16.094 3.639 -1.433 1 97.5 154 THR B C 1
ATOM 2918 O O . THR B 1 154 ? 16.281 3.781 -0.223 1 97.5 154 THR B O 1
ATOM 2921 N N . SER B 1 155 ? 16.562 4.523 -2.355 1 97.12 155 SER B N 1
ATOM 2922 C CA . SER B 1 155 ? 17.406 5.668 -1.982 1 97.12 155 SER B CA 1
ATOM 2923 C C . SER B 1 155 ? 16.547 6.914 -1.759 1 97.12 155 SER B C 1
ATOM 2925 O O . SER B 1 155 ? 15.906 7.41 -2.688 1 97.12 155 SER B O 1
ATOM 2927 N N . PRO B 1 156 ? 16.641 7.449 -0.548 1 97.88 156 PRO B N 1
ATOM 2928 C CA . PRO B 1 156 ? 15.805 8.609 -0.248 1 97.88 156 PRO B CA 1
ATOM 2929 C C . PRO B 1 156 ? 16.547 9.938 -0.432 1 97.88 156 PRO B C 1
ATOM 2931 O O . PRO B 1 156 ? 17.766 9.984 -0.332 1 97.88 156 PRO B O 1
ATOM 2934 N N . THR B 1 157 ? 15.82 10.922 -0.774 1 97.31 157 THR B N 1
ATOM 2935 C CA . THR B 1 157 ? 16.141 12.328 -0.55 1 97.31 157 THR B CA 1
ATOM 2936 C C . THR B 1 157 ? 15.094 12.984 0.338 1 97.31 157 THR B C 1
ATOM 2938 O O . THR B 1 157 ? 13.891 12.852 0.09 1 97.31 157 THR B O 1
ATOM 2941 N N . PHE B 1 158 ? 15.555 13.641 1.379 1 98.12 158 PHE B N 1
ATOM 2942 C CA . PHE B 1 158 ? 14.648 14.242 2.35 1 98.12 158 PHE B CA 1
ATOM 2943 C C . PHE B 1 158 ? 14.492 15.734 2.08 1 98.12 158 PHE B C 1
ATOM 2945 O O . PHE B 1 158 ? 15.461 16.422 1.757 1 98.12 158 PHE B O 1
ATOM 2952 N N . TYR B 1 159 ? 13.289 16.188 2.211 1 97.69 159 TYR B N 1
ATOM 2953 C CA . TYR B 1 159 ? 12.984 17.594 1.967 1 97.69 159 TYR B CA 1
ATOM 2954 C C . TYR B 1 159 ? 12.203 18.203 3.129 1 97.69 159 TYR B C 1
ATOM 2956 O O . TYR B 1 159 ? 11.344 17.531 3.715 1 97.69 159 TYR B O 1
ATOM 2964 N N . LYS B 1 160 ? 12.445 19.422 3.492 1 97.62 160 LYS B N 1
ATOM 2965 C CA . LYS B 1 160 ? 11.594 20.312 4.273 1 97.62 160 LYS B CA 1
ATOM 2966 C C . LYS B 1 160 ? 11.125 21.5 3.438 1 97.62 160 LYS B C 1
ATOM 2968 O O . LYS B 1 160 ? 11.93 22.312 2.994 1 97.62 160 LYS B O 1
ATOM 2973 N N . ILE B 1 161 ? 9.898 21.547 3.189 1 96.94 161 ILE B N 1
ATOM 2974 C CA . ILE B 1 161 ? 9.352 22.562 2.297 1 96.94 161 ILE B CA 1
ATOM 2975 C C . ILE B 1 161 ? 8.484 23.547 3.092 1 96.94 161 ILE B C 1
ATOM 2977 O O . ILE B 1 161 ? 7.367 23.203 3.484 1 96.94 161 ILE B O 1
ATOM 2981 N N . PRO B 1 162 ? 8.953 24.672 3.359 1 96.75 162 PRO B N 1
ATOM 2982 C CA . PRO B 1 162 ? 8.094 25.688 3.98 1 96.75 162 PRO B CA 1
ATOM 2983 C C . PRO B 1 162 ? 6.984 26.172 3.053 1 96.75 162 PRO B C 1
ATOM 2985 O O . PRO B 1 162 ? 7.254 26.562 1.911 1 96.75 162 PRO B O 1
ATOM 2988 N N . VAL B 1 163 ? 5.836 26.078 3.477 1 96.56 163 VAL B N 1
ATOM 2989 C CA . VAL B 1 163 ? 4.691 26.547 2.707 1 96.56 163 VAL B CA 1
ATOM 2990 C C . VAL B 1 163 ? 3.951 27.625 3.496 1 96.56 163 VAL B C 1
ATOM 2992 O O . VAL B 1 163 ? 3.736 27.484 4.699 1 96.56 163 VAL B O 1
ATOM 2995 N N . THR B 1 164 ? 3.6 28.734 2.83 1 95.69 164 THR B N 1
ATOM 2996 C CA . THR B 1 164 ? 2.863 29.844 3.438 1 95.69 164 THR B CA 1
ATOM 2997 C C . THR B 1 164 ? 1.507 30.016 2.76 1 95.69 164 THR B C 1
ATOM 2999 O O . THR B 1 164 ? 1.304 29.562 1.634 1 95.69 164 THR B O 1
ATOM 3002 N N . THR B 1 165 ? 0.663 30.688 3.445 1 94.44 165 THR B N 1
ATOM 3003 C CA . THR B 1 165 ? -0.625 31.031 2.859 1 94.44 165 THR B CA 1
ATOM 3004 C C . THR B 1 165 ? -0.437 31.906 1.625 1 94.44 165 THR B C 1
ATOM 3006 O O . THR B 1 165 ? -1.188 31.797 0.655 1 94.44 165 THR B O 1
ATOM 3009 N N . ASP B 1 166 ? 0.558 32.719 1.736 1 93.06 166 ASP B N 1
ATOM 3010 C CA . ASP B 1 166 ? 0.855 33.594 0.601 1 93.06 166 ASP B CA 1
ATOM 3011 C C . ASP B 1 166 ? 1.221 32.781 -0.635 1 93.06 166 ASP B C 1
ATOM 3013 O O . ASP B 1 166 ? 0.777 33.094 -1.743 1 93.06 166 ASP B O 1
ATOM 3017 N N . LEU B 1 167 ? 2.051 31.781 -0.474 1 94.19 167 LEU B N 1
ATOM 3018 C CA . LEU B 1 167 ? 2.441 30.922 -1.579 1 94.19 167 LEU B CA 1
ATOM 3019 C C . LEU B 1 167 ? 1.227 30.203 -2.168 1 94.19 167 LEU B C 1
ATOM 3021 O O . LEU B 1 167 ? 1.079 30.125 -3.389 1 94.19 167 LEU B O 1
ATOM 3025 N N . VAL B 1 168 ? 0.365 29.719 -1.367 1 95 168 VAL B N 1
ATOM 3026 C CA . VAL B 1 168 ? -0.849 29.031 -1.802 1 95 168 VAL B CA 1
ATOM 3027 C C . VAL B 1 168 ? -1.701 29.969 -2.643 1 95 168 VAL B C 1
ATOM 3029 O O . VAL B 1 168 ? -2.15 29.609 -3.732 1 95 168 VAL B O 1
ATOM 3032 N N . THR B 1 169 ? -1.866 31.172 -2.15 1 93.44 169 THR B N 1
ATOM 3033 C CA . THR B 1 169 ? -2.674 32.156 -2.842 1 93.44 169 THR B CA 1
ATOM 3034 C C . THR B 1 169 ? -2.064 32.5 -4.199 1 93.44 169 THR B C 1
ATOM 3036 O O . THR B 1 169 ? -2.783 32.656 -5.191 1 93.44 169 THR B O 1
ATOM 3039 N N . ALA B 1 170 ? -0.784 32.656 -4.184 1 93 170 ALA B N 1
ATOM 3040 C CA . ALA B 1 170 ? -0.086 32.969 -5.43 1 93 170 ALA B CA 1
ATOM 3041 C C . ALA B 1 170 ? -0.304 31.859 -6.465 1 93 170 ALA B C 1
ATOM 3043 O O . ALA B 1 170 ? -0.572 32.156 -7.637 1 93 170 ALA B O 1
ATOM 3044 N N . VAL B 1 171 ? -0.156 30.609 -6.043 1 91.38 171 VAL B N 1
ATOM 3045 C CA . VAL B 1 171 ? -0.346 29.469 -6.93 1 91.38 171 VAL B CA 1
ATOM 3046 C C . VAL B 1 171 ? -1.789 29.438 -7.426 1 91.38 171 VAL B C 1
ATOM 3048 O O . VAL B 1 171 ? -2.039 29.203 -8.609 1 91.38 171 VAL B O 1
ATOM 3051 N N . GLN B 1 172 ? -2.697 29.719 -6.582 1 92.12 172 GLN B N 1
ATOM 3052 C CA . GLN B 1 172 ? -4.117 29.719 -6.922 1 92.12 172 GLN B CA 1
ATOM 3053 C C . GLN B 1 172 ? -4.426 30.766 -7.984 1 92.12 172 GLN B C 1
ATOM 3055 O O . GLN B 1 172 ? -5.242 30.531 -8.883 1 92.12 172 GLN B O 1
ATOM 3060 N N . ARG B 1 173 ? -3.764 31.859 -7.879 1 90.69 173 ARG B N 1
ATOM 3061 C CA . ARG B 1 173 ? -4.062 33 -8.75 1 90.69 173 ARG B CA 1
ATOM 3062 C C . ARG B 1 173 ? -3.143 33 -9.969 1 90.69 173 ARG B C 1
ATOM 3064 O O . ARG B 1 173 ? -3.34 33.781 -10.891 1 90.69 173 ARG B O 1
ATOM 3071 N N . GLY B 1 174 ? -2.086 32.156 -9.906 1 88.12 174 GLY B N 1
ATOM 3072 C CA . GLY B 1 174 ? -1.145 32.094 -11.016 1 88.12 174 GLY B CA 1
ATOM 3073 C C . GLY B 1 174 ? -0.177 33.25 -11.047 1 88.12 174 GLY B C 1
ATOM 3074 O O . GLY B 1 174 ? 0.178 33.75 -12.125 1 88.12 174 GLY B O 1
ATOM 3075 N N . VAL B 1 175 ? 0.057 33.781 -9.898 1 87.88 175 VAL B N 1
ATOM 3076 C CA . VAL B 1 175 ? 0.992 34.906 -9.82 1 87.88 175 VAL B CA 1
ATOM 3077 C C . VAL B 1 175 ? 2.246 34.469 -9.062 1 87.88 175 VAL B C 1
ATOM 3079 O O . VAL B 1 175 ? 2.23 33.469 -8.344 1 87.88 175 VAL B O 1
ATOM 3082 N N . HIS B 1 176 ? 3.291 35.156 -9.305 1 83.56 176 HIS B N 1
ATOM 3083 C CA . HIS B 1 176 ? 4.52 34.844 -8.578 1 83.56 176 HIS B CA 1
ATOM 3084 C C . HIS B 1 176 ? 4.414 35.281 -7.117 1 83.56 176 HIS B C 1
ATOM 3086 O O . HIS B 1 176 ? 3.984 36.406 -6.828 1 83.56 176 HIS B O 1
ATOM 3092 N N . PRO B 1 177 ? 4.797 34.438 -6.293 1 82.06 177 PRO B N 1
ATOM 3093 C CA . PRO B 1 177 ? 4.77 34.844 -4.883 1 82.06 177 PRO B CA 1
ATOM 3094 C C . PRO B 1 177 ? 5.777 35.938 -4.562 1 82.06 177 PRO B C 1
ATOM 3096 O O . PRO B 1 177 ? 6.797 36.062 -5.25 1 82.06 177 PRO B O 1
ATOM 3099 N N . GLN B 1 178 ? 5.469 36.688 -3.566 1 82.25 178 GLN B N 1
ATOM 3100 C CA . GLN B 1 178 ? 6.328 37.812 -3.16 1 82.25 178 GLN B CA 1
ATOM 3101 C C . GLN B 1 178 ? 7.621 37.281 -2.533 1 82.25 178 GLN B C 1
ATOM 3103 O O . GLN B 1 178 ? 8.695 37.844 -2.775 1 82.25 178 GLN B O 1
ATOM 3108 N N . GLN B 1 179 ? 7.449 36.25 -1.722 1 85.25 179 GLN B N 1
ATOM 3109 C CA . GLN B 1 179 ? 8.602 35.719 -1.012 1 85.25 179 GLN B CA 1
ATOM 3110 C C . GLN B 1 179 ? 9.062 34.406 -1.631 1 85.25 179 GLN B C 1
ATOM 3112 O O . GLN B 1 179 ? 8.234 33.562 -2.016 1 85.25 179 GLN B O 1
ATOM 3117 N N . GLU B 1 180 ? 10.312 34.344 -1.719 1 86.56 180 GLU B N 1
ATOM 3118 C CA . GLU B 1 180 ? 10.891 33.094 -2.25 1 86.56 180 GLU B CA 1
ATOM 3119 C C . GLU B 1 180 ? 10.742 31.953 -1.26 1 86.56 180 GLU B C 1
ATOM 3121 O O . GLU B 1 180 ? 10.875 32.156 -0.05 1 86.56 180 GLU B O 1
ATOM 3126 N N . THR B 1 181 ? 10.391 30.844 -1.776 1 87.12 181 THR B N 1
ATOM 3127 C CA . THR B 1 181 ? 10.359 29.625 -0.972 1 87.12 181 THR B CA 1
ATOM 3128 C C . THR B 1 181 ? 11.695 28.891 -1.044 1 87.12 181 THR B C 1
ATOM 3130 O O . THR B 1 181 ? 12.172 28.562 -2.133 1 87.12 181 THR B O 1
ATOM 3133 N N . VAL B 1 182 ? 12.32 28.719 0.094 1 91.19 182 VAL B N 1
ATOM 3134 C CA . VAL B 1 182 ? 13.57 27.984 0.163 1 91.19 182 VAL B CA 1
ATOM 3135 C C . VAL B 1 182 ? 13.297 26.547 0.631 1 91.19 182 VAL B C 1
ATOM 3137 O O . VAL B 1 182 ? 12.797 26.344 1.737 1 91.19 182 VAL B O 1
ATOM 3140 N N . VAL B 1 183 ? 13.594 25.594 -0.251 1 94.12 183 VAL B N 1
ATOM 3141 C CA . VAL B 1 183 ? 13.43 24.188 0.057 1 94.12 183 VAL B CA 1
ATOM 3142 C C . VAL B 1 183 ? 14.734 23.625 0.614 1 94.12 183 VAL B C 1
ATOM 3144 O O . VAL B 1 183 ? 15.797 23.812 0.031 1 94.12 183 VAL B O 1
ATOM 3147 N N . TYR B 1 184 ? 14.648 22.969 1.802 1 96 184 TYR B N 1
ATOM 3148 C CA . TYR B 1 184 ? 15.812 22.312 2.395 1 96 184 TYR B CA 1
ATOM 3149 C C . TYR B 1 184 ? 15.891 20.859 1.98 1 96 184 TYR B C 1
ATOM 3151 O O . TYR B 1 184 ? 14.883 20.141 2.029 1 96 184 TYR B O 1
ATOM 3159 N N . VAL B 1 185 ? 17.062 20.484 1.533 1 96.62 185 VAL B N 1
ATOM 3160 C CA . VAL B 1 185 ? 17.25 19.125 0.998 1 96.62 185 VAL B CA 1
ATOM 3161 C C . VAL B 1 185 ? 18.375 18.422 1.742 1 96.62 185 VAL B C 1
ATOM 3163 O O . VAL B 1 185 ? 19.406 19.031 2.041 1 96.62 185 VAL B O 1
ATOM 3166 N N . HIS B 1 186 ? 18.172 17.172 2.086 1 96.81 186 HIS B N 1
ATOM 3167 C CA . HIS B 1 186 ? 19.219 16.328 2.654 1 96.81 186 HIS B CA 1
ATOM 3168 C C . HIS B 1 186 ? 19.359 15.031 1.868 1 96.81 186 HIS B C 1
ATOM 3170 O O . HIS B 1 186 ? 18.391 14.281 1.707 1 96.81 186 HIS B O 1
ATOM 3176 N N . VAL B 1 187 ? 20.531 14.812 1.401 1 96.5 187 VAL B N 1
ATOM 3177 C CA . VAL B 1 187 ? 20.922 13.562 0.763 1 96.5 187 VAL B CA 1
ATOM 3178 C C . VAL B 1 187 ? 21.844 12.773 1.685 1 96.5 187 VAL B C 1
ATOM 3180 O O . VAL B 1 187 ? 22.906 13.266 2.068 1 96.5 187 VAL B O 1
ATOM 3183 N N . PRO B 1 188 ? 21.375 11.57 2.047 1 97.44 188 PRO B N 1
ATOM 3184 C CA . PRO B 1 188 ? 22.234 10.797 2.951 1 97.44 188 PRO B CA 1
ATOM 3185 C C . PRO B 1 188 ? 23.672 10.688 2.447 1 97.44 188 PRO B C 1
ATOM 3187 O O . PRO B 1 188 ? 23.891 10.453 1.259 1 97.44 188 PRO B O 1
ATOM 3190 N N . ALA B 1 189 ? 24.672 10.891 3.361 1 96.81 189 ALA B N 1
ATOM 3191 C CA . ALA B 1 189 ? 26.078 10.734 3.043 1 96.81 189 ALA B CA 1
ATOM 3192 C C . ALA B 1 189 ? 26.5 9.273 3.109 1 96.81 189 ALA B C 1
ATOM 3194 O O . ALA B 1 189 ? 26.812 8.758 4.188 1 96.81 189 ALA B O 1
ATOM 3195 N N . LEU B 1 190 ? 26.562 8.664 1.993 1 97.44 190 LEU B N 1
ATOM 3196 C CA . LEU B 1 190 ? 26.859 7.238 1.94 1 97.44 190 LEU B CA 1
ATOM 3197 C C . LEU B 1 190 ? 28.328 7 1.636 1 97.44 190 LEU B C 1
ATOM 3199 O O . LEU B 1 190 ? 29 7.867 1.062 1 97.44 190 LEU B O 1
ATOM 3203 N N . PRO B 1 191 ? 28.859 5.82 1.951 1 96.56 191 PRO B N 1
ATOM 3204 C CA . PRO B 1 191 ? 30.266 5.52 1.735 1 96.56 191 PRO B CA 1
ATOM 3205 C C . PRO B 1 191 ? 30.656 5.5 0.256 1 96.56 191 PRO B C 1
ATOM 3207 O O . PRO B 1 191 ? 31.797 5.82 -0.097 1 96.56 191 PRO B O 1
ATOM 3210 N N . ARG B 1 192 ? 29.781 5.113 -0.647 1 97.25 192 ARG B N 1
ATOM 3211 C CA . ARG B 1 192 ? 29.969 5.066 -2.094 1 97.25 192 ARG B CA 1
ATOM 3212 C C . ARG B 1 192 ? 28.922 5.918 -2.809 1 97.25 192 ARG B C 1
ATOM 3214 O O . ARG B 1 192 ? 28.016 5.387 -3.457 1 97.25 192 ARG B O 1
ATOM 3221 N N . PRO B 1 193 ? 29.109 7.227 -2.736 1 94.81 193 PRO B N 1
ATOM 3222 C CA . PRO B 1 193 ? 28.062 8.133 -3.229 1 94.81 193 PRO B CA 1
ATOM 3223 C C . PRO B 1 193 ? 27.75 7.926 -4.707 1 94.81 193 PRO B C 1
ATOM 3225 O O . PRO B 1 193 ? 26.609 8.141 -5.137 1 94.81 193 PRO B O 1
ATOM 3228 N N . ALA B 1 194 ? 28.766 7.477 -5.496 1 95.38 194 ALA B N 1
ATOM 3229 C CA . ALA B 1 194 ? 28.578 7.281 -6.93 1 95.38 194 ALA B CA 1
ATOM 3230 C C . ALA B 1 194 ? 27.656 6.105 -7.211 1 95.38 194 ALA B C 1
ATOM 3232 O O . ALA B 1 194 ? 27.109 5.977 -8.312 1 95.38 194 ALA B O 1
ATOM 3233 N N . ARG B 1 195 ? 27.453 5.305 -6.227 1 96.25 195 ARG B N 1
ATOM 3234 C CA . ARG B 1 195 ? 26.641 4.098 -6.398 1 96.25 195 ARG B CA 1
ATOM 3235 C C . ARG B 1 195 ? 25.359 4.18 -5.578 1 96.25 195 ARG B C 1
ATOM 3237 O O . ARG B 1 195 ? 24.703 3.164 -5.352 1 96.25 195 ARG B O 1
ATOM 3244 N N . ARG B 1 196 ? 25.016 5.32 -5.191 1 94.81 196 ARG B N 1
ATOM 3245 C CA . ARG B 1 196 ? 23.859 5.516 -4.305 1 94.81 196 ARG B CA 1
ATOM 3246 C C . ARG B 1 196 ? 22.594 4.957 -4.926 1 94.81 196 ARG B C 1
ATOM 3248 O O . ARG B 1 196 ? 21.781 4.32 -4.238 1 94.81 196 ARG B O 1
ATOM 3255 N N . TRP B 1 197 ? 22.391 5.191 -6.223 1 91.56 197 TRP B N 1
ATOM 3256 C CA . TRP B 1 197 ? 21.141 4.805 -6.871 1 91.56 197 TRP B CA 1
ATOM 3257 C C . TRP B 1 197 ? 21.141 3.314 -7.199 1 91.56 197 TRP B C 1
ATOM 3259 O O . TRP B 1 197 ? 20.109 2.646 -7.066 1 91.56 197 TRP B O 1
ATOM 3269 N N . SER B 1 198 ? 22.266 2.799 -7.551 1 93.5 198 SER B N 1
ATOM 3270 C CA . SER B 1 198 ? 22.344 1.39 -7.926 1 93.5 198 SER B CA 1
ATOM 3271 C C . SER B 1 198 ? 22.328 0.487 -6.699 1 93.5 198 SER B C 1
ATOM 3273 O O . SER B 1 198 ? 21.812 -0.63 -6.746 1 93.5 198 SER B O 1
ATOM 3275 N N . GLU B 1 199 ? 22.844 0.994 -5.586 1 96.12 199 GLU B N 1
ATOM 3276 C CA . GLU B 1 199 ? 22.953 0.155 -4.398 1 96.12 199 GLU B CA 1
ATOM 3277 C C . GLU B 1 199 ? 21.766 0.373 -3.453 1 96.12 199 GLU B C 1
ATOM 3279 O O . GLU B 1 199 ? 21.328 -0.56 -2.781 1 96.12 199 GLU B O 1
ATOM 3284 N N . GLY B 1 200 ? 21.312 1.636 -3.322 1 96.81 200 GLY B N 1
ATOM 3285 C CA . GLY B 1 200 ? 20.234 1.969 -2.398 1 96.81 200 GLY B CA 1
ATOM 3286 C C . GLY B 1 200 ? 20.516 1.502 -0.981 1 96.81 200 GLY B C 1
ATOM 3287 O O . GLY B 1 200 ? 21.578 1.763 -0.428 1 96.81 200 GLY B O 1
ATOM 3288 N N . MET B 1 201 ? 19.609 0.767 -0.431 1 97.69 201 MET B N 1
ATOM 3289 C CA . MET B 1 201 ? 19.703 0.307 0.951 1 97.69 201 MET B CA 1
ATOM 3290 C C . MET B 1 201 ? 20.203 -1.133 1.012 1 97.69 201 MET B C 1
ATOM 3292 O O . MET B 1 201 ? 20.219 -1.746 2.08 1 97.69 201 MET B O 1
ATOM 3296 N N . THR B 1 202 ? 20.578 -1.757 -0.052 1 96.75 202 THR B N 1
ATOM 3297 C CA . THR B 1 202 ? 20.953 -3.166 -0.103 1 96.75 202 THR B CA 1
ATOM 3298 C C . THR B 1 202 ? 22.172 -3.434 0.766 1 96.75 202 THR B C 1
ATOM 3300 O O . THR B 1 202 ? 22.172 -4.348 1.594 1 96.75 202 THR B O 1
ATOM 3303 N N . PRO B 1 203 ? 23.281 -2.568 0.573 1 97.31 203 PRO B N 1
ATOM 3304 C CA . PRO B 1 203 ? 24.422 -2.783 1.468 1 97.31 203 PRO B CA 1
ATOM 3305 C C . PRO B 1 203 ? 24.109 -2.443 2.922 1 97.31 203 PRO B C 1
ATOM 3307 O O . PRO B 1 203 ? 23.422 -1.455 3.191 1 97.31 203 PRO B O 1
ATOM 3310 N N . LEU B 1 204 ? 24.656 -3.174 3.861 1 97.31 204 LEU B N 1
ATOM 3311 C CA . LEU B 1 204 ? 24.359 -3.004 5.281 1 97.31 204 LEU B CA 1
ATOM 3312 C C . LEU B 1 204 ? 24.797 -1.629 5.77 1 97.31 204 LEU B C 1
ATOM 3314 O O . LEU B 1 204 ? 24.125 -1.012 6.594 1 97.31 204 LEU B O 1
ATOM 3318 N N . ASP B 1 205 ? 25.891 -1.141 5.359 1 97 205 ASP B N 1
ATOM 3319 C CA . ASP B 1 205 ? 26.375 0.167 5.797 1 97 205 ASP B CA 1
ATOM 3320 C C . ASP B 1 205 ? 25.484 1.286 5.273 1 97 205 ASP B C 1
ATOM 3322 O O . ASP B 1 205 ? 25.141 2.211 6.012 1 97 205 ASP B O 1
ATOM 3326 N N . ASN B 1 206 ? 25.047 1.199 3.951 1 97.94 206 ASN B N 1
ATOM 3327 C CA . ASN B 1 206 ? 24.047 2.133 3.436 1 97.94 206 ASN B CA 1
ATOM 3328 C C . ASN B 1 206 ? 22.766 2.102 4.262 1 97.94 206 ASN B C 1
ATOM 3330 O O . ASN B 1 206 ? 22.266 3.15 4.656 1 97.94 206 ASN B O 1
ATOM 3334 N N . LYS B 1 207 ? 22.328 0.891 4.441 1 98.12 207 LYS B N 1
ATOM 3335 C CA . LYS B 1 207 ? 21.062 0.679 5.148 1 98.12 207 LYS B CA 1
ATOM 3336 C C . LYS B 1 207 ? 21.094 1.333 6.527 1 98.12 207 LYS B C 1
ATOM 3338 O O . LYS B 1 207 ? 20.156 2.029 6.902 1 98.12 207 LYS B O 1
ATOM 3343 N N . ARG B 1 208 ? 22.094 1.131 7.262 1 97.62 208 ARG B N 1
ATOM 3344 C CA . ARG B 1 208 ? 22.203 1.699 8.602 1 97.62 208 ARG B CA 1
ATOM 3345 C C . ARG B 1 208 ? 22.172 3.223 8.555 1 97.62 208 ARG B C 1
ATOM 3347 O O . ARG B 1 208 ? 21.453 3.855 9.328 1 97.62 208 ARG B O 1
ATOM 3354 N N . ILE B 1 209 ? 22.891 3.832 7.672 1 98 209 ILE B N 1
ATOM 3355 C CA . ILE B 1 209 ? 22.953 5.285 7.559 1 98 209 ILE B CA 1
ATOM 3356 C C . ILE B 1 209 ? 21.594 5.836 7.152 1 98 209 ILE B C 1
ATOM 3358 O O . ILE B 1 209 ? 21.109 6.805 7.742 1 98 209 ILE B O 1
ATOM 3362 N N . ILE B 1 210 ? 21 5.223 6.168 1 98.38 210 ILE B N 1
ATOM 3363 C CA . ILE B 1 210 ? 19.719 5.695 5.652 1 98.38 210 ILE B CA 1
ATOM 3364 C C . ILE B 1 210 ? 18.641 5.566 6.738 1 98.38 210 ILE B C 1
ATOM 3366 O O . ILE B 1 210 ? 17.844 6.48 6.934 1 98.38 210 ILE B O 1
ATOM 3370 N N . LEU B 1 211 ? 18.672 4.469 7.453 1 98.44 211 LEU B N 1
ATOM 3371 C CA . LEU B 1 211 ? 17.703 4.285 8.539 1 98.44 211 LEU B CA 1
ATOM 3372 C C . LEU B 1 211 ? 17.953 5.293 9.656 1 98.44 211 LEU B C 1
ATOM 3374 O O . LEU B 1 211 ? 17.016 5.746 10.312 1 98.44 211 LEU B O 1
ATOM 3378 N N . SER B 1 212 ? 19.188 5.672 9.859 1 98.44 212 SER B N 1
ATOM 3379 C CA . SER B 1 212 ? 19.5 6.734 10.812 1 98.44 212 SER B CA 1
ATOM 3380 C C . SER B 1 212 ? 18.922 8.07 10.352 1 98.44 212 SER B C 1
ATOM 3382 O O . SER B 1 212 ? 18.469 8.867 11.18 1 98.44 212 SER B O 1
ATOM 3384 N N . CYS B 1 213 ? 18.969 8.297 9.086 1 98.56 213 CYS B N 1
ATOM 3385 C CA . CYS B 1 213 ? 18.359 9.508 8.539 1 98.56 213 CYS B CA 1
ATOM 3386 C C . CYS B 1 213 ? 16.859 9.516 8.75 1 98.56 213 CYS B C 1
ATOM 3388 O O . CYS B 1 213 ? 16.266 10.539 9.102 1 98.56 213 CYS B O 1
ATOM 3390 N N . TYR B 1 214 ? 16.203 8.359 8.555 1 98.56 214 TYR B N 1
ATOM 3391 C CA . TYR B 1 214 ? 14.781 8.25 8.828 1 98.56 214 TYR B CA 1
ATOM 3392 C C . TYR B 1 214 ? 14.477 8.531 10.297 1 98.56 214 TYR B C 1
ATOM 3394 O O . TYR B 1 214 ? 13.5 9.211 10.617 1 98.56 214 TYR B O 1
ATOM 3402 N N . GLU B 1 215 ? 15.289 7.973 11.156 1 98.19 215 GLU B N 1
ATOM 3403 C CA . GLU B 1 215 ? 15.117 8.211 12.586 1 98.19 215 GLU B CA 1
ATOM 3404 C C . GLU B 1 215 ? 15.195 9.703 12.914 1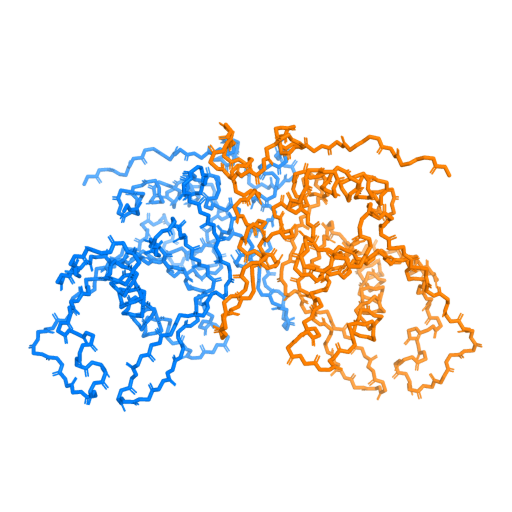 98.19 215 GLU B C 1
ATOM 3406 O O . GLU B 1 215 ? 14.336 10.227 13.625 1 98.19 215 GLU B O 1
ATOM 3411 N N . ALA B 1 216 ? 16.156 10.375 12.398 1 97.88 216 ALA B N 1
ATOM 3412 C CA . ALA B 1 216 ? 16.344 11.805 12.625 1 97.88 216 ALA B CA 1
ATOM 3413 C C . ALA B 1 216 ? 15.18 12.609 12.047 1 97.88 216 ALA B C 1
ATOM 3415 O O . ALA B 1 216 ? 14.766 13.617 12.625 1 97.88 216 ALA B O 1
ATOM 3416 N N . PHE B 1 217 ? 14.648 12.164 10.969 1 98.06 217 PHE B N 1
ATOM 3417 C CA . PHE B 1 217 ? 13.641 12.906 10.227 1 98.06 217 PHE B CA 1
ATOM 3418 C C . PHE B 1 217 ? 12.289 12.852 10.93 1 98.06 217 PHE B C 1
ATOM 3420 O O . PHE B 1 217 ? 11.406 13.672 10.664 1 98.06 217 PHE B O 1
ATOM 3427 N N . LYS B 1 218 ? 12.078 11.898 11.859 1 96.06 218 LYS B N 1
ATOM 3428 C CA . LYS B 1 218 ? 10.82 11.719 12.594 1 96.06 218 LYS B CA 1
ATOM 3429 C C . LYS B 1 218 ? 10.414 13 13.305 1 96.06 218 LYS B C 1
ATOM 3431 O O . LYS B 1 218 ? 9.227 13.289 13.445 1 96.06 218 LYS B O 1
ATOM 3436 N N . GLN B 1 219 ? 11.328 13.711 13.711 1 95.06 219 GLN B N 1
ATOM 3437 C CA . GLN B 1 219 ? 11.047 14.898 14.508 1 95.06 219 GLN B CA 1
ATOM 3438 C C . GLN B 1 219 ? 10.273 15.938 13.695 1 95.06 219 GLN B C 1
ATOM 3440 O O . GLN B 1 219 ? 9.617 16.812 14.266 1 95.06 219 GLN B O 1
ATOM 3445 N N . PHE B 1 220 ? 10.359 15.828 12.43 1 95.44 220 PHE B N 1
ATOM 3446 C CA . PHE B 1 220 ? 9.688 16.812 11.586 1 95.44 220 PHE B CA 1
ATOM 3447 C C . PHE B 1 220 ? 8.297 16.328 11.195 1 95.44 220 PHE B C 1
ATOM 3449 O O . PHE B 1 220 ? 7.52 17.078 10.594 1 95.44 220 PHE B O 1
ATOM 3456 N N . VAL B 1 221 ? 7.988 15.055 11.438 1 94.5 221 VAL B N 1
ATOM 3457 C CA . VAL B 1 221 ? 6.711 14.453 11.062 1 94.5 221 VAL B CA 1
ATOM 3458 C C . VAL B 1 221 ? 5.719 14.578 12.219 1 94.5 221 VAL B C 1
ATOM 3460 O O . VAL B 1 221 ? 5.562 13.648 13.008 1 94.5 221 VAL B O 1
ATOM 3463 N N . ASN B 1 222 ? 5.215 15.766 12.633 1 84.06 222 ASN B N 1
ATOM 3464 C CA . ASN B 1 222 ? 4.344 16.047 13.766 1 84.06 222 ASN B CA 1
ATOM 3465 C C . ASN B 1 222 ? 3.248 17.047 13.391 1 84.06 222 ASN B C 1
ATOM 3467 O O . ASN B 1 222 ? 3.434 17.875 12.492 1 84.06 222 ASN B O 1
#

Sequence (444 aa):
MPLPDPVVRPEEVLLAAEAIQATTDDGYVLLRTLNLAMSILPNEESAVNDFAVALFRACGYTGRGRVVRTRKDIPLLICGENRHAKTDVCILDDSEILLLVQEDKCHLDDSDPEPQLIAEAIAAFASNNRMRERTLGQPPLQSKVIPCITLKDTSPTFYKIPVTTDLVTAVQRGVHPQQETVVYVHVPALPRPARRWSEGMTPLDNKRIILSCYEAFKQFVNMPLPDPVVRPEEVLLAAEAIQATTDDGYVLLRTLNLAMSILPNEESAVNDFAVALFRACGYTGRGRVVRTRKDIPLLICGENRHAKTDVCILDDSEILLLVQEDKCHLDDSDPEPQLIAEAIAAFASNNRMRERTLGQPPLQSKVIPCITLKDTSPTFYKIPVTTDLVTAVQRGVHPQQETVVYVHVPALPRPARRWSEGMTPLDNKRIILSCYEAFKQFVN

Nearest PDB structures (foldseek):
  7nqh-assembly1_Bw  TM=5.315E-01  e=3.885E-03  Sus scrofa
  7o9m-assembly1_s  TM=5.249E-01  e=1.330E-02  Homo sapiens
  8oir-assembly1_Bi  TM=5.142E-01  e=1.330E-02  Homo sapiens
  2eb0-assembly1_B  TM=2.180E-01  e=7.010E-02  Methanocaldococcus jannaschii DSM 2661
  7lw9-assembly1_A  TM=3.466E-01  e=8.742E-01  Homo sapiens

Foldseek 3Di:
DDQDFFQFPPPCLLVDLALVPDPDPLSNQLRVLLVQLLDDDPPDDHSQLVNVQSRCVRRVVDDVQKHKDAQDWFWAAAQQDIDTQTFGMFMDGPQATQETEHEDPCVVPVDDCVVSQLRVQLSRLVRSQCSCVVPVVHHRDQKAWHWYWYDLSQFIKIKTWIDGPQNSVCRNNVHDGPDDTDMDIDGFDAPCVVCCNNCRLSDSRNVRRVSSVVNVCSVSRD/DDQDFFQFPPPCLLVDLALVPDPDPLSNQLRVLLVQLLDDDPPDDHSQLVNVQSRCVRRVVDDVQKHKDAQDWFWAAFQQDIDTQTFGMFMDGPQATQETEHEDPCVPPVDDCVVSQLRVQLSRLVRSQCSCVVPVVHHRDQKAWHWYWYDLSQFIKIKTWIDGPQNSVCRNNVHDGPDDTDMDIDGFDAPCVVCCNNCRLSDSRNVRRVSSVVNVCSVRRD

pLDDT: mean 93.14, std 7.27, range [59.44, 98.56]

Radius of gyration: 22.5 Å; Cα contacts (8 Å, |Δi|>4): 887; chains: 2; bounding box: 60×66×52 Å